Protein AF-0000000067841665 (afdb_homodimer)

Structure (mmCIF, N/CA/C/O backbone):
data_AF-0000000067841665-model_v1
#
loop_
_entity.id
_entity.type
_entity.pdbx_description
1 polymer 'Tetratricopeptide repeat protein'
#
loop_
_atom_site.group_PDB
_atom_site.id
_atom_site.type_symbol
_atom_site.label_atom_id
_atom_site.label_alt_id
_atom_site.label_comp_id
_atom_site.label_asym_id
_atom_site.label_entity_id
_atom_site.label_seq_id
_atom_site.pdbx_PDB_ins_code
_atom_site.Cartn_x
_atom_site.Cartn_y
_atom_site.Cartn_z
_atom_site.occupancy
_atom_site.B_iso_or_equiv
_atom_site.auth_seq_id
_atom_site.auth_comp_id
_atom_site.auth_asym_id
_atom_site.auth_atom_id
_atom_site.pdbx_PDB_model_num
ATOM 1 N N . MET A 1 1 ? 4.297 17.703 47.281 1 21.98 1 MET A N 1
ATOM 2 C CA . MET A 1 1 ? 3.646 18.703 46.438 1 21.98 1 MET A CA 1
ATOM 3 C C . MET A 1 1 ? 3.193 18.109 45.094 1 21.98 1 MET A C 1
ATOM 5 O O . MET A 1 1 ? 3.941 17.359 44.469 1 21.98 1 MET A O 1
ATOM 9 N N . LYS A 1 2 ? 1.962 17.953 44.781 1 26.38 2 LYS A N 1
ATOM 10 C CA . LYS A 1 2 ? 1.346 17.219 43.688 1 26.38 2 LYS A CA 1
ATOM 11 C C . LYS A 1 2 ? 1.888 17.688 42.344 1 26.38 2 LYS A C 1
ATOM 13 O O . LYS A 1 2 ? 1.738 18.859 41.969 1 26.38 2 LYS A O 1
ATOM 18 N N . VAL A 1 3 ? 2.99 17.234 42.031 1 26.64 3 VAL A N 1
ATOM 19 C CA . VAL A 1 3 ? 3.521 17.516 40.719 1 26.64 3 VAL A CA 1
ATOM 20 C C . VAL A 1 3 ? 2.383 17.547 39.688 1 26.64 3 VAL A C 1
ATOM 22 O O . VAL A 1 3 ? 1.693 16.547 39.5 1 26.64 3 VAL A O 1
ATOM 25 N N . THR A 1 4 ? 1.688 18.5 39.625 1 33.41 4 THR A N 1
ATOM 26 C CA . THR A 1 4 ? 0.672 18.719 38.625 1 33.41 4 THR A CA 1
ATOM 27 C C . THR A 1 4 ? 1.174 18.266 37.25 1 33.41 4 THR A C 1
ATOM 29 O O . THR A 1 4 ? 2.297 18.594 36.844 1 33.41 4 THR A O 1
ATOM 32 N N . ASN A 1 5 ? 0.86 17.094 36.719 1 39 5 ASN A N 1
ATOM 33 C CA . ASN A 1 5 ? 1.159 16.375 35.469 1 39 5 ASN A CA 1
ATOM 34 C C . ASN A 1 5 ? 1.341 17.328 34.312 1 39 5 ASN A C 1
ATOM 36 O O . ASN A 1 5 ? 0.364 17.75 33.688 1 39 5 ASN A O 1
ATOM 40 N N . ILE A 1 6 ? 2.115 18.391 34.531 1 45.97 6 ILE A N 1
ATOM 41 C CA . ILE A 1 6 ? 2.461 19.297 33.438 1 45.97 6 ILE A CA 1
ATOM 42 C C . ILE A 1 6 ? 2.604 18.5 32.125 1 45.97 6 ILE A C 1
ATOM 44 O O . ILE A 1 6 ? 3.373 17.531 32.062 1 45.97 6 ILE A O 1
ATOM 48 N N . GLY A 1 7 ? 1.938 17.406 31.703 1 51.28 7 GLY A N 1
ATOM 49 C CA . GLY A 1 7 ? 1.355 16.531 30.688 1 51.28 7 GLY A CA 1
ATOM 50 C C . GLY A 1 7 ? 1.976 16.719 29.312 1 51.28 7 GLY A C 1
ATOM 51 O O . GLY A 1 7 ? 2.818 17.609 29.125 1 51.28 7 GLY A O 1
ATOM 52 N N . LEU A 1 8 ? 1.77 16.047 28.25 1 64.38 8 LEU A N 1
ATOM 53 C CA . LEU A 1 8 ? 2.162 15.875 26.859 1 64.38 8 LEU A CA 1
ATOM 54 C C . LEU A 1 8 ? 1.947 17.156 26.062 1 64.38 8 LEU A C 1
ATOM 56 O O . LEU A 1 8 ? 1.944 17.141 24.828 1 64.38 8 LEU A O 1
ATOM 60 N N . SER A 1 9 ? 1.875 18.469 26.734 1 78.44 9 SER A N 1
ATOM 61 C CA . SER A 1 9 ? 1.829 19.766 26.062 1 78.44 9 SER A CA 1
ATOM 62 C C . SER A 1 9 ? 2.689 20.797 26.781 1 78.44 9 SER A C 1
ATOM 64 O O . SER A 1 9 ? 2.234 21.906 27.062 1 78.44 9 SER A O 1
ATOM 66 N N . SER A 1 10 ? 3.889 20.375 27.188 1 81.88 10 SER A N 1
ATOM 67 C CA . SER A 1 10 ? 4.797 21.234 27.938 1 81.88 10 SER A CA 1
ATOM 68 C C . SER A 1 10 ? 6.16 21.312 27.266 1 81.88 10 SER A C 1
ATOM 70 O O . SER A 1 10 ? 6.461 20.547 26.344 1 81.88 10 SER A O 1
ATOM 72 N N . VAL A 1 11 ? 6.852 22.391 27.594 1 82.69 11 VAL A N 1
ATOM 73 C CA . VAL A 1 11 ? 8.242 22.531 27.172 1 82.69 11 VAL A CA 1
ATOM 74 C C . VAL A 1 11 ? 9.141 22.672 28.406 1 82.69 11 VAL A C 1
ATOM 76 O O . VAL A 1 11 ? 8.711 23.172 29.438 1 82.69 11 VAL A O 1
ATOM 79 N N . VAL A 1 12 ? 10.273 22.141 28.219 1 82.62 12 VAL A N 1
ATOM 80 C CA . VAL A 1 12 ? 11.273 22.219 29.281 1 82.62 12 VAL A CA 1
ATOM 81 C C . VAL A 1 12 ? 12.258 23.344 28.984 1 82.62 12 VAL A C 1
ATOM 83 O O . VAL A 1 12 ? 12.781 23.438 27.875 1 82.62 12 VAL A O 1
ATOM 86 N N . ILE A 1 13 ? 12.43 24.172 29.953 1 82.56 13 ILE A N 1
ATOM 87 C CA . ILE A 1 13 ? 13.383 25.281 29.859 1 82.56 13 ILE A CA 1
ATOM 88 C C . ILE A 1 13 ? 14.539 25.047 30.828 1 82.56 13 ILE A C 1
ATOM 90 O O . ILE A 1 13 ? 14.336 24.891 32.031 1 82.56 13 ILE A O 1
ATOM 94 N N . GLU A 1 14 ? 15.688 24.969 30.266 1 83.12 14 GLU A N 1
ATOM 95 C CA . GLU A 1 14 ? 16.875 24.75 31.078 1 83.12 14 GLU A CA 1
ATOM 96 C C . GLU A 1 14 ? 17.656 26.062 31.266 1 83.12 14 GLU A C 1
ATOM 98 O O . GLU A 1 14 ? 17.703 26.891 30.359 1 83.12 14 GLU A O 1
ATOM 103 N N . PHE A 1 15 ? 18.172 26.266 32.438 1 82.62 15 PHE A N 1
ATOM 104 C CA . PHE A 1 15 ? 18.984 27.438 32.719 1 82.62 15 PHE A CA 1
ATOM 105 C C . PHE A 1 15 ? 20 27.141 33.812 1 82.62 15 PHE A C 1
ATOM 107 O O . PHE A 1 15 ? 20.016 26.047 34.375 1 82.62 15 PHE A O 1
ATOM 114 N N . ALA A 1 16 ? 20.922 28.141 34 1 80 16 ALA A N 1
ATOM 115 C CA . ALA A 1 16 ? 22 27.953 34.969 1 80 16 ALA A CA 1
ATOM 116 C C . ALA A 1 16 ? 21.453 27.656 36.344 1 80 16 ALA A C 1
ATOM 118 O O . ALA A 1 16 ? 20.422 28.188 36.75 1 80 16 ALA A O 1
ATOM 119 N N . SER A 1 17 ? 22.219 26.828 37.031 1 79.56 17 SER A N 1
ATOM 120 C CA . SER A 1 17 ? 21.781 26.297 38.344 1 79.56 17 SER A CA 1
ATOM 121 C C . SER A 1 17 ? 21.578 27.422 39.344 1 79.56 17 SER A C 1
ATOM 123 O O . SER A 1 17 ? 22.406 28.328 39.469 1 79.56 17 SER A O 1
ATOM 125 N N . VAL A 1 18 ? 20.375 27.406 39.875 1 77.31 18 VAL A N 1
ATOM 126 C CA . VAL A 1 18 ? 20.016 28.25 41 1 77.31 18 VAL A CA 1
ATOM 127 C C . VAL A 1 18 ? 19.422 27.406 42.094 1 77.31 18 VAL A C 1
ATOM 129 O O . VAL A 1 18 ? 19.094 26.234 41.906 1 77.31 18 VAL A O 1
ATOM 132 N N . ASN A 1 19 ? 19.453 28 43.344 1 77.69 19 ASN A N 1
ATOM 133 C CA . ASN A 1 19 ? 18.766 27.297 44.406 1 77.69 19 ASN A CA 1
ATOM 134 C C . ASN A 1 19 ? 17.266 27.266 44.188 1 77.69 19 ASN A C 1
ATOM 136 O O . ASN A 1 19 ? 16.547 28.203 44.531 1 77.69 19 ASN A O 1
ATOM 140 N N . ALA A 1 20 ? 16.766 26.141 43.625 1 75.94 20 ALA A N 1
ATOM 141 C CA . ALA A 1 20 ? 15.391 25.953 43.188 1 75.94 20 ALA A CA 1
ATOM 142 C C . ALA A 1 20 ? 14.406 26.156 44.344 1 75.94 20 ALA A C 1
ATOM 144 O O . ALA A 1 20 ? 13.289 26.625 44.125 1 75.94 20 ALA A O 1
ATOM 145 N N . SER A 1 21 ? 14.852 25.75 45.438 1 77.06 21 SER A N 1
ATOM 146 C CA . SER A 1 21 ? 13.969 25.781 46.594 1 77.06 21 SER A CA 1
ATOM 147 C C . SER A 1 21 ? 13.594 27.203 46.969 1 77.06 21 SER A C 1
ATOM 149 O O . SER A 1 21 ? 12.609 27.438 47.688 1 77.06 21 SER A O 1
ATOM 151 N N . LYS A 1 22 ? 14.242 28.125 46.469 1 77.31 22 LYS A N 1
ATOM 152 C CA . LYS A 1 22 ? 14.016 29.516 46.812 1 77.31 22 LYS A CA 1
ATOM 153 C C . LYS A 1 22 ? 12.914 30.141 45.969 1 77.31 22 LYS A C 1
ATOM 155 O O . LYS A 1 22 ? 12.367 31.188 46.312 1 77.31 22 LYS A O 1
ATOM 160 N N . PHE A 1 23 ? 12.719 29.531 44.875 1 80.81 23 PHE A N 1
ATOM 161 C CA . PHE A 1 23 ? 11.789 30.125 43.938 1 80.81 23 PHE A CA 1
ATOM 162 C C . PHE A 1 23 ? 10.469 29.359 43.906 1 80.81 23 PHE A C 1
ATOM 164 O O . PHE A 1 23 ? 10.453 28.141 43.75 1 80.81 23 PHE A O 1
ATOM 171 N N . ILE A 1 24 ? 9.422 30.203 44.094 1 78.06 24 ILE A N 1
ATOM 172 C CA . ILE A 1 24 ? 8.141 29.516 44.219 1 78.06 24 ILE A CA 1
ATOM 173 C C . ILE A 1 24 ? 7.184 29.984 43.125 1 78.06 24 ILE A C 1
ATOM 175 O O . ILE A 1 24 ? 6.191 29.312 42.844 1 78.06 24 ILE A O 1
ATOM 179 N N . ASN A 1 25 ? 7.59 31.109 42.594 1 87.12 25 ASN A N 1
ATOM 180 C CA . ASN A 1 25 ? 6.648 31.656 41.594 1 87.12 25 ASN A CA 1
ATOM 181 C C . ASN A 1 25 ? 7.328 31.922 40.25 1 87.12 25 ASN A C 1
ATOM 183 O O . ASN A 1 25 ? 8.5 32.312 40.219 1 87.12 25 ASN A O 1
ATOM 187 N N . LEU A 1 26 ? 6.637 31.609 39.219 1 89.06 26 LEU A N 1
ATOM 188 C CA . LEU A 1 26 ? 7.027 31.969 37.875 1 89.06 26 LEU A CA 1
ATOM 189 C C . LEU A 1 26 ? 6 32.906 37.25 1 89.06 26 LEU A C 1
ATOM 191 O O . LEU A 1 26 ? 4.793 32.688 37.375 1 89.06 26 LEU A O 1
ATOM 195 N N . SER A 1 27 ? 6.496 33.969 36.656 1 88.25 27 SER A N 1
ATOM 196 C CA . SER A 1 27 ? 5.555 34.906 36.062 1 88.25 27 SER A CA 1
ATOM 197 C C . SER A 1 27 ? 6.051 35.375 34.688 1 88.25 27 SER A C 1
ATOM 199 O O . SER A 1 27 ? 7.246 35.312 34.406 1 88.25 27 SER A O 1
ATOM 201 N N . GLN A 1 28 ? 5.098 35.625 33.781 1 86.19 28 GLN A N 1
ATOM 202 C CA . GLN A 1 28 ? 5.32 36.312 32.531 1 86.19 28 GLN A CA 1
ATOM 203 C C . GLN A 1 28 ? 4.422 37.531 32.375 1 86.19 28 GLN A C 1
ATOM 205 O O . GLN A 1 28 ? 3.195 37.438 32.469 1 86.19 28 GLN A O 1
ATOM 210 N N . ALA A 1 29 ? 5.027 38.688 32.062 1 80.94 29 ALA A N 1
ATOM 211 C CA . ALA A 1 29 ? 4.277 39.938 31.969 1 80.94 29 ALA A CA 1
ATOM 212 C C . ALA A 1 29 ? 3.303 40.094 33.125 1 80.94 29 ALA A C 1
ATOM 214 O O . ALA A 1 29 ? 2.115 40.344 32.938 1 80.94 29 ALA A O 1
ATOM 215 N N . GLN A 1 30 ? 3.691 39.781 34.344 1 78.88 30 GLN A N 1
ATOM 216 C CA . GLN A 1 30 ? 2.992 39.969 35.594 1 78.88 30 GLN A CA 1
ATOM 217 C C . GLN A 1 30 ? 1.889 38.938 35.781 1 78.88 30 GLN A C 1
ATOM 219 O O . GLN A 1 30 ? 1.071 39.062 36.719 1 78.88 30 GLN A O 1
ATOM 224 N N . ARG A 1 31 ? 1.811 38 34.906 1 87.31 31 ARG A N 1
ATOM 225 C CA . ARG A 1 31 ? 0.875 36.875 35.094 1 87.31 31 ARG A CA 1
ATOM 226 C C . ARG A 1 31 ? 1.594 35.625 35.594 1 87.31 31 ARG A C 1
ATOM 228 O O . ARG A 1 31 ? 2.664 35.281 35.062 1 87.31 31 ARG A O 1
ATOM 235 N N . GLU A 1 32 ? 0.989 35.125 36.5 1 87.25 32 GLU A N 1
ATOM 236 C CA . GLU A 1 32 ? 1.569 33.875 37.062 1 87.25 32 GLU A CA 1
ATOM 237 C C . GLU A 1 32 ? 1.483 32.75 36.062 1 87.25 32 GLU A C 1
ATOM 239 O O . GLU A 1 32 ? 0.465 32.562 35.375 1 87.25 32 GLU A O 1
ATOM 244 N N . VAL A 1 33 ? 2.504 32.031 35.906 1 87 33 VAL A N 1
ATOM 245 C CA . VAL A 1 33 ? 2.607 30.859 35.031 1 87 33 VAL A CA 1
ATOM 246 C C . VAL A 1 33 ? 2.918 29.609 35.844 1 87 33 VAL A C 1
ATOM 248 O O . VAL A 1 33 ? 3.98 29.516 36.469 1 87 33 VAL A O 1
ATOM 251 N N . PRO A 1 34 ? 1.987 28.656 35.844 1 86 34 PRO A N 1
ATOM 252 C CA . PRO A 1 34 ? 2.295 27.406 36.562 1 86 34 PRO A CA 1
ATOM 253 C C . PRO A 1 34 ? 3.516 26.688 35.969 1 86 34 PRO A C 1
ATOM 255 O O . PRO A 1 34 ? 3.717 26.688 34.75 1 86 34 PRO A O 1
ATOM 258 N N . PHE A 1 35 ? 4.363 26.203 36.875 1 86.88 35 PHE A N 1
ATOM 259 C CA . PHE A 1 35 ? 5.539 25.469 36.406 1 86.88 35 PHE A CA 1
ATOM 260 C C . PHE A 1 35 ? 5.906 24.375 37.375 1 86.88 35 PHE A C 1
ATOM 262 O O . PHE A 1 35 ? 5.367 24.312 38.5 1 86.88 35 PHE A O 1
ATOM 269 N N . LYS A 1 36 ? 6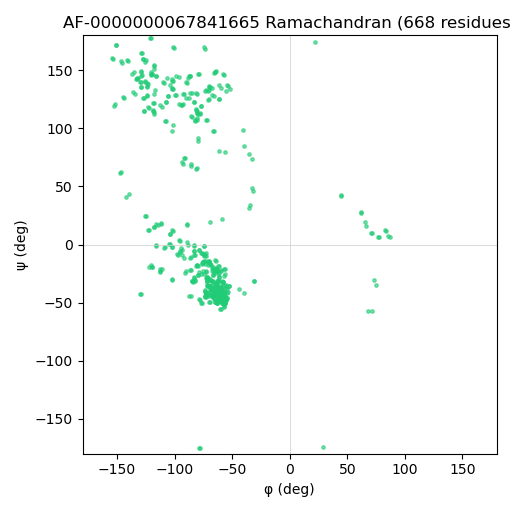.617 23.375 36.906 1 87.69 36 LYS A N 1
ATOM 270 C CA . LYS A 1 36 ? 7.184 22.328 37.75 1 87.69 36 LYS A CA 1
ATOM 271 C C . LYS A 1 36 ? 8.688 22.203 37.562 1 87.69 36 LYS A C 1
ATOM 273 O O . LYS A 1 36 ? 9.172 22.312 36.406 1 87.69 36 LYS A O 1
ATOM 278 N N . TRP A 1 37 ? 9.336 22.078 38.688 1 87.56 37 TRP A N 1
ATOM 279 C CA . TRP A 1 37 ? 10.766 21.797 38.594 1 87.56 37 TRP A CA 1
ATOM 280 C C . TRP A 1 37 ? 11.016 20.391 38.094 1 87.56 37 TRP A C 1
ATOM 282 O O . TRP A 1 37 ? 10.336 19.438 38.5 1 87.56 37 TRP A O 1
ATOM 292 N N . VAL A 1 38 ? 11.906 20.328 37.125 1 85.88 38 VAL A N 1
ATOM 293 C CA . VAL A 1 38 ? 12.266 19 36.625 1 85.88 38 VAL A CA 1
ATOM 294 C C . VAL A 1 38 ? 13.781 18.844 36.625 1 85.88 38 VAL A C 1
ATOM 296 O O . VAL A 1 38 ? 14.516 19.828 36.75 1 85.88 38 VAL A O 1
ATOM 299 N N . ASN A 1 39 ? 14.242 17.547 36.5 1 84.81 39 ASN A N 1
ATOM 300 C CA . ASN A 1 39 ? 15.672 17.25 36.469 1 84.81 39 ASN A CA 1
ATOM 301 C C . ASN A 1 39 ? 16.281 17.594 35.094 1 84.81 39 ASN A C 1
ATOM 303 O O . ASN A 1 39 ? 15.859 17.078 34.062 1 84.81 39 ASN A O 1
ATOM 307 N N . ALA A 1 40 ? 17.234 18.5 35.125 1 81.81 40 ALA A N 1
ATOM 308 C CA . ALA A 1 40 ? 17.891 18.891 33.875 1 81.81 40 ALA A CA 1
ATOM 309 C C . ALA A 1 40 ? 18.922 17.859 33.438 1 81.81 40 ALA A C 1
ATOM 311 O O . ALA A 1 40 ? 19.359 17.859 32.281 1 81.81 40 ALA A O 1
ATOM 312 N N . GLY A 1 41 ? 19.141 16.875 34.219 1 76.88 41 GLY A N 1
ATOM 313 C CA . GLY A 1 41 ? 20.172 15.883 33.938 1 76.88 41 GLY A CA 1
ATOM 314 C C . GLY A 1 41 ? 21.578 16.406 34.156 1 76.88 41 GLY A C 1
ATOM 315 O O . GLY A 1 41 ? 22.516 15.625 34.375 1 76.88 41 GLY A O 1
ATOM 316 N N . ASP A 1 42 ? 21.875 17.672 33.969 1 79.62 42 ASP A N 1
ATOM 317 C CA . ASP A 1 42 ? 23.141 18.359 34.219 1 79.62 42 ASP A CA 1
ATOM 318 C C . ASP A 1 42 ? 23.125 19.031 35.594 1 79.62 42 ASP A C 1
ATOM 320 O O . ASP A 1 42 ? 22.266 19.875 35.844 1 79.62 42 ASP A O 1
ATOM 324 N N . PRO A 1 43 ? 24.062 18.641 36.438 1 80.88 43 PRO A N 1
ATOM 325 C CA . PRO A 1 43 ? 24.109 19.203 37.781 1 80.88 43 PRO A CA 1
ATOM 326 C C . PRO A 1 43 ? 24.281 20.719 37.812 1 80.88 43 PRO A C 1
ATOM 328 O O . PRO A 1 43 ? 23.969 21.375 38.781 1 80.88 43 PRO A O 1
ATOM 331 N N . GLN A 1 44 ? 24.781 21.281 36.812 1 85.25 44 GLN A N 1
ATOM 332 C CA . GLN A 1 44 ? 25.016 22.719 36.719 1 85.25 44 GLN A CA 1
ATOM 333 C C . GLN A 1 44 ? 23.812 23.453 36.188 1 85.25 44 GLN A C 1
ATOM 335 O O . GLN A 1 44 ? 23.828 24.672 36.031 1 85.25 44 GLN A O 1
ATOM 340 N N . GLN A 1 45 ? 22.797 22.688 35.906 1 84.25 45 GLN A N 1
ATOM 341 C CA . GLN A 1 45 ? 21.594 23.312 35.344 1 84.25 45 GLN A CA 1
ATOM 342 C C . GLN A 1 45 ? 20.344 22.891 36.125 1 84.25 45 GLN A C 1
ATOM 344 O O . GLN A 1 45 ? 20.344 21.875 36.812 1 84.25 45 GLN A O 1
ATOM 349 N N . VAL A 1 46 ? 19.438 23.797 36.125 1 82.81 46 VAL A N 1
ATOM 350 C CA . VAL A 1 46 ? 18.094 23.469 36.594 1 82.81 46 VAL A CA 1
ATOM 351 C C . VAL A 1 46 ? 17.094 23.641 35.469 1 82.81 46 VAL A C 1
ATOM 353 O O . VAL A 1 46 ? 17.375 24.312 34.469 1 82.81 46 VAL A O 1
ATOM 356 N N . ALA A 1 47 ? 16.016 22.906 35.562 1 86.81 47 ALA A N 1
ATOM 357 C CA . ALA A 1 47 ? 15.023 22.953 34.5 1 86.81 47 ALA A CA 1
ATOM 358 C C . ALA A 1 47 ? 13.609 23.094 35.062 1 86.81 47 ALA A C 1
ATOM 360 O O . ALA A 1 47 ? 13.32 22.625 36.156 1 86.81 47 ALA A O 1
ATOM 361 N N . ILE A 1 48 ? 12.836 23.891 34.312 1 86.69 48 ILE A N 1
ATOM 362 C CA . ILE A 1 48 ? 11.422 24 34.656 1 86.69 48 ILE A CA 1
ATOM 363 C C . ILE A 1 48 ? 10.578 23.531 33.469 1 86.69 48 ILE A C 1
ATOM 365 O O . ILE A 1 48 ? 10.992 23.688 32.312 1 86.69 48 ILE A O 1
ATOM 369 N N . GLU A 1 49 ? 9.508 22.969 33.75 1 86.25 49 GLU A N 1
ATOM 370 C CA . GLU A 1 49 ? 8.508 22.578 32.781 1 86.25 49 GLU A CA 1
ATOM 371 C C . GLU A 1 49 ? 7.277 23.484 32.844 1 86.25 49 GLU A C 1
ATOM 373 O O . GLU A 1 49 ? 6.742 23.719 33.938 1 86.25 49 GLU A O 1
ATOM 378 N N . VAL A 1 50 ? 6.984 24.078 31.734 1 83.44 50 VAL A N 1
ATOM 379 C CA . VAL A 1 50 ? 5.879 25.031 31.656 1 83.44 50 VAL A CA 1
ATOM 380 C C . VAL A 1 50 ? 4.891 24.594 30.578 1 83.44 50 VAL A C 1
ATOM 382 O O . VAL A 1 50 ? 5.297 24.125 29.516 1 83.44 50 VAL A O 1
ATOM 385 N N . ASN A 1 51 ? 3.596 24.719 30.875 1 83.06 51 ASN A N 1
ATOM 386 C CA . ASN A 1 51 ? 2.584 24.406 29.875 1 83.06 51 ASN A CA 1
ATOM 387 C C . ASN A 1 51 ? 2.574 25.453 28.766 1 83.06 51 ASN A C 1
ATOM 389 O O . ASN A 1 51 ? 2.584 26.656 29.031 1 83.06 51 ASN A O 1
ATOM 393 N N . ILE A 1 52 ? 2.492 24.969 27.594 1 79.06 52 ILE A N 1
ATOM 394 C CA . ILE A 1 52 ? 2.617 25.797 26.391 1 79.06 52 ILE A CA 1
ATOM 395 C C . ILE A 1 52 ? 1.497 26.828 26.359 1 79.06 52 ILE A C 1
ATOM 397 O O . ILE A 1 52 ? 1.685 27.938 25.859 1 79.06 52 ILE A O 1
ATOM 401 N N . ARG A 1 53 ? 0.429 26.562 26.984 1 80.69 53 ARG A N 1
ATOM 402 C CA . ARG A 1 53 ? -0.737 27.438 26.953 1 80.69 53 ARG A CA 1
ATOM 403 C C . ARG A 1 53 ? -0.519 28.672 27.828 1 80.69 53 ARG A C 1
ATOM 405 O O . ARG A 1 53 ? -1.2 29.688 27.656 1 80.69 53 ARG A O 1
ATOM 412 N N . ASP A 1 54 ? 0.43 28.594 28.625 1 75.56 54 ASP A N 1
ATOM 413 C CA . ASP A 1 54 ? 0.445 29.547 29.734 1 75.56 54 ASP A CA 1
ATOM 414 C C . ASP A 1 54 ? 1.484 30.641 29.5 1 75.56 54 ASP A C 1
ATOM 416 O O . ASP A 1 54 ? 1.749 31.453 30.391 1 75.56 54 ASP A O 1
ATOM 420 N N . PHE A 1 55 ? 2.145 30.531 28.375 1 71.69 55 PHE A N 1
ATOM 421 C CA . PHE A 1 55 ? 3.139 31.578 28.188 1 71.69 55 PHE A CA 1
ATOM 422 C C . PHE A 1 55 ? 3.395 31.812 26.703 1 71.69 55 PHE A C 1
ATOM 424 O O . PHE A 1 55 ? 2.979 31.016 25.859 1 71.69 55 PHE A O 1
ATOM 431 N N . SER A 1 56 ? 3.926 33 26.469 1 75.12 56 SER A N 1
ATOM 432 C CA . SER A 1 56 ? 4.316 33.406 25.125 1 75.12 56 SER A CA 1
ATOM 433 C C . SER A 1 56 ? 5.832 33.344 24.953 1 75.12 56 SER A C 1
ATOM 435 O O . SER A 1 56 ? 6.582 33.781 25.828 1 75.12 56 SER A O 1
ATOM 437 N N . VAL A 1 57 ? 6.277 32.844 23.828 1 74.06 57 VAL A N 1
ATOM 438 C CA . VAL A 1 57 ? 7.695 32.656 23.531 1 74.06 57 VAL A CA 1
ATOM 439 C C . VAL A 1 57 ? 8.375 34.031 23.422 1 74.06 57 VAL A C 1
ATOM 441 O O . VAL A 1 57 ? 9.586 34.125 23.609 1 74.06 57 VAL A O 1
ATOM 444 N N . TYR A 1 58 ? 7.727 34.969 23.234 1 74.75 58 TYR A N 1
ATOM 445 C CA . TYR A 1 58 ? 8.344 36.25 22.953 1 74.75 58 TYR A CA 1
ATOM 446 C C . TYR A 1 58 ? 8.461 37.094 24.219 1 74.75 58 TYR A C 1
ATOM 448 O O . TYR A 1 58 ? 8.992 38.219 24.188 1 74.75 58 TYR A O 1
ATOM 456 N N . GLU A 1 59 ? 8.07 36.469 25.25 1 77.44 59 GLU A N 1
ATOM 457 C CA . GLU A 1 59 ? 8.164 37.219 26.5 1 77.44 59 GLU A CA 1
ATOM 458 C C . GLU A 1 59 ? 9.07 36.531 27.516 1 77.44 59 GLU A C 1
ATOM 460 O O . GLU A 1 59 ? 9.211 35.312 27.469 1 77.44 59 GLU A O 1
ATOM 465 N N . SER A 1 60 ? 9.688 37.375 28.297 1 81.88 60 SER A N 1
ATOM 466 C CA . SER A 1 60 ? 10.602 36.812 29.297 1 81.88 60 SER A CA 1
ATOM 467 C C . SER A 1 60 ? 9.836 36.281 30.5 1 81.88 60 SER A C 1
ATOM 469 O O . SER A 1 60 ? 8.773 36.781 30.844 1 81.88 60 SER A O 1
ATOM 471 N N . LEU A 1 61 ? 10.422 35.219 31.031 1 86.25 61 LEU A N 1
ATOM 472 C CA . LEU A 1 61 ? 9.898 34.656 32.281 1 86.25 61 LEU A CA 1
ATOM 473 C C . LEU A 1 61 ? 10.672 35.188 33.469 1 86.25 61 LEU A C 1
ATOM 475 O O . LEU A 1 61 ? 11.859 35.469 33.375 1 86.25 61 LEU A O 1
ATOM 479 N N . LEU A 1 62 ? 9.93 35.375 34.531 1 88.69 62 LEU A N 1
ATOM 480 C CA . LEU A 1 62 ? 10.531 35.844 35.781 1 88.69 62 LEU A CA 1
ATOM 481 C C . LEU A 1 62 ? 10.258 34.875 36.906 1 88.69 62 LEU A C 1
ATOM 483 O O . LEU A 1 62 ? 9.102 34.562 37.219 1 88.69 62 LEU A O 1
ATOM 487 N N . LEU A 1 63 ? 11.359 34.312 37.438 1 88.5 63 LEU A N 1
ATOM 488 C CA . LEU A 1 63 ? 11.266 33.531 38.656 1 88.5 63 LEU A CA 1
ATOM 489 C C . LEU A 1 63 ? 11.406 34.406 39.906 1 88.5 63 LEU A C 1
ATOM 491 O O . LEU A 1 63 ? 12.359 35.188 40 1 88.5 63 LEU A O 1
ATOM 495 N N . THR A 1 64 ? 10.414 34.25 40.719 1 87.19 64 THR A N 1
ATOM 496 C CA . THR A 1 64 ? 10.461 35.125 41.906 1 87.19 64 THR A CA 1
ATOM 497 C C . THR A 1 64 ? 10.281 34.344 43.188 1 87.19 64 THR A C 1
ATOM 499 O O . THR A 1 64 ? 9.656 33.281 43.188 1 87.19 64 THR A O 1
ATOM 502 N N . SER A 1 65 ? 11.039 34.75 44.125 1 81.12 65 SER A N 1
ATOM 503 C CA . SER A 1 65 ? 10.797 34.406 45.531 1 81.12 65 SER A CA 1
ATOM 504 C C . SER A 1 65 ? 10.617 35.688 46.375 1 81.12 65 SER A C 1
ATOM 506 O O . SER A 1 65 ? 10.594 36.781 45.844 1 81.12 65 SER A O 1
ATOM 508 N N . ASP A 1 66 ? 10.336 35.531 47.688 1 78.81 66 ASP A N 1
ATOM 509 C CA . ASP A 1 66 ? 10.188 36.688 48.562 1 78.81 66 ASP A CA 1
ATOM 510 C C . ASP A 1 66 ? 11.438 37.562 48.531 1 78.81 66 ASP A C 1
ATOM 512 O O . ASP A 1 66 ? 11.352 38.781 48.656 1 78.81 66 ASP A O 1
ATOM 516 N N . GLU A 1 67 ? 12.57 37.031 48.25 1 82.44 67 GLU A N 1
ATOM 517 C CA . GLU A 1 67 ? 13.828 37.781 48.406 1 82.44 67 GLU A CA 1
ATOM 518 C C . GLU A 1 67 ? 14.57 37.906 47.094 1 82.44 67 GLU A C 1
ATOM 520 O O . GLU A 1 67 ? 15.477 38.719 46.938 1 82.44 67 GLU A O 1
ATOM 525 N N . HIS A 1 68 ? 14.195 37.031 46.219 1 82.12 68 HIS A N 1
ATOM 526 C CA . HIS A 1 68 ? 15.023 36.969 45 1 82.12 68 HIS A CA 1
ATOM 527 C C . HIS A 1 68 ? 14.172 37.062 43.75 1 82.12 68 HIS A C 1
ATOM 529 O O . HIS A 1 68 ? 13.008 36.656 43.75 1 82.12 68 HIS A O 1
ATOM 535 N N . GLU A 1 69 ? 14.805 37.719 42.75 1 85.31 69 GLU A N 1
ATOM 536 C CA . GLU A 1 69 ? 14.242 37.781 41.406 1 85.31 69 GLU A CA 1
ATOM 537 C C . GLU A 1 69 ? 15.266 37.312 40.375 1 85.31 69 GLU A C 1
ATOM 539 O O . GLU A 1 69 ? 16.422 37.719 40.438 1 85.31 69 GLU A O 1
ATOM 544 N N . LEU A 1 70 ? 14.836 36.344 39.594 1 84.88 70 LEU A N 1
ATOM 545 C CA . LEU A 1 70 ? 15.703 35.844 38.531 1 84.88 70 LEU A CA 1
ATOM 546 C C . LEU A 1 70 ? 14.969 35.875 37.188 1 84.88 70 LEU A C 1
ATOM 548 O O . LEU A 1 70 ? 13.977 35.188 37 1 84.88 70 LEU A O 1
ATOM 552 N N . GLU A 1 71 ? 15.5 36.719 36.312 1 85.94 71 GLU A N 1
ATOM 553 C CA . GLU A 1 71 ? 14.953 36.75 34.969 1 85.94 71 GLU A CA 1
ATOM 554 C C . GLU A 1 71 ? 15.555 35.656 34.094 1 85.94 71 GLU A C 1
ATOM 556 O O . GLU A 1 71 ? 16.781 35.5 34.031 1 85.94 71 GLU A O 1
ATOM 561 N N . LEU A 1 72 ? 14.648 34.812 33.562 1 83.5 72 LEU A N 1
ATOM 562 C CA . LEU A 1 72 ? 15.094 33.781 32.625 1 83.5 72 LEU A CA 1
ATOM 563 C C . LEU A 1 72 ? 15.148 34.344 31.219 1 83.5 72 LEU A C 1
ATOM 565 O O . LEU A 1 72 ? 14.406 33.875 30.344 1 83.5 72 LEU A O 1
ATOM 569 N N . ALA A 1 73 ? 16.094 35.25 31.078 1 73.5 73 ALA A N 1
ATOM 570 C CA . ALA A 1 73 ? 16.266 35.875 29.781 1 73.5 73 ALA A CA 1
ATOM 571 C C . ALA A 1 73 ? 16.734 34.875 28.734 1 73.5 73 ALA A C 1
ATOM 573 O O . ALA A 1 73 ? 17.641 34.062 29 1 73.5 73 ALA A O 1
ATOM 574 N N . GLY A 1 74 ? 16.078 34.812 27.672 1 74.06 74 GLY A N 1
ATOM 575 C CA . GLY A 1 74 ? 16.547 34 26.547 1 74.06 74 GLY A CA 1
ATOM 576 C C . GLY A 1 74 ? 16.094 32.562 26.641 1 74.06 74 GLY A C 1
ATOM 577 O O . GLY A 1 74 ? 16.562 31.703 25.875 1 74.06 74 GLY A O 1
ATOM 578 N N . ALA A 1 75 ? 15.258 32.25 27.594 1 75 75 ALA A N 1
ATOM 579 C CA . ALA A 1 75 ? 14.828 30.859 27.844 1 75 75 ALA A CA 1
ATOM 580 C C . ALA A 1 75 ? 14.211 30.25 26.594 1 75 75 ALA A C 1
ATOM 582 O O . ALA A 1 75 ? 14.281 29.031 26.391 1 75 75 ALA A O 1
ATOM 583 N N . PHE A 1 76 ? 13.781 31.109 25.719 1 78.19 76 PHE A N 1
ATOM 584 C CA . PHE A 1 76 ? 13.062 30.594 24.562 1 78.19 76 PHE A CA 1
ATOM 585 C C . PHE A 1 76 ? 13.797 30.922 23.266 1 78.19 76 PHE A C 1
ATOM 587 O O . PHE A 1 76 ? 13.242 30.766 22.172 1 78.19 76 PHE A O 1
ATOM 594 N N . GLU A 1 77 ? 15.047 31.312 23.422 1 78.56 77 GLU A N 1
ATOM 595 C CA . GLU A 1 77 ? 15.797 31.766 22.266 1 78.56 77 GLU A CA 1
ATOM 596 C C . GLU A 1 77 ? 15.961 30.641 21.234 1 78.56 77 GLU A C 1
ATOM 598 O O . GLU A 1 77 ? 15.922 30.891 20.031 1 78.56 77 GLU A O 1
ATOM 603 N N . LYS A 1 78 ? 16.078 29.484 21.75 1 78.94 78 LYS A N 1
ATOM 604 C CA . LYS A 1 78 ? 16.297 28.359 20.828 1 78.94 78 LYS A CA 1
ATOM 605 C C . LYS A 1 78 ? 15.047 28.078 20 1 78.94 78 LYS A C 1
ATOM 607 O O . LYS A 1 78 ? 15.125 27.422 18.953 1 78.94 78 LYS A O 1
ATOM 612 N N . PHE A 1 79 ? 13.914 28.609 20.469 1 83 79 PHE A N 1
ATOM 613 C CA . PHE A 1 79 ? 12.648 28.344 19.797 1 83 79 PHE A CA 1
ATOM 614 C C . PHE A 1 79 ? 12.227 29.531 18.953 1 83 79 PHE A C 1
ATOM 616 O O . PHE A 1 79 ? 11.227 29.469 18.234 1 83 79 PHE A O 1
ATOM 623 N N . ARG A 1 80 ? 13.039 30.516 19.047 1 85.25 80 ARG A N 1
ATOM 624 C CA . ARG A 1 80 ? 12.648 31.734 18.344 1 85.25 80 ARG A CA 1
ATOM 625 C C . ARG A 1 80 ? 12.984 31.625 16.859 1 85.25 80 ARG A C 1
ATOM 627 O O . ARG A 1 80 ? 14.125 31.328 16.484 1 85.25 80 ARG A O 1
ATOM 634 N N . LEU A 1 81 ? 11.969 31.938 16.047 1 88.94 81 LEU A N 1
ATOM 635 C CA . LEU A 1 81 ? 12.18 32.031 14.602 1 88.94 81 LEU A CA 1
ATOM 636 C C . LEU A 1 81 ? 12.648 33.406 14.195 1 88.94 81 LEU A C 1
ATOM 638 O O . LEU A 1 81 ? 12.328 34.406 14.852 1 88.94 81 LEU A O 1
ATOM 642 N N . ASP A 1 82 ? 13.477 33.438 13.211 1 90.25 82 ASP A N 1
ATOM 643 C CA . ASP A 1 82 ? 13.875 34.719 12.641 1 90.25 82 ASP A CA 1
ATOM 644 C C . ASP A 1 82 ? 12.734 35.344 11.828 1 90.25 82 ASP A C 1
ATOM 646 O O . ASP A 1 82 ? 12.477 34.938 10.695 1 90.25 82 ASP A O 1
ATOM 650 N N . GLU A 1 83 ? 12.156 36.375 12.383 1 90.06 83 GLU A N 1
ATOM 651 C CA . GLU A 1 83 ? 10.969 37 11.789 1 90.06 83 GLU A CA 1
ATOM 652 C C . GLU A 1 83 ? 11.258 37.562 10.406 1 90.06 83 GLU A C 1
ATOM 654 O O . GLU A 1 83 ? 10.375 37.594 9.547 1 90.06 83 GLU A O 1
ATOM 659 N N . LYS A 1 84 ? 12.422 38 10.133 1 92.12 84 LYS A N 1
ATOM 660 C CA . LYS A 1 84 ? 12.812 38.594 8.859 1 92.12 84 LYS A CA 1
ATOM 661 C C . LYS A 1 84 ? 12.945 37.531 7.766 1 92.12 84 LYS A C 1
ATOM 663 O O . LYS A 1 84 ? 12.977 37.875 6.578 1 92.12 84 LYS A O 1
ATOM 668 N N . LYS A 1 85 ? 12.977 36.312 8.203 1 93.75 85 LYS A N 1
ATOM 669 C CA . LYS A 1 85 ? 13.219 35.25 7.242 1 93.75 85 LYS A CA 1
ATOM 670 C C . LYS A 1 85 ? 11.969 34.375 7.059 1 93.75 85 LYS A C 1
ATOM 672 O O . LYS A 1 85 ? 12.055 33.281 6.527 1 93.75 85 LYS A O 1
ATOM 677 N N . LEU A 1 86 ? 10.82 34.844 7.453 1 92.75 86 LEU A N 1
ATOM 678 C CA . LEU A 1 86 ? 9.609 34.031 7.414 1 92.75 86 LEU A CA 1
ATOM 679 C C . LEU A 1 86 ? 9.094 33.906 5.988 1 92.75 86 LEU A C 1
ATOM 681 O O . LEU A 1 86 ? 8.25 33.031 5.703 1 92.75 86 LEU A O 1
ATOM 685 N N . ALA A 1 87 ? 9.578 34.75 5.105 1 90.12 87 ALA A N 1
ATOM 686 C CA . ALA A 1 87 ? 9.219 34.656 3.693 1 90.12 87 ALA A CA 1
ATOM 687 C C . ALA A 1 87 ? 10.219 33.781 2.934 1 90.12 87 ALA A C 1
ATOM 689 O O . ALA A 1 87 ? 9.992 33.438 1.775 1 90.12 87 ALA A O 1
ATOM 690 N N . ASP A 1 88 ? 11.281 33.5 3.592 1 92.94 88 ASP A N 1
ATOM 691 C CA . ASP A 1 88 ? 12.312 32.656 2.984 1 92.94 88 ASP A CA 1
ATOM 692 C C . ASP A 1 88 ? 11.945 31.172 3.057 1 92.94 88 ASP A C 1
ATOM 694 O O . ASP A 1 88 ? 11.992 30.562 4.129 1 92.94 88 ASP A O 1
ATOM 698 N N . GLU A 1 89 ? 11.695 30.625 1.919 1 91.75 89 GLU A N 1
ATOM 699 C CA . GLU A 1 89 ? 11.234 29.25 1.821 1 91.75 89 GLU A CA 1
ATOM 700 C C . GLU A 1 89 ? 12.258 28.281 2.406 1 91.75 89 GLU A C 1
ATOM 702 O O . GLU A 1 89 ? 11.891 27.297 3.064 1 91.75 89 GLU A O 1
ATOM 707 N N . PHE A 1 90 ? 13.461 28.531 2.129 1 92.31 90 PHE A N 1
ATOM 708 C CA . PHE A 1 90 ? 14.516 27.641 2.613 1 92.31 90 PHE A CA 1
ATOM 709 C C . PHE A 1 90 ? 14.609 27.703 4.133 1 92.31 90 PHE A C 1
ATOM 711 O O . PHE A 1 90 ? 14.734 26.656 4.789 1 92.31 90 PHE A O 1
ATOM 718 N N . TYR A 1 91 ? 14.539 28.875 4.605 1 93.31 91 TYR A N 1
ATOM 719 C CA . TYR A 1 91 ? 14.609 29.047 6.051 1 93.31 91 TYR A CA 1
ATOM 720 C C . TYR A 1 91 ? 13.438 28.375 6.746 1 93.31 91 TYR A C 1
ATOM 722 O O . TYR A 1 91 ? 13.625 27.562 7.656 1 93.31 91 TYR A O 1
ATOM 730 N N . VAL A 1 92 ? 12.25 28.625 6.328 1 93.44 92 VAL A N 1
ATOM 731 C CA . VAL A 1 92 ? 11.047 28.141 7 1 93.44 92 VAL A CA 1
ATOM 732 C C . VAL A 1 92 ? 10.977 26.625 6.879 1 93.44 92 VAL A C 1
ATOM 734 O O . VAL A 1 92 ? 10.664 25.922 7.848 1 93.44 92 VAL A O 1
ATOM 737 N N . THR A 1 93 ? 11.25 26.094 5.703 1 92.25 93 THR A N 1
ATOM 738 C CA . THR A 1 93 ? 11.227 24.656 5.504 1 92.25 93 THR A CA 1
ATOM 739 C C . THR A 1 93 ? 12.234 23.969 6.422 1 92.25 93 THR A C 1
ATOM 741 O O . THR A 1 93 ? 11.914 22.953 7.051 1 92.25 93 THR A O 1
ATOM 744 N N . GLY A 1 94 ? 13.352 24.484 6.527 1 90.81 94 GLY A N 1
ATOM 745 C CA . GLY A 1 94 ? 14.391 23.922 7.371 1 90.81 94 GLY A CA 1
ATOM 746 C C . GLY A 1 94 ? 14.094 24.047 8.852 1 90.81 94 GLY A C 1
ATOM 747 O O . GLY A 1 94 ? 14.359 23.125 9.625 1 90.81 94 GLY A O 1
ATOM 748 N N . ALA A 1 95 ? 13.5 25.094 9.211 1 90.31 95 ALA A N 1
ATOM 749 C CA . ALA A 1 95 ? 13.312 25.406 10.617 1 90.31 95 ALA A CA 1
ATOM 750 C C . ALA A 1 95 ? 12.07 24.719 11.172 1 90.31 95 ALA A C 1
ATOM 752 O O . ALA A 1 95 ? 12.031 24.344 12.352 1 90.31 95 ALA A O 1
ATOM 753 N N . ILE A 1 96 ? 11.047 24.531 10.32 1 90.88 96 ILE A N 1
ATOM 754 C CA . ILE A 1 96 ? 9.773 24.109 10.891 1 90.88 96 ILE A CA 1
ATOM 755 C C . ILE A 1 96 ? 9.234 22.906 10.125 1 90.88 96 ILE A C 1
ATOM 757 O O . ILE A 1 96 ? 8.742 21.953 10.734 1 90.88 96 ILE A O 1
ATOM 761 N N . ILE A 1 97 ? 9.305 22.891 8.797 1 88.81 97 ILE A N 1
ATOM 762 C CA . ILE A 1 97 ? 8.516 21.984 7.965 1 88.81 97 ILE A CA 1
ATOM 763 C C . ILE A 1 97 ? 9.242 20.641 7.82 1 88.81 97 ILE A C 1
ATOM 765 O O . ILE A 1 97 ? 8.641 19.578 8.008 1 88.81 97 ILE A O 1
ATOM 769 N N . ASN A 1 98 ? 10.508 20.688 7.578 1 86 98 ASN A N 1
ATOM 770 C CA . ASN A 1 98 ? 11.289 19.484 7.301 1 86 98 ASN A CA 1
ATOM 771 C C . ASN A 1 98 ? 11.672 18.766 8.586 1 86 98 ASN A C 1
ATOM 773 O O . ASN A 1 98 ? 12.5 19.25 9.359 1 86 98 ASN A O 1
ATOM 777 N N . ALA A 1 99 ? 11.219 17.609 8.766 1 77.56 99 ALA A N 1
ATOM 778 C CA . ALA A 1 99 ? 11.422 16.828 9.992 1 77.56 99 ALA A CA 1
ATOM 779 C C . ALA A 1 99 ? 12.898 16.484 10.18 1 77.56 99 ALA A C 1
ATOM 781 O O . ALA A 1 99 ? 13.383 16.422 11.305 1 77.56 99 ALA A O 1
ATOM 782 N N . ALA A 1 100 ? 13.547 16.297 9.109 1 72.25 100 ALA A N 1
ATOM 783 C CA . ALA A 1 100 ? 14.945 15.859 9.164 1 72.25 100 ALA A CA 1
ATOM 784 C C . ALA A 1 100 ? 15.852 16.984 9.633 1 72.25 100 ALA A C 1
ATOM 786 O O . ALA A 1 100 ? 16.906 16.734 10.219 1 72.25 100 ALA A O 1
ATOM 787 N N . THR A 1 101 ? 15.484 18.109 9.484 1 79.31 101 THR A N 1
ATOM 788 C CA . THR A 1 101 ? 16.406 19.219 9.742 1 79.31 101 THR A CA 1
ATOM 789 C C . THR A 1 101 ? 15.961 20.016 10.953 1 79.31 101 THR A C 1
ATOM 791 O O . THR A 1 101 ? 16.781 20.688 11.594 1 79.31 101 THR A O 1
ATOM 794 N N . ARG A 1 102 ? 14.789 20.047 11.367 1 78.5 102 ARG A N 1
ATOM 795 C CA . ARG A 1 102 ? 14.273 20.969 12.375 1 78.5 102 ARG A CA 1
ATOM 796 C C . ARG A 1 102 ? 14.812 20.625 13.758 1 78.5 102 ARG A C 1
ATOM 798 O O . ARG A 1 102 ? 14.992 21.516 14.602 1 78.5 102 ARG A O 1
ATOM 805 N N . GLY A 1 103 ? 15.141 19.375 14.117 1 77.25 103 GLY A N 1
ATOM 806 C CA . GLY A 1 103 ? 15.781 19 15.359 1 77.25 103 GLY A CA 1
ATOM 807 C C . GLY A 1 103 ? 14.906 19.234 16.578 1 77.25 103 GLY A C 1
ATOM 808 O O . GLY A 1 103 ? 15.414 19.484 17.672 1 77.25 103 GLY A O 1
ATOM 809 N N . MET A 1 104 ? 13.656 19.422 16.5 1 82.5 104 MET A N 1
ATOM 810 C CA . MET A 1 104 ? 12.734 19.656 17.609 1 82.5 104 MET A CA 1
ATOM 811 C C . MET A 1 104 ? 11.938 18.406 17.938 1 82.5 104 MET A C 1
ATOM 813 O O . MET A 1 104 ? 11.531 17.672 17.031 1 82.5 104 MET A O 1
ATOM 817 N N . GLU A 1 105 ? 11.773 18.312 19.234 1 82.88 105 GLU A N 1
ATOM 818 C CA . GLU A 1 105 ? 10.844 17.266 19.672 1 82.88 105 GLU A CA 1
ATOM 819 C C . GLU A 1 105 ? 9.398 17.688 19.391 1 82.88 105 GLU A C 1
ATOM 821 O O . GLU A 1 105 ? 9.125 18.844 19.109 1 82.88 105 GLU A O 1
ATOM 826 N N . ASN A 1 106 ? 8.484 16.797 19.531 1 84.44 106 ASN A N 1
ATOM 827 C CA . ASN A 1 106 ? 7.098 17 19.125 1 84.44 106 ASN A CA 1
ATOM 828 C C . ASN A 1 106 ? 6.457 18.156 19.906 1 84.44 106 ASN A C 1
ATOM 830 O O . ASN A 1 106 ? 5.797 19.016 19.312 1 84.44 106 ASN A O 1
ATOM 834 N N . ASN A 1 107 ? 6.719 18.156 21.125 1 85.06 107 ASN A N 1
ATOM 835 C CA . ASN A 1 107 ? 6.129 19.219 21.922 1 85.06 107 ASN A CA 1
ATOM 836 C C . ASN A 1 107 ? 6.773 20.578 21.625 1 85.06 107 ASN A C 1
ATOM 838 O O . ASN A 1 107 ? 6.102 21.609 21.656 1 85.06 107 ASN A O 1
ATOM 842 N N . GLU A 1 108 ? 8.008 20.516 21.391 1 85.38 108 GLU A N 1
ATOM 843 C CA . GLU A 1 108 ? 8.703 21.75 21.016 1 85.38 108 GLU A CA 1
ATOM 844 C C . GLU A 1 108 ? 8.195 22.297 19.688 1 85.38 108 GLU A C 1
ATOM 846 O O . GLU A 1 108 ? 7.977 23.5 19.547 1 85.38 108 GLU A O 1
ATOM 851 N N . LEU A 1 109 ? 8.047 21.391 18.797 1 90.31 109 LEU A N 1
ATOM 852 C CA . LEU A 1 109 ? 7.52 21.781 17.5 1 90.31 109 LEU A CA 1
ATOM 853 C C . LEU A 1 109 ? 6.125 22.391 17.641 1 90.31 109 LEU A C 1
ATOM 855 O O . LEU A 1 109 ? 5.805 23.375 16.984 1 90.31 109 LEU A O 1
ATOM 859 N N . PHE A 1 110 ? 5.363 21.719 18.438 1 90.88 110 PHE A N 1
ATOM 860 C CA . PHE A 1 110 ? 4.035 22.266 18.703 1 90.88 110 PHE A CA 1
ATOM 861 C C . PHE A 1 110 ? 4.125 23.688 19.25 1 90.88 110 PHE A C 1
ATOM 863 O O . PHE A 1 110 ? 3.426 24.578 18.766 1 90.88 110 PHE A O 1
ATOM 870 N N . PHE A 1 111 ? 4.98 23.859 20.141 1 88.94 111 PHE A N 1
ATOM 871 C CA . PHE A 1 111 ? 5.18 25.156 20.781 1 88.94 111 PHE A CA 1
ATOM 872 C C . PHE A 1 111 ? 5.633 26.203 19.766 1 88.94 111 PHE A C 1
ATOM 874 O O . PHE A 1 111 ? 5.066 27.297 19.688 1 88.94 111 PHE A O 1
ATOM 881 N N . VAL A 1 112 ? 6.574 25.859 19.016 1 89.56 112 VAL A N 1
ATOM 882 C CA . VAL A 1 112 ? 7.145 26.781 18.031 1 89.56 112 VAL A CA 1
ATOM 883 C C . VAL A 1 112 ? 6.109 27.109 16.969 1 89.56 112 VAL A C 1
ATOM 885 O O . VAL A 1 112 ? 5.922 28.281 16.609 1 89.56 112 VAL A O 1
ATOM 888 N N . ALA A 1 113 ? 5.449 26.109 16.453 1 93.06 113 ALA A N 1
ATOM 889 C CA . ALA A 1 113 ? 4.438 26.312 15.422 1 93.06 113 ALA A CA 1
ATOM 890 C C . ALA A 1 113 ? 3.295 27.188 15.938 1 93.06 113 ALA A C 1
ATOM 892 O O . ALA A 1 113 ? 2.83 28.094 15.242 1 93.06 113 ALA A O 1
ATOM 893 N N . PHE A 1 114 ? 2.891 26.922 17.125 1 92.12 114 PHE A N 1
ATOM 894 C CA . PHE A 1 114 ? 1.788 27.672 17.719 1 92.12 114 PHE A CA 1
ATOM 895 C C . PHE A 1 114 ? 2.154 29.141 17.859 1 92.12 114 PHE A C 1
ATOM 897 O O . PHE A 1 114 ? 1.366 30.031 17.516 1 92.12 114 PHE A O 1
ATOM 904 N N . ASN A 1 115 ? 3.295 29.406 18.375 1 88.38 115 ASN A N 1
ATOM 905 C CA . ASN A 1 115 ? 3.738 30.781 18.531 1 88.38 115 ASN A CA 1
ATOM 906 C C . ASN A 1 115 ? 3.982 31.469 17.188 1 88.38 115 ASN A C 1
ATOM 908 O O . ASN A 1 115 ? 3.777 32.688 17.047 1 88.38 115 ASN A O 1
ATOM 912 N N . ALA A 1 116 ? 4.387 30.672 16.266 1 91.81 116 ALA A N 1
ATOM 913 C CA . ALA A 1 116 ? 4.652 31.203 14.938 1 91.81 116 ALA A CA 1
ATOM 914 C C . ALA A 1 116 ? 3.377 31.734 14.297 1 91.81 116 ALA A C 1
ATOM 916 O O . ALA A 1 116 ? 3.432 32.594 13.414 1 91.81 116 ALA A O 1
ATOM 917 N N . LEU A 1 117 ? 2.238 31.312 14.703 1 92.94 117 LEU A N 1
ATOM 918 C CA . LEU A 1 117 ? 0.969 31.797 14.172 1 92.94 117 LEU A CA 1
ATOM 919 C C . LEU A 1 117 ? 0.8 33.281 14.422 1 92.94 117 LEU A C 1
ATOM 921 O O . LEU A 1 117 ? 0.16 34 13.633 1 92.94 117 LEU A O 1
ATOM 925 N N . GLU A 1 118 ? 1.403 33.719 15.43 1 88.44 118 GLU A N 1
ATOM 926 C CA . GLU A 1 118 ? 1.235 35.125 15.828 1 88.44 118 GLU A CA 1
ATOM 927 C C . GLU A 1 118 ? 2.096 36.031 14.969 1 88.44 118 GLU A C 1
ATOM 929 O O . GLU A 1 118 ? 1.776 37.219 14.805 1 88.44 118 GLU A O 1
ATOM 934 N N . ILE A 1 119 ? 3.092 35.5 14.492 1 90.19 119 ILE A N 1
ATOM 935 C CA . ILE A 1 119 ? 4.039 36.406 13.844 1 90.19 119 ILE A CA 1
ATOM 936 C C . ILE A 1 119 ? 4.051 36.125 12.336 1 90.19 119 ILE A C 1
ATOM 938 O O . ILE A 1 119 ? 4.5 36.969 11.555 1 90.19 119 ILE A O 1
ATOM 942 N N . MET A 1 120 ? 3.625 34.969 11.859 1 93.81 120 MET A N 1
ATOM 943 C CA . MET A 1 120 ? 3.578 34.656 10.438 1 93.81 120 MET A CA 1
ATOM 944 C C . MET A 1 120 ? 2.496 35.469 9.727 1 93.81 120 MET A C 1
ATOM 946 O O . MET A 1 120 ? 1.344 35.469 10.164 1 93.81 120 MET A O 1
ATOM 950 N N . PRO A 1 121 ? 2.885 36.188 8.68 1 94.19 121 PRO A N 1
ATOM 951 C CA . PRO A 1 121 ? 1.824 36.844 7.918 1 94.19 121 PRO A CA 1
ATOM 952 C C . PRO A 1 121 ? 0.747 35.875 7.441 1 94.19 121 PRO A C 1
ATOM 954 O O . PRO A 1 121 ? 1.063 34.812 6.906 1 94.19 121 PRO A O 1
ATOM 957 N N . VAL A 1 122 ? -0.521 36.25 7.547 1 95.5 122 VAL A N 1
ATOM 958 C CA . VAL A 1 122 ? -1.654 35.375 7.332 1 95.5 122 VAL A CA 1
ATOM 959 C C . VAL A 1 122 ? -1.743 34.969 5.855 1 95.5 122 VAL A C 1
ATOM 961 O O . VAL A 1 122 ? -2.232 33.906 5.512 1 95.5 122 VAL A O 1
ATOM 964 N N . ASN A 1 123 ? -1.326 35.812 4.938 1 93.19 123 ASN A N 1
ATOM 965 C CA . ASN A 1 123 ? -1.411 35.531 3.506 1 93.19 123 ASN A CA 1
ATOM 966 C C . ASN A 1 123 ? -0.236 34.688 3.025 1 93.19 123 ASN A C 1
ATOM 968 O O . ASN A 1 123 ? -0.171 34.312 1.851 1 93.19 123 ASN A O 1
ATOM 972 N N . ASN A 1 124 ? 0.723 34.438 3.92 1 94.69 124 ASN A N 1
ATOM 973 C CA . ASN A 1 124 ? 1.821 33.531 3.611 1 94.69 124 ASN A CA 1
ATOM 974 C C . ASN A 1 124 ? 1.359 32.094 3.605 1 94.69 124 ASN A C 1
ATOM 976 O O . ASN A 1 124 ? 0.684 31.641 4.535 1 94.69 124 ASN A O 1
ATOM 980 N N . HIS A 1 125 ? 1.744 31.375 2.57 1 95.12 125 HIS A N 1
ATOM 981 C CA . HIS A 1 125 ? 1.254 30 2.441 1 95.12 125 HIS A CA 1
ATOM 982 C C . HIS A 1 125 ? 1.733 29.141 3.6 1 95.12 125 HIS A C 1
ATOM 984 O O . HIS A 1 125 ? 1.096 28.141 3.936 1 95.12 125 HIS A O 1
ATOM 990 N N . PHE A 1 126 ? 2.785 29.484 4.277 1 96 126 PHE A N 1
ATOM 991 C CA . PHE A 1 126 ? 3.297 28.734 5.41 1 96 126 PHE A CA 1
ATOM 992 C C . PHE A 1 126 ? 2.379 28.875 6.617 1 96 126 PHE A C 1
ATOM 994 O O . PHE A 1 126 ? 2.479 28.094 7.574 1 96 126 PHE A O 1
ATOM 1001 N N . TYR A 1 127 ? 1.566 29.875 6.551 1 97.06 127 TYR A N 1
ATOM 1002 C CA . TYR A 1 127 ? 0.546 29.969 7.59 1 97.06 127 TYR A CA 1
ATOM 1003 C C . TYR A 1 127 ? -0.323 28.719 7.605 1 97.06 127 TYR A C 1
ATOM 1005 O O . TYR A 1 127 ? -0.626 28.172 8.672 1 97.06 127 TYR A O 1
ATOM 1013 N N . GLY A 1 128 ? -0.675 28.219 6.418 1 97.5 128 GLY A N 1
ATOM 1014 C CA . GLY A 1 128 ? -1.385 26.953 6.305 1 97.5 128 GLY A CA 1
ATOM 1015 C C . GLY A 1 128 ? -0.577 25.781 6.801 1 97.5 128 GLY A C 1
ATOM 1016 O O . GLY A 1 128 ? -1.128 24.844 7.391 1 97.5 128 GLY A O 1
ATOM 1017 N N . ALA A 1 129 ? 0.698 25.844 6.578 1 97.12 129 ALA A N 1
ATOM 1018 C CA . ALA A 1 129 ? 1.584 24.781 7.059 1 97.12 129 ALA A CA 1
ATOM 1019 C C . ALA A 1 129 ? 1.567 24.703 8.586 1 97.12 129 ALA A C 1
ATOM 1021 O O . ALA A 1 129 ? 1.576 23.625 9.156 1 97.12 129 ALA A O 1
ATOM 1022 N N . LEU A 1 130 ? 1.564 25.844 9.195 1 96.44 130 LEU A N 1
ATOM 1023 C CA . LEU A 1 130 ? 1.53 25.891 10.648 1 96.44 130 LEU A CA 1
ATOM 1024 C C . LEU A 1 130 ? 0.245 25.266 11.18 1 96.44 130 LEU A C 1
ATOM 1026 O O . LEU A 1 130 ? 0.282 24.453 12.109 1 96.44 130 LEU A O 1
ATOM 1030 N N . ILE A 1 131 ? -0.842 25.609 10.586 1 97.75 131 ILE A N 1
ATOM 1031 C CA . ILE A 1 131 ? -2.125 25.047 10.992 1 97.75 131 ILE A CA 1
ATOM 1032 C C . ILE A 1 131 ? -2.088 23.531 10.852 1 97.75 131 ILE A C 1
ATOM 1034 O O . ILE A 1 131 ? -2.564 22.812 11.727 1 97.75 131 ILE A O 1
ATOM 1038 N N . THR A 1 132 ? -1.521 23.047 9.75 1 96.5 132 THR A N 1
ATOM 1039 C CA . THR A 1 132 ? -1.391 21.625 9.5 1 96.5 132 THR A CA 1
ATOM 1040 C C . THR A 1 132 ? -0.587 20.953 10.609 1 96.5 132 THR A C 1
ATOM 1042 O O . THR A 1 132 ? -1.027 19.953 11.188 1 96.5 132 THR A O 1
ATOM 1045 N N . LEU A 1 133 ? 0.533 21.516 10.906 1 94.19 133 LEU A N 1
ATOM 1046 C CA . LEU A 1 133 ? 1.441 20.953 11.898 1 94.19 133 LEU A CA 1
ATOM 1047 C C . LEU A 1 133 ? 0.789 20.922 13.281 1 94.19 133 LEU A C 1
ATOM 1049 O O . LEU A 1 133 ? 0.865 19.922 13.984 1 94.19 133 LEU A O 1
ATOM 1053 N N . ILE A 1 134 ? 0.178 21.953 13.664 1 94.25 134 ILE A N 1
ATOM 1054 C CA . ILE A 1 134 ? -0.472 22.047 14.961 1 94.25 134 ILE A CA 1
ATOM 1055 C C . ILE A 1 134 ? -1.603 21.031 15.055 1 94.25 134 ILE A C 1
ATOM 1057 O O . ILE A 1 134 ? -1.797 20.391 16.094 1 94.25 134 ILE A O 1
ATOM 1061 N N . SER A 1 135 ? -2.309 20.859 13.984 1 93.88 135 SER A N 1
ATOM 1062 C CA . SER A 1 135 ? -3.373 19.859 13.945 1 93.88 135 SER A CA 1
ATOM 1063 C C . SER A 1 135 ? -2.824 18.453 14.18 1 93.88 135 SER A C 1
ATOM 1065 O O . SER A 1 135 ? -3.391 17.688 14.953 1 93.88 135 SER A O 1
ATOM 1067 N N . TYR A 1 136 ? -1.747 18.172 13.539 1 90.69 136 TYR A N 1
ATOM 1068 C CA . TYR A 1 136 ? -1.13 16.859 13.734 1 90.69 136 TYR A CA 1
ATOM 1069 C C . TYR A 1 136 ? -0.673 16.688 15.18 1 90.69 136 TYR A C 1
ATOM 1071 O O . TYR A 1 136 ? -0.844 15.617 15.766 1 90.69 136 TYR A O 1
ATOM 1079 N N . LYS A 1 137 ? -0.108 17.703 15.672 1 87.94 137 LYS A N 1
ATOM 1080 C CA . LYS A 1 137 ? 0.436 17.641 17.031 1 87.94 137 LYS A CA 1
ATOM 1081 C C . LYS A 1 137 ? -0.68 17.625 18.062 1 87.94 137 LYS A C 1
ATOM 1083 O O . LYS A 1 137 ? -0.497 17.109 19.172 1 87.94 137 LYS A O 1
ATOM 1088 N N . TYR A 1 138 ? -1.777 18.219 17.766 1 88.12 138 TYR A N 1
ATOM 1089 C CA . TYR A 1 138 ? -2.941 18.172 18.641 1 88.12 138 TYR A CA 1
ATOM 1090 C C . TYR A 1 138 ? -3.303 16.734 18.969 1 88.12 138 TYR A C 1
ATOM 1092 O O . TYR A 1 138 ? -3.59 16.406 20.125 1 88.12 138 TYR A O 1
ATOM 1100 N N . LEU A 1 139 ? -3.234 15.867 18.047 1 81.5 139 LEU A N 1
ATOM 1101 C CA . LEU A 1 139 ? -3.721 14.5 18.188 1 81.5 139 LEU A CA 1
ATOM 1102 C C . LEU A 1 139 ? -2.783 13.68 19.062 1 81.5 139 LEU A C 1
ATOM 1104 O O . LEU A 1 139 ? -3.146 12.586 19.516 1 81.5 139 LEU A O 1
ATOM 1108 N N . GLU A 1 140 ? -1.671 14.195 19.375 1 80.31 140 GLU A N 1
ATOM 1109 C CA . GLU A 1 140 ? -0.72 13.508 20.234 1 80.31 140 GLU A CA 1
ATOM 1110 C C . GLU A 1 140 ? -1.067 13.711 21.703 1 80.31 140 GLU A C 1
ATOM 1112 O O . GLU A 1 140 ? -0.719 12.883 22.547 1 80.31 140 GLU A O 1
ATOM 1117 N N . ALA A 1 141 ? -1.687 14.789 22.016 1 80.56 141 ALA A N 1
ATOM 1118 C CA . ALA A 1 141 ? -2.055 15.086 23.391 1 80.56 141 ALA A CA 1
ATOM 1119 C C . ALA A 1 141 ? -3.354 15.883 23.453 1 80.56 141 ALA A C 1
ATOM 1121 O O . ALA A 1 141 ? -3.387 16.984 24.016 1 80.56 141 ALA A O 1
ATOM 1122 N N . PRO A 1 142 ? -4.328 15.266 22.969 1 81.69 142 PRO A N 1
ATOM 1123 C CA . PRO A 1 142 ? -5.582 16.016 22.875 1 81.69 142 PRO A CA 1
ATOM 1124 C C . PRO A 1 142 ? -6.125 16.453 24.219 1 81.69 142 PRO A C 1
ATOM 1126 O O . PRO A 1 142 ? -6.746 17.516 24.328 1 81.69 142 PRO A O 1
ATOM 1129 N N . GLU A 1 143 ? -5.902 15.703 25.297 1 79.62 143 GLU A N 1
ATOM 1130 C CA . GLU A 1 143 ? -6.41 16 26.625 1 79.62 143 GLU A CA 1
ATOM 1131 C C . GLU A 1 143 ? -5.836 17.328 27.156 1 79.62 143 GLU A C 1
ATOM 1133 O O . GLU A 1 143 ? -6.457 17.984 27.984 1 79.62 143 GLU A O 1
ATOM 1138 N N . TYR A 1 144 ? -4.711 17.703 26.594 1 81.25 144 TYR A N 1
ATOM 1139 C CA . TYR A 1 144 ? -4.047 18.906 27.109 1 81.25 144 TYR A CA 1
ATOM 1140 C C . TYR A 1 144 ? -4.152 20.062 26.125 1 81.25 144 TYR A C 1
ATOM 1142 O O . TYR A 1 144 ? -3.744 21.172 26.422 1 81.25 144 TYR A O 1
ATOM 1150 N N . ARG A 1 145 ? -4.77 19.797 24.953 1 85.75 145 ARG A N 1
ATOM 1151 C CA . ARG A 1 145 ? -4.684 20.797 23.891 1 85.75 145 ARG A CA 1
ATOM 1152 C C . ARG A 1 145 ? -6.07 21.188 23.406 1 85.75 145 ARG A C 1
ATOM 1154 O O . ARG A 1 145 ? -6.219 21.672 22.281 1 85.75 145 ARG A O 1
ATOM 1161 N N . GLY A 1 146 ? -7.055 21.047 24.188 1 86.25 146 GLY A N 1
ATOM 1162 C CA . GLY A 1 146 ? -8.414 21.422 23.828 1 86.25 146 GLY A CA 1
ATOM 1163 C C . GLY A 1 146 ? -8.555 22.875 23.453 1 86.25 146 GLY A C 1
ATOM 1164 O O . GLY A 1 146 ? -9.312 23.219 22.531 1 86.25 146 GLY A O 1
ATOM 1165 N N . TRP A 1 147 ? -7.746 23.75 24.078 1 88.38 147 TRP A N 1
ATOM 1166 C CA . TRP A 1 147 ? -7.82 25.188 23.906 1 88.38 147 TRP A CA 1
ATOM 1167 C C . TRP A 1 147 ? -7.348 25.594 22.516 1 88.38 147 TRP A C 1
ATOM 1169 O O . TRP A 1 147 ? -7.656 26.703 22.047 1 88.38 147 TRP A O 1
ATOM 1179 N N . VAL A 1 148 ? -6.695 24.703 21.828 1 93.12 148 VAL A N 1
ATOM 1180 C CA . VAL A 1 148 ? -6.074 25 20.547 1 93.12 148 VAL A CA 1
ATOM 1181 C C . VAL A 1 148 ? -7.141 25.047 19.453 1 93.12 148 VAL A C 1
ATOM 1183 O O . VAL A 1 148 ? -6.969 25.734 18.438 1 93.12 148 VAL A O 1
ATOM 1186 N N . ILE A 1 149 ? -8.211 24.406 19.594 1 95.56 149 ILE A N 1
ATOM 1187 C CA . ILE A 1 149 ? -9.227 24.25 18.562 1 95.56 149 ILE A CA 1
ATOM 1188 C C . ILE A 1 149 ? -9.781 25.609 18.172 1 95.56 149 ILE A C 1
ATOM 1190 O O . ILE A 1 149 ? -9.898 25.922 16.984 1 95.56 149 ILE A O 1
ATOM 1194 N N . GLY A 1 150 ? -10.094 26.438 19.219 1 95.31 150 GLY A N 1
ATOM 1195 C CA . GLY A 1 150 ? -10.602 27.781 18.922 1 95.31 150 GLY A CA 1
ATOM 1196 C C . GLY A 1 150 ? -9.617 28.641 18.156 1 95.31 150 GLY A C 1
ATOM 1197 O O . GLY A 1 150 ? -10 29.312 17.203 1 95.31 150 GLY A O 1
ATOM 1198 N N . VAL A 1 151 ? -8.414 28.562 18.516 1 94.44 151 VAL A N 1
ATOM 1199 C CA . VAL A 1 151 ? -7.359 29.328 17.875 1 94.44 151 VAL A CA 1
ATOM 1200 C C . VAL A 1 151 ? -7.211 28.875 16.422 1 94.44 151 VAL A C 1
ATOM 1202 O O . VAL A 1 151 ? -7.109 29.719 15.516 1 94.44 151 VAL A O 1
ATOM 1205 N N . LEU A 1 152 ? -7.25 27.594 16.203 1 97.44 152 LEU A N 1
ATOM 1206 C CA . LEU A 1 152 ? -7.082 27.047 14.859 1 97.44 152 LEU A CA 1
ATOM 1207 C C . LEU A 1 152 ? -8.266 27.406 13.977 1 97.44 152 LEU A C 1
ATOM 1209 O O . LEU A 1 152 ? -8.102 27.656 12.781 1 97.44 152 LEU A O 1
ATOM 1213 N N . LEU A 1 153 ? -9.43 27.391 14.531 1 98.06 153 LEU A N 1
ATOM 1214 C CA . LEU A 1 153 ? -10.609 27.766 13.766 1 98.06 153 LEU A CA 1
ATOM 1215 C C . LEU A 1 153 ? -10.5 29.203 13.25 1 98.06 153 LEU A C 1
ATOM 1217 O O . LEU A 1 153 ? -10.719 29.453 12.062 1 98.06 153 LEU A O 1
ATOM 1221 N N . GLU A 1 154 ? -10.141 30.047 14.133 1 97.62 154 GLU A N 1
ATOM 1222 C CA . GLU A 1 154 ? -9.961 31.453 13.742 1 97.62 154 GLU A CA 1
ATOM 1223 C C . GLU A 1 154 ? -8.836 31.594 12.727 1 97.62 154 GLU A C 1
ATOM 1225 O O . GLU A 1 154 ? -8.984 32.281 11.727 1 97.62 154 GLU A O 1
ATOM 1230 N N . SER A 1 155 ? -7.758 30.953 12.984 1 97.75 155 SER A N 1
ATOM 1231 C CA . SER A 1 155 ? -6.586 31.031 12.117 1 97.75 155 SER A CA 1
ATOM 1232 C C . SER A 1 155 ? -6.895 30.5 10.727 1 97.75 155 SER A C 1
ATOM 1234 O O . SER A 1 155 ? -6.492 31.094 9.727 1 97.75 155 SER A O 1
ATOM 1236 N N . LYS A 1 156 ? -7.566 29.391 10.641 1 98.5 156 LYS A N 1
ATOM 1237 C CA . LYS A 1 156 ? -7.898 28.797 9.352 1 98.5 156 LYS A CA 1
ATOM 1238 C C . LYS A 1 156 ? -8.82 29.719 8.547 1 98.5 156 LYS A C 1
ATOM 1240 O O . LYS A 1 156 ? -8.641 29.875 7.34 1 98.5 156 LYS A O 1
ATOM 1245 N N . THR A 1 157 ? -9.781 30.297 9.227 1 97.81 157 THR A N 1
ATOM 1246 C CA . THR A 1 157 ? -10.688 31.234 8.562 1 97.81 157 THR A CA 1
ATOM 1247 C C . THR A 1 157 ? -9.914 32.438 8.008 1 97.81 157 THR A C 1
ATOM 1249 O O . THR A 1 157 ? -10.078 32.781 6.844 1 97.81 157 THR A O 1
ATOM 1252 N N . LYS A 1 158 ? -9.07 33 8.852 1 97.75 158 LYS A N 1
ATOM 1253 C CA . LYS A 1 158 ? -8.266 34.125 8.438 1 97.75 158 LYS A CA 1
ATOM 1254 C C . LYS A 1 158 ? -7.375 33.781 7.246 1 97.75 158 LYS A C 1
ATOM 1256 O O . LYS A 1 158 ? -7.242 34.562 6.309 1 97.75 158 LYS A O 1
ATOM 1261 N N . PHE A 1 159 ? -6.793 32.625 7.285 1 98.12 159 PHE A N 1
ATOM 1262 C CA . PHE A 1 159 ? -5.902 32.188 6.223 1 98.12 159 PHE A CA 1
ATOM 1263 C C . PHE A 1 159 ? -6.66 32.062 4.906 1 98.12 159 PHE A C 1
ATOM 1265 O O . PHE A 1 159 ? -6.227 32.562 3.875 1 98.12 159 PHE A O 1
ATOM 1272 N N . ASP A 1 160 ? -7.793 31.359 4.945 1 97.5 160 ASP A N 1
ATOM 1273 C CA . ASP A 1 160 ? -8.578 31.141 3.736 1 97.5 160 ASP A CA 1
ATOM 1274 C C . ASP A 1 160 ? -9.039 32.469 3.137 1 97.5 160 ASP A C 1
ATOM 1276 O O . ASP A 1 160 ? -9.047 32.625 1.914 1 97.5 160 ASP A O 1
ATOM 1280 N N . GLU A 1 161 ? -9.383 33.375 3.938 1 96.56 161 GLU A N 1
ATOM 1281 C CA . GLU A 1 161 ? -9.859 34.688 3.473 1 96.56 161 GLU A CA 1
ATOM 1282 C C . GLU A 1 161 ? -8.727 35.531 2.898 1 96.56 161 GLU A C 1
ATOM 1284 O O . GLU A 1 161 ? -8.938 36.344 2.008 1 96.56 161 GLU A O 1
ATOM 1289 N N . ALA A 1 162 ? -7.559 35.281 3.379 1 96.44 162 ALA A N 1
ATOM 1290 C CA . ALA A 1 162 ? -6.406 36.094 2.98 1 96.44 162 ALA A CA 1
ATOM 1291 C C . ALA A 1 162 ? -5.848 35.625 1.642 1 96.44 162 ALA A C 1
ATOM 1293 O O . ALA A 1 162 ? -5.07 36.312 0.999 1 96.44 162 ALA A O 1
ATOM 1294 N N . VAL A 1 163 ? -6.188 34.406 1.235 1 92.31 163 VAL A N 1
ATOM 1295 C CA . VAL A 1 163 ? -5.707 33.875 -0.033 1 92.31 163 VAL A CA 1
ATOM 1296 C C . VAL A 1 163 ? -6.523 34.469 -1.184 1 92.31 163 VAL A C 1
ATOM 1298 O O . VAL A 1 163 ? -7.707 34.125 -1.339 1 92.31 163 VAL A O 1
ATOM 1301 N N . GLU A 1 164 ? -5.898 35.25 -1.973 1 90.19 164 GLU A N 1
ATOM 1302 C CA . GLU A 1 164 ? -6.582 35.938 -3.068 1 90.19 164 GLU A CA 1
ATOM 1303 C C . GLU A 1 164 ? -6.809 35 -4.246 1 90.19 164 GLU A C 1
ATOM 1305 O O . GLU A 1 164 ? -7.875 35 -4.863 1 90.19 164 GLU A O 1
ATOM 1310 N N . TYR A 1 165 ? -5.773 34.281 -4.602 1 91.88 165 TYR A N 1
ATOM 1311 C CA . TYR A 1 165 ? -5.898 33.281 -5.656 1 91.88 165 TYR A CA 1
ATOM 1312 C C . TYR A 1 165 ? -5.09 32.031 -5.324 1 91.88 165 TYR A C 1
ATOM 1314 O O . TYR A 1 165 ? -4.125 32.094 -4.559 1 91.88 165 TYR A O 1
ATOM 1322 N N . CYS A 1 166 ? -5.434 30.953 -5.93 1 94.31 166 CYS A N 1
ATOM 1323 C CA . CYS A 1 166 ? -4.848 29.656 -5.629 1 94.31 166 CYS A CA 1
ATOM 1324 C C . CYS A 1 166 ? -3.561 29.438 -6.414 1 94.31 166 CYS A C 1
ATOM 1326 O O . CYS A 1 166 ? -3.582 29.391 -7.645 1 94.31 166 CYS A O 1
ATOM 1328 N N . THR A 1 167 ? -2.494 29.422 -5.777 1 95.38 167 THR A N 1
ATOM 1329 C CA . THR A 1 167 ? -1.197 29.047 -6.34 1 95.38 167 THR A CA 1
ATOM 1330 C C . THR A 1 167 ? -0.821 27.625 -5.938 1 95.38 167 THR A C 1
ATOM 1332 O O . THR A 1 167 ? -1.487 27.016 -5.102 1 95.38 167 THR A O 1
ATOM 1335 N N . PRO A 1 168 ? 0.242 27.016 -6.52 1 95.56 168 PRO A N 1
ATOM 1336 C CA . PRO A 1 168 ? 0.649 25.656 -6.117 1 95.56 168 PRO A CA 1
ATOM 1337 C C . PRO A 1 168 ? 0.917 25.547 -4.617 1 95.56 168 PRO A C 1
ATOM 1339 O O . PRO A 1 168 ? 0.509 24.578 -3.984 1 95.56 168 PRO A O 1
ATOM 1342 N N . ASN A 1 169 ? 1.503 26.609 -4.07 1 94.81 169 ASN A N 1
ATOM 1343 C CA . ASN A 1 169 ? 1.826 26.578 -2.646 1 94.81 169 ASN A CA 1
ATOM 1344 C C . ASN A 1 169 ? 0.573 26.703 -1.785 1 94.81 169 ASN A C 1
ATOM 1346 O O . ASN A 1 169 ? 0.412 25.984 -0.805 1 94.81 169 ASN A O 1
ATOM 1350 N N . THR A 1 170 ? -0.279 27.594 -2.195 1 95.81 170 THR A N 1
ATOM 1351 C CA . THR A 1 170 ? -1.488 27.781 -1.399 1 95.81 170 THR A CA 1
ATOM 1352 C C . THR A 1 170 ? -2.428 26.578 -1.57 1 95.81 170 THR A C 1
ATOM 1354 O O . THR A 1 170 ? -3.158 26.219 -0.645 1 95.81 170 THR A O 1
ATOM 1357 N N . ALA A 1 171 ? -2.441 25.953 -2.711 1 97.12 171 ALA A N 1
ATOM 1358 C CA . ALA A 1 171 ? -3.207 24.719 -2.891 1 97.12 171 ALA A CA 1
ATOM 1359 C C . ALA A 1 171 ? -2.74 23.641 -1.925 1 97.12 171 ALA A C 1
ATOM 1361 O O . ALA A 1 171 ? -3.553 23.016 -1.232 1 97.12 171 ALA A O 1
ATOM 1362 N N . ARG A 1 172 ? -1.479 23.484 -1.854 1 97 172 ARG A N 1
ATOM 1363 C CA . ARG A 1 172 ? -0.897 22.453 -0.998 1 97 172 ARG A CA 1
ATOM 1364 C C . ARG A 1 172 ? -1.28 22.672 0.462 1 97 172 ARG A C 1
ATOM 1366 O O . ARG A 1 172 ? -1.906 21.812 1.082 1 97 172 ARG A O 1
ATOM 1373 N N . TRP A 1 173 ? -0.973 23.844 0.905 1 97.5 173 TRP A N 1
ATOM 1374 C CA . TRP A 1 173 ? -1.093 24.078 2.34 1 97.5 173 TRP A CA 1
ATOM 1375 C C . TRP A 1 173 ? -2.533 24.406 2.719 1 97.5 173 TRP A C 1
ATOM 1377 O O . TRP A 1 173 ? -2.971 24.109 3.834 1 97.5 173 TRP A O 1
ATOM 1387 N N . GLY A 1 174 ? -3.281 25.062 1.786 1 98.06 174 GLY A N 1
ATOM 1388 C CA . GLY A 1 174 ? -4.699 25.281 2.029 1 98.06 174 GLY A CA 1
ATOM 1389 C C . GLY A 1 174 ? -5.473 23.984 2.215 1 98.06 174 GLY A C 1
ATOM 1390 O O . GLY A 1 174 ? -6.246 23.859 3.166 1 98.06 174 GLY A O 1
ATOM 1391 N N . ILE A 1 175 ? -5.223 23.016 1.422 1 98.38 175 ILE A N 1
ATOM 1392 C CA . ILE A 1 175 ? -5.891 21.719 1.483 1 98.38 175 ILE A CA 1
ATOM 1393 C C . ILE A 1 175 ? -5.395 20.938 2.697 1 98.38 175 ILE A C 1
ATOM 1395 O O . ILE A 1 175 ? -6.191 20.375 3.447 1 98.38 175 ILE A O 1
ATOM 1399 N N . SER A 1 176 ? -4.094 20.938 2.91 1 97.62 176 SER A N 1
ATOM 1400 C CA . SER A 1 176 ? -3.514 20.188 4.023 1 97.62 176 SER A CA 1
ATOM 1401 C C . SER A 1 176 ? -4.051 20.688 5.363 1 97.62 176 SER A C 1
ATOM 1403 O O . SER A 1 176 ? -4.418 19.891 6.227 1 97.62 176 SER A O 1
ATOM 1405 N N . SER A 1 177 ? -4.062 21.984 5.488 1 98.19 177 SER A N 1
ATOM 1406 C CA . SER A 1 177 ? -4.531 22.547 6.75 1 98.19 177 SER A CA 1
ATOM 1407 C C . SER A 1 177 ? -6.016 22.266 6.965 1 98.19 177 SER A C 1
ATOM 1409 O O . SER A 1 177 ? -6.438 21.953 8.078 1 98.19 177 SER A O 1
ATOM 1411 N N . ALA A 1 178 ? -6.777 22.344 5.914 1 98.56 178 ALA A N 1
ATOM 1412 C CA . ALA A 1 178 ? -8.211 22.062 6.02 1 98.56 178 ALA A CA 1
ATOM 1413 C C . ALA A 1 178 ? -8.461 20.609 6.426 1 98.56 178 ALA A C 1
ATOM 1415 O O . ALA A 1 178 ? -9.25 20.344 7.336 1 98.56 178 ALA A O 1
ATOM 1416 N N . THR A 1 179 ? -7.781 19.734 5.812 1 97.88 179 THR A N 1
ATOM 1417 C CA . THR A 1 179 ? -8.008 18.297 6.035 1 97.88 179 THR A CA 1
ATOM 1418 C C . THR A 1 179 ? -7.551 17.891 7.43 1 97.88 179 THR A C 1
ATOM 1420 O O . THR A 1 179 ? -8.281 17.219 8.156 1 97.88 179 THR A O 1
ATOM 1423 N N . ALA A 1 180 ? -6.332 18.297 7.777 1 96.25 180 ALA A N 1
ATOM 1424 C CA . ALA A 1 180 ? -5.793 17.953 9.094 1 96.25 180 ALA A CA 1
ATOM 1425 C C . ALA A 1 180 ? -6.664 18.531 10.203 1 96.25 180 ALA A C 1
ATOM 1427 O O . ALA A 1 180 ? -6.984 17.844 11.172 1 96.25 180 ALA A O 1
ATOM 1428 N N . PHE A 1 181 ? -7.074 19.734 10.055 1 97.19 181 PHE A N 1
ATOM 1429 C CA . PHE A 1 181 ? -7.855 20.391 11.094 1 97.19 181 PHE A CA 1
ATOM 1430 C C . PHE A 1 181 ? -9.273 19.844 11.141 1 97.19 181 PHE A C 1
ATOM 1432 O O . PHE A 1 181 ? -9.844 19.672 12.219 1 97.19 181 PHE A O 1
ATOM 1439 N N . ALA A 1 182 ? -9.852 19.578 10.016 1 97.56 182 ALA A N 1
ATOM 1440 C CA . ALA A 1 182 ? -11.18 18.969 9.992 1 97.56 182 ALA A CA 1
ATOM 1441 C C . ALA A 1 182 ? -11.195 17.641 10.75 1 97.56 182 ALA A C 1
ATOM 1443 O O . ALA A 1 182 ? -12.164 17.328 11.445 1 97.56 182 ALA A O 1
ATOM 1444 N N . LEU A 1 183 ? -10.156 16.906 10.57 1 94.81 183 LEU A N 1
ATOM 1445 C CA . LEU A 1 183 ? -10.078 15.641 11.297 1 94.81 183 LEU A CA 1
ATOM 1446 C C . LEU A 1 183 ? -10.07 15.883 12.805 1 94.81 183 LEU A C 1
ATOM 1448 O O . LEU A 1 183 ? -10.75 15.164 13.547 1 94.81 183 LEU A O 1
ATOM 1452 N N . VAL A 1 184 ? -9.297 16.859 13.227 1 93.25 184 VAL A N 1
ATOM 1453 C CA . VAL A 1 184 ? -9.281 17.234 14.633 1 93.25 184 VAL A CA 1
ATOM 1454 C C . VAL A 1 184 ? -10.695 17.609 15.086 1 93.25 184 VAL A C 1
ATOM 1456 O O . VAL A 1 184 ? -11.156 17.172 16.141 1 93.25 184 VAL A O 1
ATOM 1459 N N . LEU A 1 185 ? -11.375 18.375 14.32 1 96.12 185 LEU A N 1
ATOM 1460 C CA . LEU A 1 185 ? -12.719 18.828 14.648 1 96.12 185 LEU A CA 1
ATOM 1461 C C . LEU A 1 185 ? -13.68 17.656 14.75 1 96.12 185 LEU A C 1
ATOM 1463 O O . LEU A 1 185 ? -14.461 17.562 15.695 1 96.12 185 LEU A O 1
ATOM 1467 N N . LEU A 1 186 ? -13.586 16.766 13.836 1 95.31 186 LEU A N 1
ATOM 1468 C CA . LEU A 1 186 ? -14.484 15.609 13.812 1 95.31 186 LEU A CA 1
ATOM 1469 C C . LEU A 1 186 ? -14.203 14.68 14.992 1 95.31 186 LEU A C 1
ATOM 1471 O O . LEU A 1 186 ? -15.125 14.078 15.539 1 95.31 186 LEU A O 1
ATOM 1475 N N . LEU A 1 187 ? -12.992 14.578 15.328 1 91.62 187 LEU A N 1
ATOM 1476 C CA . LEU A 1 187 ? -12.633 13.773 16.484 1 91.62 187 LEU A CA 1
ATOM 1477 C C . LEU A 1 187 ? -13.18 14.383 17.781 1 91.62 187 LEU A C 1
ATOM 1479 O O . LEU A 1 187 ? -13.305 13.703 18.797 1 91.62 187 LEU A O 1
ATOM 1483 N N . ASN A 1 188 ? -13.445 15.656 17.734 1 91.75 188 ASN A N 1
ATOM 1484 C CA . ASN A 1 188 ? -14.031 16.359 18.859 1 91.75 188 ASN A CA 1
ATOM 1485 C C . ASN A 1 188 ? -15.523 16.594 18.672 1 91.75 188 ASN A C 1
ATOM 1487 O O . ASN A 1 188 ? -16.109 17.438 19.344 1 91.75 188 ASN A O 1
ATOM 1491 N N . ASP A 1 189 ? -16.109 15.984 17.719 1 94.06 189 ASP A N 1
ATOM 1492 C CA . ASP A 1 189 ? -17.531 15.961 17.406 1 94.06 189 ASP A CA 1
ATOM 1493 C C . ASP A 1 189 ? -18.047 17.359 17.078 1 94.06 189 ASP A C 1
ATOM 1495 O O . ASP A 1 189 ? -19.172 17.719 17.438 1 94.06 189 ASP A O 1
ATOM 1499 N N . ARG A 1 190 ? -17.141 18.203 16.578 1 96.12 190 ARG A N 1
ATOM 1500 C CA . ARG A 1 190 ? -17.5 19.516 16.062 1 96.12 190 ARG A CA 1
ATOM 1501 C C . ARG A 1 190 ? -17.797 19.438 14.562 1 96.12 190 ARG A C 1
ATOM 1503 O O . ARG A 1 190 ? -17.062 20.016 13.758 1 96.12 190 ARG A O 1
ATOM 1510 N N . ILE A 1 191 ? -18.891 18.922 14.211 1 98.06 191 ILE A N 1
ATOM 1511 C CA . ILE A 1 191 ? -19.219 18.5 12.859 1 98.06 191 ILE A CA 1
ATOM 1512 C C . ILE A 1 191 ? -19.469 19.719 11.984 1 98.06 191 ILE A C 1
ATOM 1514 O O . ILE A 1 191 ? -18.953 19.812 10.867 1 98.06 191 ILE A O 1
ATOM 1518 N N . GLU A 1 192 ? -20.234 20.688 12.484 1 98.06 192 GLU A N 1
ATOM 1519 C CA . GLU A 1 192 ? -20.562 21.875 11.703 1 98.06 192 GLU A CA 1
ATOM 1520 C C . GLU A 1 192 ? -19.312 22.672 11.359 1 98.06 192 GLU A C 1
ATOM 1522 O O . GLU A 1 192 ? -19.156 23.125 10.227 1 98.06 192 GLU A O 1
ATOM 1527 N N . ASP A 1 193 ? -18.453 22.781 12.328 1 98.38 193 ASP A N 1
ATOM 1528 C CA . ASP A 1 193 ? -17.188 23.484 12.094 1 98.38 193 ASP A CA 1
ATOM 1529 C C . ASP A 1 193 ? -16.359 22.75 11.047 1 98.38 193 ASP A C 1
ATOM 1531 O O . ASP A 1 193 ? -15.781 23.375 10.148 1 98.38 193 ASP A O 1
ATOM 1535 N N . ALA A 1 194 ? -16.281 21.469 11.164 1 98.62 194 ALA A N 1
ATOM 1536 C CA . ALA A 1 194 ? -15.508 20.656 10.219 1 98.62 194 ALA A CA 1
ATOM 1537 C C . ALA A 1 194 ? -16.062 20.812 8.805 1 98.62 194 ALA A C 1
ATOM 1539 O O . ALA A 1 194 ? -15.297 20.953 7.848 1 98.62 194 ALA A O 1
ATOM 1540 N N . GLU A 1 195 ? -17.344 20.766 8.734 1 98.44 195 GLU A N 1
ATOM 1541 C CA . GLU A 1 195 ? -17.969 20.938 7.43 1 98.44 195 GLU A CA 1
ATOM 1542 C C . GLU A 1 195 ? -17.625 22.281 6.809 1 98.44 195 GLU A C 1
ATOM 1544 O O . GLU A 1 195 ? -17.312 22.359 5.621 1 98.44 195 GLU A O 1
ATOM 1549 N N . GLY A 1 196 ? -17.719 23.297 7.621 1 98.25 196 GLY A N 1
ATOM 1550 C CA . GLY A 1 196 ? -17.359 24.625 7.129 1 98.25 196 GLY A CA 1
ATOM 1551 C C . GLY A 1 196 ? -15.938 24.703 6.613 1 98.25 196 GLY A C 1
ATOM 1552 O O . GLY A 1 196 ? -15.688 25.266 5.551 1 98.25 196 GLY A O 1
ATOM 1553 N N . VAL A 1 197 ? -15.016 24.109 7.301 1 98.69 197 VAL A N 1
ATOM 1554 C CA . VAL A 1 197 ? -13.602 24.109 6.941 1 98.69 197 VAL A CA 1
ATOM 1555 C C . VAL A 1 197 ? -13.398 23.344 5.633 1 98.69 197 VAL A C 1
ATOM 1557 O O . VAL A 1 197 ? -12.711 23.828 4.73 1 98.69 197 VAL A O 1
ATOM 1560 N N . ILE A 1 198 ? -14.016 22.219 5.508 1 98.5 198 ILE A N 1
ATOM 1561 C CA . ILE A 1 198 ? -13.891 21.359 4.328 1 98.5 198 ILE A CA 1
ATOM 1562 C C . ILE A 1 198 ? -14.508 22.062 3.119 1 98.5 198 ILE A C 1
ATOM 1564 O O . ILE A 1 198 ? -13.906 22.109 2.047 1 98.5 198 ILE A O 1
ATOM 1568 N N . ASP A 1 199 ? -15.656 22.656 3.264 1 97.62 199 ASP A N 1
ATOM 1569 C CA . ASP A 1 199 ? -16.328 23.344 2.164 1 97.62 199 ASP A CA 1
ATOM 1570 C C . ASP A 1 199 ? -15.5 24.516 1.659 1 97.62 199 ASP A C 1
ATOM 1572 O O . ASP A 1 199 ? -15.422 24.75 0.451 1 97.62 199 ASP A O 1
ATOM 1576 N N . SER A 1 200 ? -14.984 25.219 2.594 1 97.56 200 SER A N 1
ATOM 1577 C CA . SER A 1 200 ? -14.125 26.328 2.201 1 97.56 200 SER A CA 1
ATOM 1578 C C . SER A 1 200 ? -12.953 25.844 1.354 1 97.56 200 SER A C 1
ATOM 1580 O O . SER A 1 200 ? -12.641 26.453 0.319 1 97.56 200 SER A O 1
ATOM 1582 N N . ALA A 1 201 ? -12.336 24.781 1.766 1 97.81 201 ALA A N 1
ATOM 1583 C CA . ALA A 1 201 ? -11.18 24.25 1.044 1 97.81 201 ALA A CA 1
ATOM 1584 C C . ALA A 1 201 ? -11.578 23.781 -0.353 1 97.81 201 ALA A C 1
ATOM 1586 O O . ALA A 1 201 ? -10.891 24.078 -1.332 1 97.81 201 ALA A O 1
ATOM 1587 N N . LEU A 1 202 ? -12.688 23.078 -0.463 1 96.75 202 LEU A N 1
ATOM 1588 C CA . LEU A 1 202 ? -13.133 22.516 -1.732 1 96.75 202 LEU A CA 1
ATOM 1589 C C . LEU A 1 202 ? -13.523 23.625 -2.707 1 96.75 202 LEU A C 1
ATOM 1591 O O . LEU A 1 202 ? -13.43 23.438 -3.924 1 96.75 202 LEU A O 1
ATOM 1595 N N . ARG A 1 203 ? -13.906 24.719 -2.211 1 94.5 203 ARG A N 1
ATOM 1596 C CA . ARG A 1 203 ? -14.297 25.859 -3.041 1 94.5 203 ARG A CA 1
ATOM 1597 C C . ARG A 1 203 ? -13.078 26.672 -3.473 1 94.5 203 ARG A C 1
ATOM 1599 O O . ARG A 1 203 ? -13.031 27.172 -4.598 1 94.5 203 ARG A O 1
ATOM 1606 N N . ARG A 1 204 ? -12.07 26.734 -2.699 1 95.88 204 ARG A N 1
ATOM 1607 C CA . ARG A 1 204 ? -11.031 27.75 -2.852 1 95.88 204 ARG A CA 1
ATOM 1608 C C . ARG A 1 204 ? -9.789 27.172 -3.51 1 95.88 204 ARG A C 1
ATOM 1610 O O . ARG A 1 204 ? -9.031 27.891 -4.168 1 95.88 204 ARG A O 1
ATOM 1617 N N . TYR A 1 205 ? -9.531 25.938 -3.303 1 97 205 TYR A N 1
ATOM 1618 C CA . TYR A 1 205 ? -8.219 25.422 -3.686 1 97 205 TYR A CA 1
ATOM 1619 C C . TYR A 1 205 ? -8.352 24.375 -4.789 1 97 205 TYR A C 1
ATOM 1621 O O . TYR A 1 205 ? -9.312 23.594 -4.812 1 97 205 TYR A O 1
ATOM 1629 N N . GLU A 1 206 ? -7.332 24.375 -5.688 1 95.69 206 GLU A N 1
ATOM 1630 C CA . GLU A 1 206 ? -7.246 23.469 -6.82 1 95.69 206 GLU A CA 1
ATOM 1631 C C . GLU A 1 206 ? -6.156 22.422 -6.605 1 95.69 206 GLU A C 1
ATOM 1633 O O . GLU A 1 206 ? -4.969 22.703 -6.77 1 95.69 206 GLU A O 1
ATOM 1638 N N . PRO A 1 207 ? -6.574 21.125 -6.309 1 96.19 207 PRO A N 1
ATOM 1639 C CA . PRO A 1 207 ? -5.578 20.109 -5.945 1 96.19 207 PRO A CA 1
ATOM 1640 C C . PRO A 1 207 ? -4.625 19.781 -7.09 1 96.19 207 PRO A C 1
ATOM 1642 O O . PRO A 1 207 ? -3.477 19.406 -6.852 1 96.19 207 PRO A O 1
ATOM 1645 N N . ASN A 1 208 ? -4.969 20.016 -8.359 1 93.56 208 ASN A N 1
ATOM 1646 C CA . ASN A 1 208 ? -4.168 19.625 -9.516 1 93.56 208 ASN A CA 1
ATOM 1647 C C . ASN A 1 208 ? -2.953 20.531 -9.695 1 93.56 208 ASN A C 1
ATOM 1649 O O . ASN A 1 208 ? -2.051 20.203 -10.477 1 93.56 208 ASN A O 1
ATOM 1653 N N . LEU A 1 209 ? -2.889 21.562 -8.953 1 94.38 209 LEU A N 1
ATOM 1654 C CA . LEU A 1 209 ? -1.78 22.5 -9.078 1 94.38 209 LEU A CA 1
ATOM 1655 C C . LEU A 1 209 ? -0.545 22 -8.344 1 94.38 209 LEU A C 1
ATOM 1657 O O . LEU A 1 209 ? 0.563 22.484 -8.57 1 94.38 209 LEU A O 1
ATOM 1661 N N . ASN A 1 210 ? -0.75 21.031 -7.438 1 95.44 210 ASN A N 1
ATOM 1662 C CA . ASN A 1 210 ? 0.375 20.547 -6.652 1 95.44 210 ASN A CA 1
ATOM 1663 C C . ASN A 1 210 ? 0.159 19.094 -6.215 1 95.44 210 ASN A C 1
ATOM 1665 O O . ASN A 1 210 ? -0.681 18.812 -5.355 1 95.44 210 ASN A O 1
ATOM 1669 N N . GLN A 1 211 ? 1.019 18.188 -6.609 1 94.88 211 GLN A N 1
ATOM 1670 C CA . GLN A 1 211 ? 0.871 16.766 -6.352 1 94.88 211 GLN A CA 1
ATOM 1671 C C . GLN A 1 211 ? 0.986 16.469 -4.859 1 94.88 211 GLN A C 1
ATOM 1673 O O . GLN A 1 211 ? 0.493 15.43 -4.391 1 94.88 211 GLN A O 1
ATOM 1678 N N . LEU A 1 212 ? 1.596 17.359 -4.129 1 94.81 212 LEU A N 1
ATOM 1679 C CA . LEU A 1 212 ? 1.796 17.156 -2.699 1 94.81 212 LEU A CA 1
ATOM 1680 C C . LEU A 1 212 ? 0.486 17.312 -1.936 1 94.81 212 LEU A C 1
ATOM 1682 O O . LEU A 1 212 ? 0.399 16.953 -0.759 1 94.81 212 LEU A O 1
ATOM 1686 N N . SER A 1 213 ? -0.535 17.734 -2.627 1 96.44 213 SER A N 1
ATOM 1687 C CA . SER A 1 213 ? -1.823 17.922 -1.971 1 96.44 213 SER A CA 1
ATOM 1688 C C . SER A 1 213 ? -2.738 16.734 -2.191 1 96.44 213 SER A C 1
ATOM 1690 O O . SER A 1 213 ? -3.793 16.625 -1.56 1 96.44 213 SER A O 1
ATOM 1692 N N . TYR A 1 214 ? -2.404 15.789 -3.018 1 98 214 TYR A N 1
ATOM 1693 C CA . TYR A 1 214 ? -3.307 14.75 -3.504 1 98 214 TYR A CA 1
ATOM 1694 C C . TYR A 1 214 ? -3.828 13.898 -2.352 1 98 214 TYR A C 1
ATOM 1696 O O . TYR A 1 214 ? -5.035 13.664 -2.242 1 98 214 TYR A O 1
ATOM 1704 N N . TRP A 1 215 ? -2.922 13.453 -1.489 1 97.81 215 TRP A N 1
ATOM 1705 C CA . TRP A 1 215 ? -3.326 12.656 -0.338 1 97.81 215 TRP A CA 1
ATOM 1706 C C . TRP A 1 215 ? -4.352 13.398 0.509 1 97.81 215 TRP A C 1
ATOM 1708 O O . TRP A 1 215 ? -5.418 12.859 0.823 1 97.81 215 TRP A O 1
ATOM 1718 N N . ASN A 1 216 ? -4.023 14.602 0.827 1 97.44 216 ASN A N 1
ATOM 1719 C CA . ASN A 1 216 ? -4.891 15.406 1.685 1 97.44 216 ASN A CA 1
ATOM 1720 C C . ASN A 1 216 ? -6.215 15.734 0.995 1 97.44 216 ASN A C 1
ATOM 1722 O O . ASN A 1 216 ? -7.262 15.773 1.642 1 97.44 216 ASN A O 1
ATOM 1726 N N . TYR A 1 217 ? -6.16 16 -0.24 1 98.38 217 TYR A N 1
ATOM 1727 C CA . TYR A 1 217 ? -7.398 16.312 -0.94 1 98.38 217 TYR A CA 1
ATOM 1728 C C . TYR A 1 217 ? -8.32 15.102 -0.983 1 98.38 217 TYR A C 1
ATOM 1730 O O . TYR A 1 217 ? -9.531 15.227 -0.778 1 98.38 217 TYR A O 1
ATOM 1738 N N . CYS A 1 218 ? -7.734 13.969 -1.3 1 98.62 218 CYS A N 1
ATOM 1739 C CA . CYS A 1 218 ? -8.531 12.75 -1.27 1 98.62 218 CYS A CA 1
ATOM 1740 C C . CYS A 1 218 ? -9.195 12.562 0.088 1 98.62 218 CYS A C 1
ATOM 1742 O O . CYS A 1 218 ? -10.391 12.273 0.162 1 98.62 218 CYS A O 1
ATOM 1744 N N . GLN A 1 219 ? -8.43 12.742 1.122 1 97.81 219 GLN A N 1
ATOM 1745 C CA . GLN A 1 219 ? -8.953 12.641 2.48 1 97.81 219 GLN A CA 1
ATOM 1746 C C . GLN A 1 219 ? -10.023 13.703 2.738 1 97.81 219 GLN A C 1
ATOM 1748 O O . GLN A 1 219 ? -11.016 13.438 3.418 1 97.81 219 GLN A O 1
ATOM 1753 N N . CYS A 1 220 ? -9.789 14.797 2.238 1 98.25 220 CYS A N 1
ATOM 1754 C CA . CYS A 1 220 ? -10.766 15.875 2.35 1 98.25 220 CYS A CA 1
ATOM 1755 C C . CYS A 1 220 ? -12.109 15.453 1.761 1 98.25 220 CYS A C 1
ATOM 1757 O O . CYS A 1 220 ? -13.156 15.648 2.387 1 98.25 220 CYS A O 1
ATOM 1759 N N . LEU A 1 221 ? -12.109 14.891 0.608 1 98.62 221 LEU A N 1
ATOM 1760 C CA . LEU A 1 221 ? -13.32 14.406 -0.046 1 98.62 221 LEU A CA 1
ATOM 1761 C C . LEU A 1 221 ? -13.992 13.32 0.792 1 98.62 221 LEU A C 1
ATOM 1763 O O . LEU A 1 221 ? -15.219 13.32 0.935 1 98.62 221 LEU A O 1
ATOM 1767 N N . ILE A 1 222 ? -13.219 12.453 1.355 1 98.69 222 ILE A N 1
ATOM 1768 C CA . ILE A 1 222 ? -13.742 11.352 2.156 1 98.69 222 ILE A CA 1
ATOM 1769 C C . ILE A 1 222 ? -14.398 11.898 3.422 1 98.69 222 ILE A C 1
ATOM 1771 O O . ILE A 1 222 ? -15.484 11.453 3.812 1 98.69 222 ILE A O 1
ATOM 1775 N N . LEU A 1 223 ? -13.766 12.836 4.008 1 98.31 223 LEU A N 1
ATOM 1776 C CA . LEU A 1 223 ? -14.336 13.43 5.211 1 98.31 223 LEU A CA 1
ATOM 1777 C C . LEU A 1 223 ? -15.648 14.148 4.891 1 98.31 223 LEU A C 1
ATOM 1779 O O . LEU A 1 223 ? -16.609 14.047 5.648 1 98.31 223 LEU A O 1
ATOM 1783 N N . LYS A 1 224 ? -15.68 14.852 3.797 1 98.69 224 LYS A N 1
ATOM 1784 C CA . LYS A 1 224 ? -16.922 15.469 3.367 1 98.69 224 LYS A CA 1
ATOM 1785 C C . LYS A 1 224 ? -18.016 14.422 3.178 1 98.69 224 LYS A C 1
ATOM 1787 O O . LYS A 1 224 ? -19.156 14.609 3.633 1 98.69 224 LYS A O 1
ATOM 1792 N N . ALA A 1 225 ? -17.688 13.352 2.52 1 98.75 225 ALA A N 1
ATOM 1793 C CA . ALA A 1 225 ? -18.641 12.266 2.283 1 98.75 225 ALA A CA 1
ATOM 1794 C C . ALA A 1 225 ? -19.125 11.664 3.6 1 98.75 225 ALA A C 1
ATOM 1796 O O . ALA A 1 225 ? -20.297 11.352 3.754 1 98.75 225 ALA A O 1
ATOM 1797 N N . ALA A 1 226 ? -18.203 11.5 4.543 1 98.56 226 ALA A N 1
ATOM 1798 C CA . ALA A 1 226 ? -18.547 10.953 5.852 1 98.56 226 ALA A CA 1
ATOM 1799 C C . ALA A 1 226 ? -19.516 11.859 6.598 1 98.56 226 ALA A C 1
ATOM 1801 O O . ALA A 1 226 ? -20.438 11.383 7.254 1 98.56 226 ALA A O 1
ATOM 1802 N N . ILE A 1 227 ? -19.234 13.125 6.508 1 98.62 227 ILE A N 1
ATOM 1803 C CA . ILE A 1 227 ? -20.125 14.086 7.145 1 98.62 227 ILE A CA 1
ATOM 1804 C C . ILE A 1 227 ? -21.531 13.961 6.551 1 98.62 227 ILE A C 1
ATOM 1806 O O . ILE A 1 227 ? -22.516 13.969 7.281 1 98.62 227 ILE A O 1
ATOM 1810 N N . LEU A 1 228 ? -21.609 13.859 5.27 1 98.25 228 LEU A N 1
ATOM 1811 C CA . LEU A 1 228 ? -22.891 13.672 4.594 1 98.25 228 LEU A CA 1
ATOM 1812 C C . LEU A 1 228 ? -23.562 12.383 5.047 1 98.25 228 LEU A C 1
ATOM 1814 O O . LEU A 1 228 ? -24.781 12.352 5.273 1 98.25 228 LEU A O 1
ATOM 1818 N N . ALA A 1 229 ? -22.812 11.312 5.152 1 97.94 229 ALA A N 1
ATOM 1819 C CA . ALA A 1 229 ? -23.359 10.039 5.625 1 97.94 229 ALA A CA 1
ATOM 1820 C C . ALA A 1 229 ? -23.891 10.172 7.051 1 97.94 229 ALA A C 1
ATOM 1822 O O . ALA A 1 229 ? -24.984 9.672 7.359 1 97.94 229 ALA A O 1
ATOM 1823 N N . PHE A 1 230 ? -23.078 10.82 7.852 1 97.75 230 PHE A N 1
ATOM 1824 C CA . PHE A 1 230 ? -23.484 11.07 9.234 1 97.75 230 PHE A CA 1
ATOM 1825 C C . PHE A 1 230 ? -24.812 11.797 9.289 1 97.75 230 PHE A C 1
ATOM 1827 O O . PHE A 1 230 ? -25.641 11.523 10.156 1 97.75 230 PHE A O 1
ATOM 1834 N N . ALA A 1 231 ? -25.078 12.648 8.391 1 97.06 231 ALA A N 1
ATOM 1835 C CA . ALA A 1 231 ? -26.281 13.453 8.32 1 97.06 231 ALA A CA 1
ATOM 1836 C C . ALA A 1 231 ? -27.422 12.68 7.656 1 97.06 231 ALA A C 1
ATOM 1838 O O . ALA A 1 231 ? -28.5 13.219 7.438 1 97.06 231 ALA A O 1
ATOM 1839 N N . GLY A 1 232 ? -27.219 11.477 7.23 1 95.62 232 GLY A N 1
ATOM 1840 C CA . GLY A 1 232 ? -28.25 10.648 6.625 1 95.62 232 GLY A CA 1
ATOM 1841 C C . GLY A 1 232 ? -28.438 10.93 5.148 1 95.62 232 GLY A C 1
ATOM 1842 O O . GLY A 1 232 ? -29.422 10.484 4.551 1 95.62 232 GLY A O 1
ATOM 1843 N N . ARG A 1 233 ? -27.578 11.648 4.527 1 97.06 233 ARG A N 1
ATOM 1844 C CA . ARG A 1 233 ? -27.641 11.953 3.1 1 97.06 233 ARG A CA 1
ATOM 1845 C C . ARG A 1 233 ? -26.844 10.938 2.289 1 97.06 233 ARG A C 1
ATOM 1847 O O . ARG A 1 233 ? -25.875 11.297 1.603 1 97.06 233 ARG A O 1
ATOM 1854 N N . ASN A 1 234 ? -27.281 9.781 2.209 1 94.94 234 ASN A N 1
ATOM 1855 C CA . ASN A 1 234 ? -26.531 8.609 1.744 1 94.94 234 ASN A CA 1
ATOM 1856 C C . ASN A 1 234 ? -26.234 8.695 0.251 1 94.94 234 ASN A C 1
ATOM 1858 O O . ASN A 1 234 ? -25.109 8.414 -0.177 1 94.94 234 ASN A O 1
ATOM 1862 N N . LYS A 1 235 ? -27.156 9.133 -0.52 1 94.88 235 LYS A N 1
ATOM 1863 C CA . LYS A 1 235 ? -26.938 9.195 -1.963 1 94.88 235 LYS A CA 1
ATOM 1864 C C . LYS A 1 235 ? -25.844 10.195 -2.311 1 94.88 235 LYS A C 1
ATOM 1866 O O . LYS A 1 235 ? -24.922 9.875 -3.072 1 94.88 235 LYS A O 1
ATOM 1871 N N . GLU A 1 236 ? -25.969 11.383 -1.753 1 96.88 236 GLU A N 1
ATOM 1872 C CA . GLU A 1 236 ? -24.938 12.398 -1.968 1 96.88 236 GLU A CA 1
ATOM 1873 C C . GLU A 1 236 ? -23.578 11.922 -1.45 1 96.88 236 GLU A C 1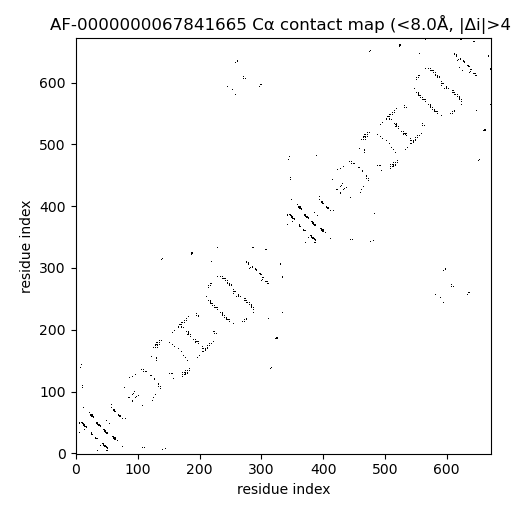
ATOM 1875 O O . GLU A 1 236 ? -22.562 12.141 -2.1 1 96.88 236 GLU A O 1
ATOM 1880 N N . SER A 1 237 ? -23.609 11.305 -0.296 1 98.12 237 SER A N 1
ATOM 1881 C CA . SER A 1 237 ? -22.406 10.75 0.298 1 98.12 237 SER A CA 1
ATOM 1882 C C . SER A 1 237 ? -21.75 9.727 -0.629 1 98.12 237 SER A C 1
ATOM 1884 O O . SER A 1 237 ? -20.547 9.797 -0.895 1 98.12 237 SER A O 1
ATOM 1886 N N . GLY A 1 238 ? -22.562 8.828 -1.146 1 97.31 238 GLY A N 1
ATOM 1887 C CA . GLY A 1 238 ? -22.047 7.797 -2.033 1 97.31 238 GLY A CA 1
ATOM 1888 C C . GLY A 1 238 ? -21.344 8.352 -3.254 1 97.31 238 GLY A C 1
ATOM 1889 O O . GLY A 1 238 ? -20.25 7.902 -3.605 1 97.31 238 GLY A O 1
ATOM 1890 N N . TRP A 1 239 ? -21.906 9.352 -3.828 1 96.62 239 TRP A N 1
ATOM 1891 C CA . TRP A 1 239 ? -21.312 9.953 -5.012 1 96.62 239 TRP A CA 1
ATOM 1892 C C . TRP A 1 239 ? -20.016 10.672 -4.656 1 96.62 239 TRP A C 1
ATOM 1894 O O . TRP A 1 239 ? -19.062 10.672 -5.441 1 96.62 239 TRP A O 1
ATOM 1904 N N . LYS A 1 240 ? -20 11.281 -3.492 1 97.94 240 LYS A N 1
ATOM 1905 C CA . LYS A 1 240 ? -18.781 11.953 -3.055 1 97.94 240 LYS A CA 1
ATOM 1906 C C . LYS A 1 240 ? -17.672 10.953 -2.779 1 97.94 240 LYS A C 1
ATOM 1908 O O . LYS A 1 240 ? -16.5 11.219 -3.064 1 97.94 240 LYS A O 1
ATOM 1913 N N . PHE A 1 241 ? -18.031 9.773 -2.186 1 98.19 241 PHE A N 1
ATOM 1914 C CA . PHE A 1 241 ? -17.062 8.711 -2.004 1 98.19 241 PHE A CA 1
ATOM 1915 C C . PHE A 1 241 ? -16.516 8.234 -3.348 1 98.19 241 PHE A C 1
ATOM 1917 O O . PHE A 1 241 ? -15.305 8.023 -3.496 1 98.19 241 PHE A O 1
ATOM 1924 N N . LEU A 1 242 ? -17.375 8.148 -4.344 1 97.25 242 LEU A N 1
ATOM 1925 C CA . LEU A 1 242 ? -16.922 7.723 -5.664 1 97.25 242 LEU A CA 1
ATOM 1926 C C . LEU A 1 242 ? -15.977 8.75 -6.277 1 97.25 242 LEU A C 1
ATOM 1928 O O . LEU A 1 242 ? -15 8.391 -6.93 1 97.25 242 LEU A O 1
ATOM 1932 N N . ALA A 1 243 ? -16.312 10.008 -6.078 1 97.19 243 ALA A N 1
ATOM 1933 C CA . ALA A 1 243 ? -15.422 11.07 -6.543 1 97.19 243 ALA A CA 1
ATOM 1934 C C . ALA A 1 243 ? -14.039 10.953 -5.898 1 97.19 243 ALA A C 1
ATOM 1936 O O . ALA A 1 243 ? -13.023 11.164 -6.559 1 97.19 243 ALA A O 1
ATOM 1937 N N . ALA A 1 244 ? -14.031 10.641 -4.617 1 98.5 244 ALA A N 1
ATOM 1938 C CA . ALA A 1 244 ? -12.766 10.461 -3.904 1 98.5 244 ALA A CA 1
ATOM 1939 C C . ALA A 1 244 ? -11.977 9.281 -4.473 1 98.5 244 ALA A C 1
ATOM 1941 O O . ALA A 1 244 ? -10.758 9.367 -4.633 1 98.5 244 ALA A O 1
ATOM 1942 N N . PHE A 1 245 ? -12.648 8.172 -4.762 1 98.19 245 PHE A N 1
ATOM 1943 C CA . PHE A 1 245 ? -12 7.02 -5.375 1 98.19 245 PHE A CA 1
ATOM 1944 C C . PHE A 1 245 ? -11.352 7.41 -6.699 1 98.19 245 PHE A C 1
ATOM 1946 O O . PHE A 1 245 ? -10.172 7.121 -6.93 1 98.19 245 PHE A O 1
ATOM 1953 N N . ASP A 1 246 ? -12.086 8.062 -7.543 1 97.5 246 ASP A N 1
ATOM 1954 C CA . ASP A 1 246 ? -11.594 8.453 -8.859 1 97.5 246 ASP A CA 1
ATOM 1955 C C . ASP A 1 246 ? -10.391 9.391 -8.727 1 97.5 246 ASP A C 1
ATOM 1957 O O . ASP A 1 246 ? -9.422 9.273 -9.484 1 97.5 246 ASP A O 1
ATOM 1961 N N . PHE A 1 247 ? -10.547 10.289 -7.805 1 98 247 PHE A N 1
ATOM 1962 C CA . PHE A 1 247 ? -9.438 11.203 -7.598 1 98 247 PHE A CA 1
ATOM 1963 C C . PHE A 1 247 ? -8.188 10.445 -7.16 1 98 247 PHE A C 1
ATOM 1965 O O . PHE A 1 247 ? -7.082 10.742 -7.621 1 98 247 PHE A O 1
ATOM 1972 N N . SER A 1 248 ? -8.344 9.516 -6.199 1 98.38 248 SER A N 1
ATOM 1973 C CA . SER A 1 248 ? -7.199 8.75 -5.73 1 98.38 248 SER A CA 1
ATOM 1974 C C . SER A 1 248 ? -6.512 8.023 -6.879 1 98.38 248 SER A C 1
ATOM 1976 O O . SER A 1 248 ? -5.281 8.008 -6.965 1 98.38 248 SER A O 1
ATOM 1978 N N . ARG A 1 249 ? -7.25 7.395 -7.758 1 97.19 249 ARG A N 1
ATOM 1979 C CA . ARG A 1 249 ? -6.703 6.723 -8.93 1 97.19 249 ARG A CA 1
ATOM 1980 C C . ARG A 1 249 ? -5.883 7.688 -9.781 1 97.19 249 ARG A C 1
ATOM 1982 O O . ARG A 1 249 ? -4.746 7.387 -10.156 1 97.19 249 ARG A O 1
ATOM 1989 N N . LYS A 1 250 ? -6.469 8.836 -10.086 1 96.44 250 LYS A N 1
ATOM 1990 C CA . LYS A 1 250 ? -5.801 9.836 -10.906 1 96.44 250 LYS A CA 1
ATOM 1991 C C . LYS A 1 250 ? -4.516 10.328 -10.242 1 96.44 250 LYS A C 1
ATOM 1993 O O . LYS A 1 250 ? -3.5 10.523 -10.906 1 96.44 250 LYS A O 1
ATOM 1998 N N . ALA A 1 251 ? -4.672 10.555 -8.961 1 97.81 251 ALA A N 1
ATOM 1999 C CA . ALA A 1 251 ? -3.529 11.031 -8.188 1 97.81 251 ALA A CA 1
ATOM 2000 C C . ALA A 1 251 ? -2.375 10.031 -8.234 1 97.81 251 ALA A C 1
ATOM 2002 O O . ALA A 1 251 ? -1.229 10.414 -8.484 1 97.81 251 ALA A O 1
ATOM 2003 N N . ILE A 1 252 ? -2.654 8.734 -8.031 1 98.12 252 ILE A N 1
ATOM 2004 C CA . ILE A 1 252 ? -1.625 7.699 -8.086 1 98.12 252 ILE A CA 1
ATOM 2005 C C . ILE A 1 252 ? -0.977 7.68 -9.461 1 98.12 252 ILE A C 1
ATOM 2007 O O . ILE A 1 252 ? 0.251 7.645 -9.578 1 98.12 252 ILE A O 1
ATOM 2011 N N . ASN A 1 253 ? -1.761 7.734 -10.469 1 96.5 253 ASN A N 1
ATOM 2012 C CA . ASN A 1 253 ? -1.247 7.715 -11.836 1 96.5 253 ASN A CA 1
ATOM 2013 C C . ASN A 1 253 ? -0.319 8.898 -12.102 1 96.5 253 ASN A C 1
ATOM 2015 O O . ASN A 1 253 ? 0.634 8.781 -12.875 1 96.5 253 ASN A O 1
ATOM 2019 N N . ASP A 1 254 ? -0.666 9.984 -11.523 1 96.38 254 ASP A N 1
ATOM 2020 C CA . ASP A 1 254 ? 0.134 11.188 -11.719 1 96.38 254 ASP A CA 1
ATOM 2021 C C . ASP A 1 254 ? 1.453 11.102 -10.953 1 96.38 254 ASP A C 1
ATOM 2023 O O . ASP A 1 254 ? 2.5 11.508 -11.461 1 96.38 254 ASP A O 1
ATOM 2027 N N . ILE A 1 255 ? 1.359 10.586 -9.742 1 97.19 255 ILE A N 1
ATOM 2028 C CA . ILE A 1 255 ? 2.543 10.516 -8.891 1 97.19 255 ILE A CA 1
ATOM 2029 C C . ILE A 1 255 ? 3.441 9.375 -9.344 1 97.19 255 ILE A C 1
ATOM 2031 O O . ILE A 1 255 ? 4.645 9.562 -9.539 1 97.19 255 ILE A O 1
ATOM 2035 N N . PHE A 1 256 ? 2.842 8.188 -9.508 1 97.06 256 PHE A N 1
ATOM 2036 C CA . PHE A 1 256 ? 3.564 6.969 -9.867 1 97.06 256 PHE A CA 1
ATOM 2037 C C . PHE A 1 256 ? 3.824 6.918 -11.367 1 97.06 256 PHE A C 1
ATOM 2039 O O . PHE A 1 256 ? 3.285 6.059 -12.062 1 97.06 256 PHE A O 1
ATOM 2046 N N . HIS A 1 257 ? 4.613 7.844 -11.781 1 95 257 HIS A N 1
ATOM 2047 C CA . HIS A 1 257 ? 4.879 8.086 -13.195 1 95 257 HIS A CA 1
ATOM 2048 C C . HIS A 1 257 ? 6.375 8.219 -13.461 1 95 257 HIS A C 1
ATOM 2050 O O . HIS A 1 257 ? 7.098 8.812 -12.656 1 95 257 HIS A O 1
ATOM 2056 N N . SER A 1 258 ? 6.836 7.719 -14.594 1 92.12 258 SER A N 1
ATOM 2057 C CA . SER A 1 258 ? 8.258 7.652 -14.914 1 92.12 258 SER A CA 1
ATOM 2058 C C . SER A 1 258 ? 8.836 9.039 -15.164 1 92.12 258 SER A C 1
ATOM 2060 O O . SER A 1 258 ? 10.055 9.227 -15.18 1 92.12 258 SER A O 1
ATOM 2062 N N . ARG A 1 259 ? 7.961 10.07 -15.383 1 92.88 259 ARG A N 1
ATOM 2063 C CA . ARG A 1 259 ? 8.43 11.438 -15.617 1 92.88 259 ARG A CA 1
ATOM 2064 C C . ARG A 1 259 ? 8.43 12.242 -14.328 1 92.88 259 ARG A C 1
ATOM 2066 O O . ARG A 1 259 ? 8.836 13.406 -14.32 1 92.88 259 ARG A O 1
ATOM 2073 N N . ASN A 1 260 ? 7.941 11.695 -13.289 1 94 260 ASN A N 1
ATOM 2074 C CA . ASN A 1 260 ? 8.031 12.305 -11.969 1 94 260 ASN A CA 1
ATOM 2075 C C . ASN A 1 260 ? 9.375 12.023 -11.305 1 94 260 ASN A C 1
ATOM 2077 O O . ASN A 1 260 ? 9.594 10.922 -10.789 1 94 260 ASN A O 1
ATOM 2081 N N . ASP A 1 261 ? 10.219 13.039 -11.242 1 92.69 261 ASP A N 1
ATOM 2082 C CA . ASP A 1 261 ? 11.57 12.844 -10.742 1 92.69 261 ASP A CA 1
ATOM 2083 C C . ASP A 1 261 ? 11.578 12.68 -9.227 1 92.69 261 ASP A C 1
ATOM 2085 O O . ASP A 1 261 ? 12.625 12.391 -8.633 1 92.69 261 ASP A O 1
ATOM 2089 N N . TRP A 1 262 ? 10.352 12.773 -8.625 1 92.88 262 TRP A N 1
ATOM 2090 C CA . TRP A 1 262 ? 10.25 12.594 -7.184 1 92.88 262 TRP A CA 1
ATOM 2091 C C . TRP A 1 262 ? 9.422 11.359 -6.848 1 92.88 262 TRP A C 1
ATOM 2093 O O . TRP A 1 262 ? 8.922 11.219 -5.727 1 92.88 262 TRP A O 1
ATOM 2103 N N . VAL A 1 263 ? 9.258 10.508 -7.785 1 95.56 263 VAL A N 1
ATOM 2104 C CA . VAL A 1 263 ? 8.352 9.375 -7.652 1 95.56 263 VAL A CA 1
ATOM 2105 C C . VAL A 1 263 ? 8.742 8.539 -6.438 1 95.56 263 VAL A C 1
ATOM 2107 O O . VAL A 1 263 ? 7.879 8.125 -5.66 1 95.56 263 VAL A O 1
ATOM 2110 N N . LEU A 1 264 ? 9.992 8.281 -6.156 1 95 264 LEU A N 1
ATOM 2111 C CA . LEU A 1 264 ? 10.43 7.422 -5.062 1 95 264 LEU A CA 1
ATOM 2112 C C . LEU A 1 264 ? 10.156 8.078 -3.715 1 95 264 LEU A C 1
ATOM 2114 O O . LEU A 1 264 ? 9.914 7.391 -2.721 1 95 264 LEU A O 1
ATOM 2118 N N . GLY A 1 265 ? 10.188 9.43 -3.676 1 93.38 265 GLY A N 1
ATOM 2119 C CA . GLY A 1 265 ? 9.891 10.172 -2.457 1 93.38 265 GLY A CA 1
ATOM 2120 C C . GLY A 1 265 ? 8.406 10.242 -2.146 1 93.38 265 GLY A C 1
ATOM 2121 O O . GLY A 1 265 ? 8.016 10.656 -1.053 1 93.38 265 GLY A O 1
ATOM 2122 N N . GLN A 1 266 ? 7.594 9.758 -3.107 1 95.06 266 GLN A N 1
ATOM 2123 C CA . GLN A 1 266 ? 6.152 9.914 -2.939 1 95.06 266 GLN A CA 1
ATOM 2124 C C . GLN A 1 266 ? 5.445 8.562 -2.967 1 95.06 266 GLN A C 1
ATOM 2126 O O . GLN A 1 266 ? 4.219 8.5 -3.07 1 95.06 266 GLN A O 1
ATOM 2131 N N . ILE A 1 267 ? 6.164 7.461 -2.871 1 95.88 267 ILE A N 1
ATOM 2132 C CA . ILE A 1 267 ? 5.574 6.129 -2.918 1 95.88 267 ILE A CA 1
ATOM 2133 C C . ILE A 1 267 ? 4.629 5.941 -1.734 1 95.88 267 ILE A C 1
ATOM 2135 O O . ILE A 1 267 ? 3.568 5.324 -1.869 1 95.88 267 ILE A O 1
ATOM 2139 N N . SER A 1 268 ? 5.043 6.457 -0.598 1 94.69 268 SER A N 1
ATOM 2140 C CA . SER A 1 268 ? 4.184 6.371 0.579 1 94.69 268 SER A CA 1
ATOM 2141 C C . SER A 1 268 ? 2.836 7.039 0.33 1 94.69 268 SER A C 1
ATOM 2143 O O . SER A 1 268 ? 1.805 6.574 0.821 1 94.69 268 SER A O 1
ATOM 2145 N N . ASP A 1 269 ? 2.836 8.148 -0.392 1 96.19 269 ASP A N 1
ATOM 2146 C CA . ASP A 1 269 ? 1.583 8.797 -0.764 1 96.19 269 ASP A CA 1
ATOM 2147 C C . ASP A 1 269 ? 0.718 7.875 -1.619 1 96.19 269 ASP A C 1
ATOM 2149 O O . ASP A 1 269 ? -0.502 7.824 -1.45 1 96.19 269 ASP A O 1
ATOM 2153 N N . CYS A 1 270 ? 1.36 7.164 -2.545 1 98.06 270 CYS A N 1
ATOM 2154 C CA . CYS A 1 270 ? 0.625 6.25 -3.41 1 98.06 270 CYS A CA 1
ATOM 2155 C C . CYS A 1 270 ? -0.039 5.145 -2.598 1 98.06 270 CYS A C 1
ATOM 2157 O O . CYS A 1 270 ? -1.192 4.793 -2.846 1 98.06 270 CYS A O 1
ATOM 2159 N N . HIS A 1 271 ? 0.672 4.629 -1.596 1 97.44 271 HIS A N 1
ATOM 2160 C CA . HIS A 1 271 ? 0.084 3.617 -0.725 1 97.44 271 HIS A CA 1
ATOM 2161 C C . HIS A 1 271 ? -1.103 4.18 0.05 1 97.44 271 HIS A C 1
ATOM 2163 O O . HIS A 1 271 ? -2.141 3.523 0.168 1 97.44 271 HIS A O 1
ATOM 2169 N N . ALA A 1 272 ? -0.922 5.336 0.587 1 97 272 ALA A N 1
ATOM 2170 C CA . ALA A 1 272 ? -2.006 5.973 1.328 1 97 272 ALA A CA 1
ATOM 2171 C C . ALA A 1 272 ? -3.225 6.195 0.436 1 97 272 ALA A C 1
ATOM 2173 O O . ALA A 1 272 ? -4.359 5.953 0.854 1 97 272 ALA A O 1
ATOM 2174 N N . LEU A 1 273 ? -2.934 6.672 -0.77 1 98.25 273 LEU A N 1
ATOM 2175 C CA . LEU A 1 273 ? -4.008 6.941 -1.722 1 98.25 273 LEU A CA 1
ATOM 2176 C C . LEU A 1 273 ? -4.73 5.656 -2.104 1 98.25 273 LEU A C 1
ATOM 2178 O O . LEU A 1 273 ? -5.949 5.66 -2.305 1 98.25 273 LEU A O 1
ATOM 2182 N N . LEU A 1 274 ? -4.039 4.543 -2.209 1 98.25 274 LEU A N 1
ATOM 2183 C CA . LEU A 1 274 ? -4.672 3.252 -2.457 1 98.25 274 LEU A CA 1
ATOM 2184 C C . LEU A 1 274 ? -5.605 2.873 -1.309 1 98.25 274 LEU A C 1
ATOM 2186 O O . LEU A 1 274 ? -6.738 2.451 -1.538 1 98.25 274 LEU A O 1
ATOM 2190 N N . ASN A 1 275 ? -5.152 3.037 -0.128 1 97.88 275 ASN A N 1
ATOM 2191 C CA . ASN A 1 275 ? -5.953 2.721 1.052 1 97.88 275 ASN A CA 1
ATOM 2192 C C . ASN A 1 275 ? -7.191 3.605 1.141 1 97.88 275 ASN A C 1
ATOM 2194 O O . ASN A 1 275 ? -8.281 3.121 1.445 1 97.88 275 ASN A O 1
ATOM 2198 N N . LEU A 1 276 ? -6.938 4.828 0.929 1 98.19 276 LEU A N 1
ATOM 2199 C CA . LEU A 1 276 ? -8.047 5.773 0.974 1 98.19 276 LEU A CA 1
ATOM 2200 C C . LEU A 1 276 ? -9.047 5.492 -0.142 1 98.19 276 LEU A C 1
ATOM 2202 O O . LEU A 1 276 ? -10.258 5.555 0.075 1 98.19 276 LEU A O 1
ATOM 2206 N N . GLY A 1 277 ? -8.547 5.211 -1.351 1 98.38 277 GLY A N 1
ATOM 2207 C CA . GLY A 1 277 ? -9.422 4.84 -2.447 1 98.38 277 GLY A CA 1
ATOM 2208 C C . GLY A 1 277 ? -10.25 3.604 -2.16 1 98.38 277 GLY A C 1
ATOM 2209 O O . GLY A 1 277 ? -11.438 3.555 -2.484 1 98.38 277 GLY A O 1
ATOM 2210 N N . GLU A 1 278 ? -9.625 2.641 -1.573 1 98.12 278 GLU A N 1
ATOM 2211 C CA . GLU A 1 278 ? -10.352 1.438 -1.175 1 98.12 278 GLU A CA 1
ATOM 2212 C C . GLU A 1 278 ? -11.484 1.773 -0.212 1 98.12 278 GLU A C 1
ATOM 2214 O O . GLU A 1 278 ? -12.617 1.315 -0.393 1 98.12 278 GLU A O 1
ATOM 2219 N N . LEU A 1 279 ? -11.133 2.518 0.796 1 97.88 279 LEU A N 1
ATOM 2220 C CA . LEU A 1 279 ? -12.148 2.943 1.755 1 97.88 279 LEU A CA 1
ATOM 2221 C C . LEU A 1 279 ? -13.297 3.658 1.052 1 97.88 279 LEU A C 1
ATOM 2223 O O . LEU A 1 279 ? -14.469 3.363 1.306 1 97.88 279 LEU A O 1
ATOM 2227 N N . ALA A 1 280 ? -12.93 4.59 0.188 1 98.38 280 ALA A N 1
ATOM 2228 C CA . ALA A 1 280 ? -13.93 5.375 -0.531 1 98.38 280 ALA A CA 1
ATOM 2229 C C . ALA A 1 280 ? -14.859 4.469 -1.334 1 98.38 280 ALA A C 1
ATOM 2231 O O . ALA A 1 280 ? -16.078 4.645 -1.304 1 98.38 280 ALA A O 1
ATOM 2232 N N . MET A 1 281 ? -14.336 3.531 -2.016 1 97.62 281 MET A N 1
ATOM 2233 C CA . MET A 1 281 ? -15.133 2.637 -2.854 1 97.62 281 MET A CA 1
ATOM 2234 C C . MET A 1 281 ? -16.047 1.771 -2.002 1 97.62 281 MET A C 1
ATOM 2236 O O . MET A 1 281 ? -17.219 1.583 -2.342 1 97.62 281 MET A O 1
ATOM 2240 N N . LYS A 1 282 ? -15.555 1.203 -0.937 1 97.75 282 LYS A N 1
ATOM 2241 C CA . LYS A 1 282 ? -16.375 0.421 -0.015 1 97.75 282 LYS A CA 1
ATOM 2242 C C . LYS A 1 282 ? -17.547 1.248 0.52 1 97.75 282 LYS A C 1
ATOM 2244 O O . LYS A 1 282 ? -18.672 0.773 0.561 1 97.75 282 LYS A O 1
ATOM 2249 N N . CYS A 1 283 ? -17.188 2.453 0.939 1 98.19 283 CYS A N 1
ATOM 2250 C CA . CYS A 1 283 ? -18.219 3.342 1.468 1 98.19 283 CYS A CA 1
ATOM 2251 C C . CYS A 1 283 ? -19.234 3.693 0.393 1 98.19 283 CYS A C 1
ATOM 2253 O O . CYS A 1 283 ? -20.438 3.762 0.668 1 98.19 283 CYS A O 1
ATOM 2255 N N . ALA A 1 284 ? -18.766 3.943 -0.833 1 97.12 284 ALA A N 1
ATOM 2256 C CA . ALA A 1 284 ? -19.656 4.25 -1.938 1 97.12 284 ALA A CA 1
ATOM 2257 C C . ALA A 1 284 ? -20.641 3.102 -2.18 1 97.12 284 ALA A C 1
ATOM 2259 O O . ALA A 1 284 ? -21.844 3.322 -2.338 1 97.12 284 ALA A O 1
ATOM 2260 N N . ALA A 1 285 ? -20.141 1.931 -2.203 1 96 285 ALA A N 1
ATOM 2261 C CA . ALA A 1 285 ? -20.969 0.746 -2.422 1 96 285 ALA A CA 1
ATOM 2262 C C . ALA A 1 285 ? -22.062 0.639 -1.362 1 96 285 ALA A C 1
ATOM 2264 O O . ALA A 1 285 ? -23.219 0.372 -1.685 1 96 285 ALA A O 1
ATOM 2265 N N . LYS A 1 286 ? -21.688 0.88 -0.119 1 96.44 286 LYS A N 1
ATOM 2266 C CA . LYS A 1 286 ? -22.625 0.785 0.989 1 96.44 286 LYS A CA 1
ATOM 2267 C C . LYS A 1 286 ? -23.656 1.916 0.938 1 96.44 286 LYS A C 1
ATOM 2269 O O . LYS A 1 286 ? -24.844 1.695 1.169 1 96.44 286 LYS A O 1
ATOM 2274 N N . SER A 1 287 ? -23.203 3.082 0.691 1 96.06 287 SER A N 1
ATOM 2275 C CA . SER A 1 287 ? -24.047 4.27 0.72 1 96.06 287 SER A CA 1
ATOM 2276 C C . SER A 1 287 ? -25.062 4.25 -0.422 1 96.06 287 SER A C 1
ATOM 2278 O O . SER A 1 287 ? -26.219 4.652 -0.246 1 96.06 287 SER A O 1
ATOM 2280 N N . LEU A 1 288 ? -24.625 3.779 -1.543 1 94.56 288 LEU A N 1
ATOM 2281 C CA . LEU A 1 288 ? -25.469 3.822 -2.73 1 94.56 288 LEU A CA 1
ATOM 2282 C C . LEU A 1 288 ? -26.297 2.547 -2.857 1 94.56 288 LEU A C 1
ATOM 2284 O O . LEU A 1 288 ? -27.359 2.545 -3.496 1 94.56 288 LEU A O 1
ATOM 2288 N N . GLY A 1 289 ? -25.859 1.456 -2.283 1 92.06 289 GLY A N 1
ATOM 2289 C CA . GLY A 1 289 ? -26.516 0.165 -2.455 1 92.06 289 GLY A CA 1
ATOM 2290 C C . GLY A 1 289 ? -26.328 -0.41 -3.848 1 92.06 289 GLY A C 1
ATOM 2291 O O . GLY A 1 289 ? -25.859 -1.539 -4.004 1 92.06 289 GLY A O 1
ATOM 2292 N N . ARG A 1 290 ? -26.75 0.36 -4.809 1 91.81 290 ARG A N 1
ATOM 2293 C CA . ARG A 1 290 ? -26.578 0.024 -6.219 1 91.81 290 ARG A CA 1
ATOM 2294 C C . ARG A 1 290 ? -26.109 1.231 -7.02 1 91.81 290 ARG A C 1
ATOM 2296 O O . ARG A 1 290 ? -26.672 2.32 -6.906 1 91.81 290 ARG A O 1
ATOM 2303 N N . ILE A 1 291 ? -25.094 1.018 -7.797 1 91.12 291 ILE A N 1
ATOM 2304 C CA . ILE A 1 291 ? -24.594 2.082 -8.656 1 91.12 291 ILE A CA 1
ATOM 2305 C C . ILE A 1 291 ? -25.219 1.963 -10.047 1 91.12 291 ILE A C 1
ATOM 2307 O O . ILE A 1 291 ? -25.047 0.953 -10.734 1 91.12 291 ILE A O 1
ATOM 2311 N N . PRO A 1 292 ? -25.906 2.951 -10.453 1 88.25 292 PRO A N 1
ATOM 2312 C CA . PRO A 1 292 ? -26.594 2.867 -11.742 1 88.25 292 PRO A CA 1
ATOM 2313 C C . PRO A 1 292 ? -25.625 2.762 -12.922 1 88.25 292 PRO A C 1
ATOM 2315 O O . PRO A 1 292 ? -24.578 3.41 -12.93 1 88.25 292 PRO A O 1
ATOM 2318 N N . SER A 1 293 ? -26.016 2.086 -13.977 1 88 293 SER A N 1
ATOM 2319 C CA . SER A 1 293 ? -25.156 1.837 -15.133 1 88 293 SER A CA 1
ATOM 2320 C C . SER A 1 293 ? -24.922 3.113 -15.938 1 88 293 SER A C 1
ATOM 2322 O O . SER A 1 293 ? -23.875 3.275 -16.562 1 88 293 SER A O 1
ATOM 2324 N N . GLU A 1 294 ? -25.891 3.998 -15.883 1 86.5 294 GLU A N 1
ATOM 2325 C CA . GLU A 1 294 ? -25.797 5.238 -16.641 1 86.5 294 GLU A CA 1
ATOM 2326 C C . GLU A 1 294 ? -24.625 6.094 -16.156 1 86.5 294 GLU A C 1
ATOM 2328 O O . GLU A 1 294 ? -24.156 6.973 -16.891 1 86.5 294 GLU A O 1
ATOM 2333 N N . SER A 1 295 ? -24.203 5.793 -14.922 1 86.25 295 SER A N 1
ATOM 2334 C CA . SER A 1 295 ? -23.078 6.539 -14.367 1 86.25 295 SER A CA 1
ATOM 2335 C C . SER A 1 295 ? -21.75 6.078 -14.977 1 86.25 295 SER A C 1
ATOM 2337 O O . SER A 1 295 ? -20.734 6.754 -14.836 1 86.25 295 SER A O 1
ATOM 2339 N N . ARG A 1 296 ? -21.688 4.934 -15.602 1 88.69 296 ARG A N 1
ATOM 2340 C CA . ARG A 1 296 ? -20.516 4.324 -16.234 1 88.69 296 ARG A CA 1
ATOM 2341 C C . ARG A 1 296 ? -19.516 3.826 -15.195 1 88.69 296 ARG A C 1
ATOM 2343 O O . ARG A 1 296 ? -18.359 3.574 -15.516 1 88.69 296 ARG A O 1
ATOM 2350 N N . TYR A 1 297 ? -20 3.848 -13.961 1 89.81 297 TYR A N 1
ATOM 2351 C CA . TYR A 1 297 ? -19.297 3.117 -12.914 1 89.81 297 TYR A CA 1
ATOM 2352 C C . TYR A 1 297 ? -19.781 1.676 -12.828 1 89.81 297 TYR A C 1
ATOM 2354 O O . TYR A 1 297 ? -20.938 1.386 -13.141 1 89.81 297 TYR A O 1
ATOM 2362 N N . ALA A 1 298 ? -18.812 0.781 -12.539 1 93.81 298 ALA A N 1
ATOM 2363 C CA . ALA A 1 298 ? -19.25 -0.588 -12.266 1 93.81 298 ALA A CA 1
ATOM 2364 C C . ALA A 1 298 ? -20.094 -0.658 -11 1 93.81 298 ALA A C 1
ATOM 2366 O O . ALA A 1 298 ? -19.891 0.128 -10.07 1 93.81 298 ALA A O 1
ATOM 2367 N N . ASP A 1 299 ? -21.016 -1.583 -11 1 93.94 299 ASP A N 1
ATOM 2368 C CA . ASP A 1 299 ? -21.828 -1.812 -9.805 1 93.94 299 ASP A CA 1
ATOM 2369 C C . ASP A 1 299 ? -21.062 -2.65 -8.781 1 93.94 299 ASP A C 1
ATOM 2371 O O . ASP A 1 299 ? -21.172 -3.877 -8.766 1 93.94 299 ASP A O 1
ATOM 2375 N N . ILE A 1 300 ? -20.391 -1.977 -7.93 1 92.44 300 ILE A N 1
ATOM 2376 C CA . ILE A 1 300 ? -19.531 -2.623 -6.941 1 92.44 300 ILE A CA 1
ATOM 2377 C C . ILE A 1 300 ? -20.359 -2.988 -5.707 1 92.44 300 ILE A C 1
ATOM 2379 O O . ILE A 1 300 ? -21.109 -2.162 -5.188 1 92.44 300 ILE A O 1
ATOM 2383 N N . LYS A 1 301 ? -20.172 -4.199 -5.367 1 91.06 301 LYS A N 1
ATOM 2384 C CA . LYS A 1 301 ? -20.844 -4.668 -4.152 1 91.06 301 LYS A CA 1
ATOM 2385 C C . LYS A 1 301 ? -19.828 -4.926 -3.041 1 91.06 301 LYS A C 1
ATOM 2387 O O . LYS A 1 301 ? -18.719 -5.422 -3.299 1 91.06 301 LYS A O 1
ATOM 2392 N N . TYR A 1 302 ? -20.234 -4.527 -1.824 1 94.31 302 TYR A N 1
ATOM 2393 C CA . TYR A 1 302 ? -19.391 -4.754 -0.657 1 94.31 302 TYR A CA 1
ATOM 2394 C C . TYR A 1 302 ? -20.234 -5.07 0.572 1 94.31 302 TYR A C 1
ATOM 2396 O O . TYR A 1 302 ? -21.141 -4.312 0.925 1 94.31 302 TYR A O 1
ATOM 2404 N N . SER A 1 303 ? -19.859 -6.199 1.184 1 92.19 303 SER A N 1
ATOM 2405 C CA . SER A 1 303 ? -20.641 -6.641 2.336 1 92.19 303 SER A CA 1
ATOM 2406 C C . SER A 1 303 ? -19.797 -6.641 3.607 1 92.19 303 SER A C 1
ATOM 2408 O O . SER A 1 303 ? -20.297 -6.984 4.684 1 92.19 303 SER A O 1
ATOM 2410 N N . GLY A 1 304 ? -18.578 -6.305 3.512 1 93.56 304 GLY A N 1
ATOM 2411 C CA . GLY A 1 304 ? -17.719 -6.312 4.68 1 93.56 304 GLY A CA 1
ATOM 2412 C C . GLY A 1 304 ? -17.922 -5.113 5.586 1 93.56 304 GLY A C 1
ATOM 2413 O O . GLY A 1 304 ? -18.812 -4.301 5.355 1 93.56 304 GLY A O 1
ATOM 2414 N N . LYS A 1 305 ? -17.094 -4.996 6.629 1 95.75 305 LYS A N 1
ATOM 2415 C CA . LYS A 1 305 ? -17.203 -3.916 7.605 1 95.75 305 LYS A CA 1
ATOM 2416 C C . LYS A 1 305 ? -16.391 -2.701 7.18 1 95.75 305 LYS A C 1
ATOM 2418 O O . LYS A 1 305 ? -15.273 -2.846 6.684 1 95.75 305 LYS A O 1
ATOM 2423 N N . ILE A 1 306 ? -16.969 -1.55 7.391 1 96 306 ILE A N 1
ATOM 2424 C CA . ILE A 1 306 ? -16.297 -0.287 7.098 1 96 306 ILE A CA 1
ATOM 2425 C C . ILE A 1 306 ? -15.57 0.214 8.344 1 96 306 ILE A C 1
ATOM 2427 O O . ILE A 1 306 ? -16.141 0.212 9.445 1 96 306 ILE A O 1
ATOM 2431 N N . SER A 1 307 ? -14.336 0.525 8.125 1 93.62 307 SER A N 1
ATOM 2432 C CA . SER A 1 307 ? -13.539 1.206 9.141 1 93.62 307 SER A CA 1
ATOM 2433 C C . SER A 1 307 ? -12.852 2.439 8.57 1 93.62 307 SER A C 1
ATOM 2435 O O . SER A 1 307 ? -12.242 2.377 7.496 1 93.62 307 SER A O 1
ATOM 2437 N N . PHE A 1 308 ? -12.898 3.518 9.289 1 93.81 308 PHE A N 1
ATOM 2438 C CA . PHE A 1 308 ? -12.273 4.754 8.828 1 93.81 308 PHE A CA 1
ATOM 2439 C C . PHE A 1 308 ? -10.82 4.828 9.273 1 93.81 308 PHE A C 1
ATOM 2441 O O . PHE A 1 308 ? -10.195 5.891 9.203 1 93.81 308 PHE A O 1
ATOM 2448 N N . ALA A 1 309 ? -10.211 3.736 9.672 1 91.44 309 ALA A N 1
ATOM 2449 C CA . ALA A 1 309 ? -8.828 3.666 10.156 1 91.44 309 ALA A CA 1
ATOM 2450 C C . ALA A 1 309 ? -7.867 4.305 9.164 1 91.44 309 ALA A C 1
ATOM 2452 O O . ALA A 1 309 ? -6.926 5 9.555 1 91.44 309 ALA A O 1
ATOM 2453 N N . PRO A 1 310 ? -8.102 4.18 7.848 1 93.19 310 PRO A N 1
ATOM 2454 C CA . PRO A 1 310 ? -7.137 4.719 6.887 1 93.19 310 PRO A CA 1
ATOM 2455 C C . PRO A 1 310 ? -7.043 6.242 6.934 1 93.19 310 PRO A C 1
ATOM 2457 O O . PRO A 1 310 ? -6.02 6.812 6.551 1 93.19 310 PRO A O 1
ATOM 2460 N N . VAL A 1 311 ? -8.039 6.941 7.383 1 93.38 311 VAL A N 1
ATOM 2461 C CA . VAL A 1 311 ? -8.031 8.398 7.41 1 93.38 311 VAL A CA 1
ATOM 2462 C C . VAL A 1 311 ? -7.051 8.891 8.469 1 93.38 311 VAL A C 1
ATOM 2464 O O . VAL A 1 311 ? -6.625 10.055 8.438 1 93.38 311 VAL A O 1
ATOM 2467 N N . PHE A 1 312 ? -6.613 7.988 9.344 1 89.69 312 PHE A N 1
ATOM 2468 C CA . PHE A 1 312 ? -5.758 8.383 10.453 1 89.69 312 PHE A CA 1
ATOM 2469 C C . PHE A 1 312 ? -4.312 7.977 10.195 1 89.69 312 PHE A C 1
ATOM 2471 O O . PHE A 1 312 ? -3.475 8.023 11.102 1 89.69 312 PHE A O 1
ATOM 2478 N N . SER A 1 313 ? -4.055 7.531 8.992 1 85.38 313 SER A N 1
ATOM 2479 C CA . SER A 1 313 ? -2.754 6.941 8.695 1 85.38 313 SER A CA 1
ATOM 2480 C C . SER A 1 313 ? -1.62 7.918 8.984 1 85.38 313 SER A C 1
ATOM 2482 O O . SER A 1 313 ? -0.512 7.508 9.328 1 85.38 313 SER A O 1
ATOM 2484 N N . ARG A 1 314 ? -1.812 9.18 8.828 1 76.94 314 ARG A N 1
ATOM 2485 C CA . ARG A 1 314 ? -0.761 10.164 9.078 1 76.94 314 ARG A CA 1
ATOM 2486 C C . ARG A 1 314 ? -0.677 10.508 10.562 1 76.94 314 ARG A C 1
ATOM 2488 O O . ARG A 1 314 ? 0.231 11.227 10.984 1 76.94 314 ARG A O 1
ATOM 2495 N N . PHE A 1 315 ? -1.637 10.023 11.242 1 72 315 PHE A N 1
ATOM 2496 C CA . PHE A 1 315 ? -1.678 10.391 12.656 1 72 315 PHE A CA 1
ATOM 2497 C C . PHE A 1 315 ? -1.16 9.258 13.531 1 72 315 PHE A C 1
ATOM 2499 O O . PHE A 1 315 ? -1.633 8.125 13.43 1 72 315 PHE A O 1
ATOM 2506 N N . GLN A 1 316 ? 0.048 9.359 13.898 1 58.28 316 GLN A N 1
ATOM 2507 C CA . GLN A 1 316 ? 0.747 8.344 14.68 1 58.28 316 GLN A CA 1
ATOM 2508 C C . GLN A 1 316 ? -0.161 7.758 15.758 1 58.28 316 GLN A C 1
ATOM 2510 O O . GLN A 1 316 ? -0.049 6.578 16.094 1 58.28 316 GLN A O 1
ATOM 2515 N N . SER A 1 317 ? -0.928 8.633 16.422 1 53.84 317 SER A N 1
ATOM 2516 C CA . SER A 1 317 ? -1.776 8.141 17.5 1 53.84 317 SER A CA 1
ATOM 2517 C C . SER A 1 317 ? -3.062 7.531 16.969 1 53.84 317 SER A C 1
ATOM 2519 O O . SER A 1 317 ? -3.619 8.016 15.977 1 53.84 317 SER A O 1
ATOM 2521 N N . SER A 1 318 ? -3.207 6.246 17.141 1 56.41 318 SER A N 1
ATOM 2522 C CA . SER A 1 318 ? -4.324 5.418 16.688 1 56.41 318 SER A CA 1
ATOM 2523 C C . SER A 1 318 ? -5.656 5.996 17.141 1 56.41 318 SER A C 1
ATOM 2525 O O . SER A 1 318 ? -5.73 6.648 18.188 1 56.41 318 SER A O 1
ATOM 2527 N N . ARG A 1 319 ? -6.617 6.031 16.109 1 59.72 319 ARG A N 1
ATOM 2528 C CA . ARG A 1 319 ? -8.016 6.281 16.438 1 59.72 319 ARG A CA 1
ATOM 2529 C C . ARG A 1 319 ? -8.359 5.738 17.828 1 59.72 319 ARG A C 1
ATOM 2531 O O . ARG A 1 319 ? -9.203 6.297 18.531 1 59.72 319 ARG A O 1
ATOM 2538 N N . SER A 1 320 ? -7.625 4.715 18.047 1 58.47 320 SER A N 1
ATOM 2539 C CA . SER A 1 320 ? -8 3.998 19.266 1 58.47 320 SER A CA 1
ATOM 2540 C C . SER A 1 320 ? -7.848 4.883 20.5 1 58.47 320 SER A C 1
ATOM 2542 O O . SER A 1 320 ? -8.484 4.641 21.516 1 58.47 320 SER A O 1
ATOM 2544 N N . LYS A 1 321 ? -7.098 5.891 20.297 1 61.62 321 LYS A N 1
ATOM 2545 C CA . LYS A 1 321 ? -6.93 6.746 21.469 1 61.62 321 LYS A CA 1
ATOM 2546 C C . LYS A 1 321 ? -8.055 7.773 21.562 1 61.62 321 LYS A C 1
ATOM 2548 O O . LYS A 1 321 ? -8.234 8.406 22.609 1 61.62 321 LYS A O 1
ATOM 2553 N N . PHE A 1 322 ? -8.75 7.793 20.438 1 67.5 322 PHE A N 1
ATOM 2554 C CA . PHE A 1 322 ? -9.766 8.836 20.406 1 67.5 322 PHE A CA 1
ATOM 2555 C C . PHE A 1 322 ? -11.164 8.234 20.281 1 67.5 322 PHE A C 1
ATOM 2557 O O . PHE A 1 322 ? -11.391 7.344 19.469 1 67.5 322 PHE A O 1
ATOM 2564 N N . LYS A 1 323 ? -11.844 8.445 21.312 1 76.25 323 LYS A N 1
ATOM 2565 C CA . LYS A 1 323 ? -13.258 8.125 21.172 1 76.25 323 LYS A CA 1
ATOM 2566 C C . LYS A 1 323 ? -14.016 9.242 20.469 1 76.25 323 LYS A C 1
ATOM 2568 O O . LYS A 1 323 ? -13.93 10.406 20.859 1 76.25 323 LYS A O 1
ATOM 2573 N N . SER A 1 324 ? -14.445 9.094 19.312 1 87.12 324 SER A N 1
ATOM 2574 C CA . SER A 1 324 ? -15.25 10.055 18.562 1 87.12 324 SER A CA 1
ATOM 2575 C C . SER A 1 324 ? -16.609 9.477 18.203 1 87.12 324 SER A C 1
ATOM 2577 O O . SER A 1 324 ? -16.703 8.438 17.547 1 87.12 324 SER A O 1
ATOM 2579 N N . GLU A 1 325 ? -17.641 10.156 18.641 1 92.69 325 GLU A N 1
ATOM 2580 C CA . GLU A 1 325 ? -19 9.742 18.328 1 92.69 325 GLU A CA 1
ATOM 2581 C C . GLU A 1 325 ? -19.266 9.844 16.828 1 92.69 325 GLU A C 1
ATOM 2583 O O . GLU A 1 325 ? -19.984 9.008 16.25 1 92.69 325 GLU A O 1
ATOM 2588 N N . PHE A 1 326 ? -18.688 10.836 16.281 1 95.56 326 PHE A N 1
ATOM 2589 C CA . PHE A 1 326 ? -18.891 11.055 14.859 1 95.56 326 PHE A CA 1
ATOM 2590 C C . PHE A 1 326 ? -18.469 9.82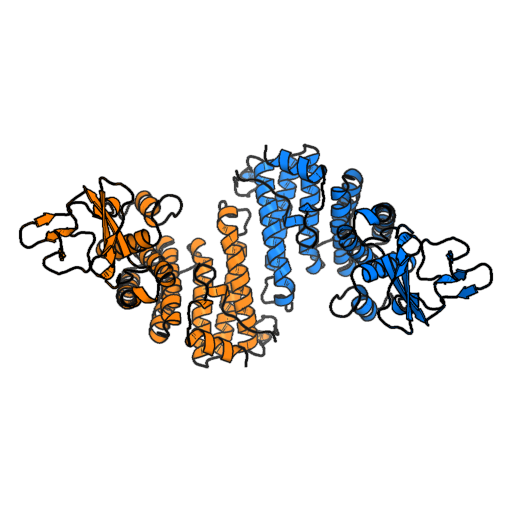 14.062 1 95.56 326 PHE A C 1
ATOM 2592 O O . PHE A 1 326 ? -19.25 9.289 13.273 1 95.56 326 PHE A O 1
ATOM 2599 N N . PHE A 1 327 ? -17.281 9.344 14.242 1 94.31 327 PHE A N 1
ATOM 2600 C CA . PHE A 1 327 ? -16.781 8.227 13.453 1 94.31 327 PHE A CA 1
ATOM 2601 C C . PHE A 1 327 ? -17.484 6.93 13.828 1 94.31 327 PHE A C 1
ATOM 2603 O O . PHE A 1 327 ? -17.781 6.098 12.969 1 94.31 327 PHE A O 1
ATOM 2610 N N . ASP A 1 328 ? -17.797 6.777 15.102 1 94 328 ASP A N 1
ATOM 2611 C CA . ASP A 1 328 ? -18.516 5.586 15.555 1 94 328 ASP A CA 1
ATOM 2612 C C . ASP A 1 328 ? -19.891 5.492 14.914 1 94 328 ASP A C 1
ATOM 2614 O O . ASP A 1 328 ? -20.266 4.449 14.375 1 94 328 ASP A O 1
ATOM 2618 N N . VAL A 1 329 ? -20.562 6.562 14.953 1 95.62 329 VAL A N 1
ATOM 2619 C CA . VAL A 1 329 ? -21.922 6.609 14.406 1 95.62 329 VAL A CA 1
ATOM 2620 C C . VAL A 1 329 ? -21.875 6.445 12.891 1 95.62 329 VAL A C 1
ATOM 2622 O O . VAL A 1 329 ? -22.703 5.746 12.305 1 95.62 329 VAL A O 1
ATOM 2625 N N . THR A 1 330 ? -20.953 7.109 12.266 1 96.81 330 THR A N 1
ATOM 2626 C CA . THR A 1 330 ? -20.828 7.02 10.812 1 96.81 330 THR A CA 1
ATOM 2627 C C . THR A 1 330 ? -20.531 5.59 10.383 1 96.81 330 THR A C 1
ATOM 2629 O O . THR A 1 330 ? -21.141 5.074 9.445 1 96.81 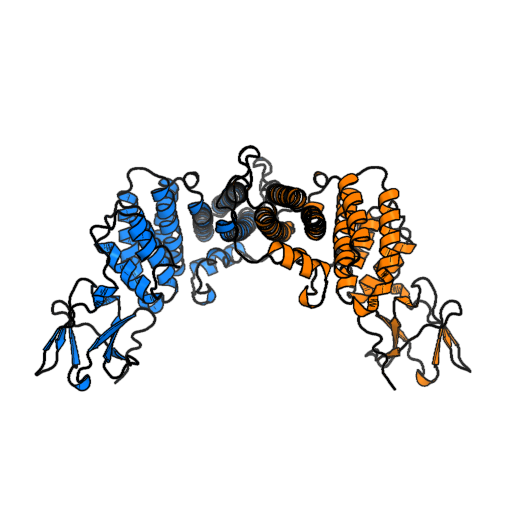330 THR A O 1
ATOM 2632 N N . GLU A 1 331 ? -19.594 4.934 11.109 1 95.12 331 GLU A N 1
ATOM 2633 C CA . GLU A 1 331 ? -19.281 3.541 10.812 1 95.12 331 GLU A CA 1
ATOM 2634 C C . GLU A 1 331 ? -20.5 2.645 11.055 1 95.12 331 GLU A C 1
ATOM 2636 O O . GLU A 1 331 ? -20.797 1.759 10.25 1 95.12 331 GLU A O 1
ATOM 2641 N N . MET A 1 332 ? -21.172 2.904 12.109 1 95 332 MET A N 1
ATOM 2642 C CA . MET A 1 332 ? -22.375 2.133 12.414 1 95 332 MET A CA 1
ATOM 2643 C C . MET A 1 332 ? -23.406 2.281 11.297 1 95 332 MET A C 1
ATOM 2645 O O . MET A 1 332 ? -24.016 1.297 10.875 1 95 332 MET A O 1
ATOM 2649 N N . THR A 1 333 ? -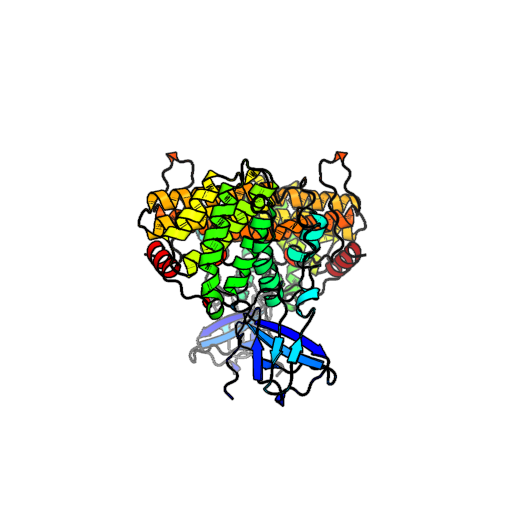23.531 3.496 10.883 1 94.81 333 THR A N 1
ATOM 2650 C CA . THR A 1 333 ? -24.516 3.793 9.844 1 94.81 333 THR A CA 1
ATOM 2651 C C . THR A 1 333 ? -24.141 3.088 8.539 1 94.81 333 THR A C 1
ATOM 2653 O O . THR A 1 333 ? -25 2.508 7.875 1 94.81 333 THR A O 1
ATOM 2656 N N . LEU A 1 334 ? -22.953 3.1 8.172 1 95.56 334 LEU A N 1
ATOM 2657 C CA . LEU A 1 334 ? -22.484 2.516 6.918 1 95.56 334 LEU A CA 1
ATOM 2658 C C . LEU A 1 334 ? -22.469 0.993 7.008 1 95.56 334 LEU A C 1
ATOM 2660 O O . LEU A 1 334 ? -22.5 0.307 5.984 1 95.56 334 LEU A O 1
ATOM 2664 N N . ASN A 1 335 ? -22.359 0.506 8.203 1 94.44 335 ASN A N 1
ATOM 2665 C CA . ASN A 1 335 ? -22.281 -0.939 8.383 1 94.44 335 ASN A CA 1
ATOM 2666 C C . ASN A 1 335 ? -23.656 -1.547 8.641 1 94.44 335 ASN A C 1
ATOM 2668 O O . ASN A 1 335 ? -23.781 -2.76 8.82 1 94.44 335 ASN A O 1
ATOM 2672 N N . ALA A 1 336 ? -24.672 -0.808 8.758 1 88.75 336 ALA A N 1
ATOM 2673 C CA . ALA A 1 336 ? -26.047 -1.29 8.961 1 88.75 336 ALA A CA 1
ATOM 2674 C C . ALA A 1 336 ? -26.594 -1.918 7.684 1 88.75 336 ALA A C 1
ATOM 2676 O O . ALA A 1 336 ? -26.203 -1.539 6.578 1 88.75 336 ALA A O 1
ATOM 2677 N N . MET B 1 1 ? 14.125 -44.906 18.609 1 20.78 1 MET B N 1
ATOM 2678 C CA . MET B 1 1 ? 13.797 -45.156 17.203 1 20.78 1 MET B CA 1
ATOM 2679 C C . MET B 1 1 ? 13.633 -43.812 16.453 1 20.78 1 MET B C 1
ATOM 2681 O O . MET B 1 1 ? 12.906 -42.938 16.906 1 20.78 1 MET B O 1
ATOM 2685 N N . LYS B 1 2 ? 14.523 -43.375 15.648 1 26.8 2 LYS B N 1
ATOM 2686 C CA . LYS B 1 2 ? 14.695 -42.031 15.094 1 26.8 2 LYS B CA 1
ATOM 2687 C C . LYS B 1 2 ? 13.477 -41.625 14.266 1 26.8 2 LYS B C 1
ATOM 2689 O O . LYS B 1 2 ? 13.117 -42.281 13.297 1 26.8 2 LYS B O 1
ATOM 2694 N N . VAL B 1 3 ? 12.508 -41.219 14.938 1 26.38 3 VAL B N 1
ATOM 2695 C CA . VAL B 1 3 ? 11.367 -40.688 14.188 1 26.38 3 VAL B CA 1
ATOM 2696 C C . VAL B 1 3 ? 11.859 -40 12.906 1 26.38 3 VAL B C 1
ATOM 2698 O O . VAL B 1 3 ? 12.609 -39.031 12.969 1 26.38 3 VAL B O 1
ATOM 2701 N N . THR B 1 4 ? 12.242 -40.688 12 1 32.75 4 THR B N 1
ATOM 2702 C CA . THR B 1 4 ? 12.578 -40.125 10.695 1 32.75 4 THR B CA 1
ATOM 2703 C C . THR B 1 4 ? 11.594 -39.031 10.289 1 32.75 4 THR B C 1
ATOM 2705 O O . THR B 1 4 ? 10.383 -39.281 10.281 1 32.75 4 THR B O 1
ATOM 2708 N N . ASN B 1 5 ? 11.766 -37.781 10.703 1 38.5 5 ASN B N 1
ATOM 2709 C CA . ASN B 1 5 ? 11 -36.562 10.523 1 38.5 5 ASN B CA 1
ATOM 2710 C C . ASN B 1 5 ? 10.289 -36.531 9.172 1 38.5 5 ASN B C 1
ATOM 2712 O O . ASN B 1 5 ? 10.898 -36.188 8.156 1 38.5 5 ASN B O 1
ATOM 2716 N N . ILE B 1 6 ? 9.586 -37.625 8.828 1 45.03 6 ILE B N 1
ATOM 2717 C CA . ILE B 1 6 ? 8.695 -37.656 7.676 1 45.03 6 ILE B CA 1
ATOM 2718 C C . ILE B 1 6 ? 8.016 -36.312 7.496 1 45.03 6 ILE B C 1
ATOM 2720 O O . ILE B 1 6 ? 7.273 -35.844 8.375 1 45.03 6 ILE B O 1
ATOM 2724 N N . GLY B 1 7 ? 8.5 -35 7.805 1 50.78 7 GLY B N 1
ATOM 2725 C CA . GLY B 1 7 ? 8.773 -33.594 7.617 1 50.78 7 GLY B CA 1
ATOM 2726 C C . GLY B 1 7 ? 7.762 -32.906 6.727 1 50.78 7 GLY B C 1
ATOM 2727 O O . GLY B 1 7 ? 6.848 -33.562 6.203 1 50.78 7 GLY B O 1
ATOM 2728 N N . LEU B 1 8 ? 7.73 -31.672 6.254 1 63.28 8 LEU B N 1
ATOM 2729 C CA . LEU B 1 8 ? 6.922 -30.641 5.621 1 63.28 8 LEU B CA 1
ATOM 2730 C C . LEU B 1 8 ? 6.582 -31.016 4.184 1 63.28 8 LEU B C 1
ATOM 2732 O O . LEU B 1 8 ? 6.113 -30.172 3.408 1 63.28 8 LEU B O 1
ATOM 2736 N N . SER B 1 9 ? 6.676 -32.406 3.746 1 76.19 9 SER B N 1
ATOM 2737 C CA . SER B 1 9 ? 6.238 -32.875 2.436 1 76.19 9 SER B CA 1
ATOM 2738 C C . SER B 1 9 ? 5.582 -34.25 2.531 1 76.19 9 SER B C 1
ATOM 2740 O O . SER B 1 9 ? 5.879 -35.156 1.737 1 76.19 9 SER B O 1
ATOM 2742 N N . SER B 1 10 ? 4.77 -34.438 3.574 1 80 10 SER B N 1
ATOM 2743 C CA . SER B 1 10 ? 4.113 -35.75 3.801 1 80 10 SER B CA 1
ATOM 2744 C C . SER B 1 10 ? 2.602 -35.562 3.9 1 80 10 SER B C 1
ATOM 2746 O O . SER B 1 10 ? 2.096 -34.469 4.016 1 80 10 SER B O 1
ATOM 2748 N N . VAL B 1 11 ? 1.921 -36.688 3.648 1 81.31 11 VAL B N 1
ATOM 2749 C CA . VAL B 1 11 ? 0.479 -36.75 3.863 1 81.31 11 VAL B CA 1
ATOM 2750 C C . VAL B 1 11 ? 0.15 -37.844 4.871 1 81.31 11 VAL B C 1
ATOM 2752 O O . VAL B 1 11 ? 0.874 -38.844 4.973 1 81.31 11 VAL B O 1
ATOM 2755 N N . VAL B 1 12 ? -0.84 -37.531 5.59 1 81.56 12 VAL B N 1
ATOM 2756 C CA . VAL B 1 12 ? -1.315 -38.5 6.578 1 81.56 12 VAL B CA 1
ATOM 2757 C C . VAL B 1 12 ? -2.518 -39.25 6.023 1 81.56 12 VAL B C 1
ATOM 2759 O O . VAL B 1 12 ? -3.449 -38.656 5.484 1 81.56 12 VAL B O 1
ATOM 2762 N N . ILE B 1 13 ? -2.418 -40.531 6.094 1 81.88 13 ILE B N 1
ATOM 2763 C CA . ILE B 1 13 ? -3.492 -41.438 5.66 1 81.88 13 ILE B CA 1
ATOM 2764 C C . ILE B 1 13 ? -4.105 -42.125 6.871 1 81.88 13 ILE B C 1
ATOM 2766 O O . ILE B 1 13 ? -3.404 -42.812 7.621 1 81.88 13 ILE B O 1
ATOM 2770 N N . GLU B 1 14 ? -5.348 -41.875 7.051 1 82.19 14 GLU B N 1
ATOM 2771 C CA . GLU B 1 14 ? -6.055 -42.5 8.172 1 82.19 14 GLU B CA 1
ATOM 2772 C C . GLU B 1 14 ? -6.895 -43.688 7.703 1 82.19 14 GLU B C 1
ATOM 2774 O O . GLU B 1 14 ? -7.453 -43.656 6.605 1 82.19 14 GLU B O 1
ATOM 2779 N N . PHE B 1 15 ? -6.906 -44.719 8.477 1 82.06 15 PHE B N 1
ATOM 2780 C CA . PHE B 1 15 ? -7.73 -45.906 8.164 1 82.06 15 PHE B CA 1
ATOM 2781 C C . PHE B 1 15 ? -8.141 -46.625 9.438 1 82.06 15 PHE B C 1
ATOM 2783 O O . PHE B 1 15 ? -7.738 -46.25 10.539 1 82.06 15 PHE B O 1
ATOM 2790 N N . ALA B 1 16 ? -9.062 -47.625 9.234 1 79.69 16 ALA B N 1
ATOM 2791 C CA . ALA B 1 16 ? -9.617 -48.344 10.383 1 79.69 16 ALA B CA 1
ATOM 2792 C C . ALA B 1 16 ? -8.516 -49 11.219 1 79.69 16 ALA B C 1
ATOM 2794 O O . ALA B 1 16 ? -7.516 -49.469 10.672 1 79.69 16 ALA B O 1
ATOM 2795 N N . SER B 1 17 ? -8.789 -49.031 12.516 1 79.38 17 SER B N 1
ATOM 2796 C CA . SER B 1 17 ? -7.785 -49.469 13.477 1 79.38 17 SER B CA 1
ATOM 2797 C C . SER B 1 17 ? -7.379 -50.906 13.227 1 79.38 17 SER B C 1
ATOM 2799 O O . SER B 1 17 ? -8.234 -51.781 13.023 1 79.38 17 SER B O 1
ATOM 2801 N N . VAL B 1 18 ? -6.102 -51.031 13.07 1 76.88 18 VAL B N 1
ATOM 2802 C CA . VAL B 1 18 ? -5.473 -52.344 13.016 1 76.88 18 VAL B CA 1
ATOM 2803 C C . VAL B 1 18 ? -4.324 -52.406 14.023 1 76.88 18 VAL B C 1
ATOM 2805 O O . VAL B 1 18 ? -3.908 -51.375 14.562 1 76.88 18 VAL B O 1
ATOM 2808 N N . ASN B 1 19 ? -3.971 -53.688 14.359 1 77.5 19 ASN B N 1
ATOM 2809 C CA . ASN B 1 19 ? -2.789 -53.812 15.211 1 77.5 19 ASN B CA 1
ATOM 2810 C C . ASN B 1 19 ? -1.525 -53.344 14.477 1 77.5 19 ASN B C 1
ATOM 2812 O O . ASN B 1 19 ? -0.921 -54.156 13.742 1 77.5 19 ASN B O 1
ATOM 2816 N N . ALA B 1 20 ? -1.108 -52.094 14.711 1 75.75 20 ALA B N 1
ATOM 2817 C CA . ALA B 1 20 ? -0.023 -51.438 14.008 1 75.75 20 ALA B CA 1
ATOM 2818 C C . ALA B 1 20 ? 1.287 -52.188 14.148 1 75.75 20 ALA B C 1
ATOM 2820 O O . ALA B 1 20 ? 2.117 -52.188 13.234 1 75.75 20 ALA B O 1
ATOM 2821 N N . SER B 1 21 ? 1.421 -52.75 15.266 1 77.06 21 SER B N 1
ATOM 2822 C CA . SER B 1 21 ? 2.68 -53.438 15.562 1 77.06 21 SER B CA 1
ATOM 2823 C C . SER B 1 21 ? 2.902 -54.625 14.641 1 77.06 21 SER B C 1
ATOM 2825 O O . SER B 1 21 ? 4.027 -55.094 14.508 1 77.06 21 SER B O 1
ATOM 2827 N N . LYS B 1 22 ? 1.924 -55 13.992 1 77.06 22 LYS B N 1
ATOM 2828 C CA . LYS B 1 22 ? 2.018 -56.188 13.148 1 77.06 22 LYS B CA 1
ATOM 2829 C C . LYS B 1 22 ? 2.551 -55.844 11.758 1 77.06 22 LYS B C 1
ATOM 2831 O O . LYS B 1 22 ? 2.994 -56.719 11.023 1 77.06 22 LYS B O 1
ATOM 2836 N N . PHE B 1 23 ? 2.396 -54.625 11.453 1 80.81 23 PHE B N 1
ATOM 2837 C CA . PHE B 1 23 ? 2.748 -54.219 10.094 1 80.81 23 PHE B CA 1
ATOM 2838 C C . PHE B 1 23 ? 4.059 -53.438 10.078 1 80.81 23 PHE B C 1
ATOM 2840 O O . PHE B 1 23 ? 4.219 -52.469 10.82 1 80.81 23 PHE B O 1
ATOM 2847 N N . ILE B 1 24 ? 4.918 -53.969 9.188 1 78.06 24 ILE B N 1
ATOM 2848 C CA . ILE B 1 24 ? 6.246 -53.375 9.234 1 78.06 24 ILE B CA 1
ATOM 2849 C C . ILE B 1 24 ? 6.582 -52.75 7.871 1 78.06 24 ILE B C 1
ATOM 2851 O O . ILE B 1 24 ? 7.473 -51.906 7.766 1 78.06 24 ILE B O 1
ATOM 2855 N N . ASN B 1 25 ? 5.789 -53.25 6.895 1 86.69 25 ASN B N 1
ATOM 2856 C CA . ASN B 1 25 ? 6.145 -52.781 5.559 1 86.69 25 ASN B CA 1
ATOM 2857 C C . ASN B 1 25 ? 4.949 -52.156 4.844 1 86.69 25 ASN B C 1
ATOM 2859 O O . ASN B 1 25 ? 3.814 -52.594 5.023 1 86.69 25 ASN B O 1
ATOM 2863 N N . LEU B 1 26 ? 5.207 -51.125 4.164 1 88.69 26 LEU B N 1
ATOM 2864 C CA . LEU B 1 26 ? 4.25 -50.5 3.256 1 88.69 26 LEU B CA 1
ATOM 2865 C C . LEU B 1 26 ? 4.758 -50.531 1.819 1 88.69 26 LEU B C 1
ATOM 2867 O O . LEU B 1 26 ? 5.934 -50.281 1.565 1 88.69 26 LEU B O 1
ATOM 2871 N N . SER B 1 27 ? 3.895 -51 0.939 1 87.88 27 SER B N 1
ATOM 2872 C CA . SER B 1 27 ? 4.336 -51.062 -0.451 1 87.88 27 SER B CA 1
ATOM 2873 C C . SER B 1 27 ? 3.258 -50.531 -1.396 1 87.88 27 SER B C 1
ATOM 2875 O O . SER B 1 27 ? 2.078 -50.5 -1.043 1 87.88 27 SER B O 1
ATOM 2877 N N . GLN B 1 28 ? 3.705 -49.938 -2.502 1 86.25 28 GLN B N 1
ATOM 2878 C CA . GLN B 1 28 ? 2.877 -49.594 -3.652 1 86.25 28 GLN B CA 1
ATOM 2879 C C . GLN B 1 28 ? 3.418 -50.219 -4.934 1 86.25 28 GLN B C 1
ATOM 2881 O O . GLN B 1 28 ? 4.57 -50 -5.305 1 86.25 28 GLN B O 1
ATOM 2886 N N . ALA B 1 29 ? 2.561 -50.906 -5.652 1 80.75 29 ALA B N 1
ATOM 2887 C CA . ALA B 1 29 ? 2.973 -51.594 -6.871 1 80.75 29 ALA B CA 1
ATOM 2888 C C . ALA B 1 29 ? 4.297 -52.344 -6.668 1 80.75 29 ALA B C 1
ATOM 2890 O O . ALA B 1 29 ? 5.23 -52.188 -7.453 1 80.75 29 ALA B O 1
ATOM 2891 N N . GLN B 1 30 ? 4.48 -53 -5.574 1 78.75 30 GLN B N 1
ATOM 2892 C CA . GLN B 1 30 ? 5.59 -53.875 -5.238 1 78.75 30 GLN B CA 1
ATOM 2893 C C . GLN B 1 30 ? 6.832 -53.094 -4.852 1 78.75 30 GLN B C 1
ATOM 2895 O O . GLN B 1 30 ? 7.922 -53.656 -4.719 1 78.75 30 GLN B O 1
ATOM 2900 N N . ARG B 1 31 ? 6.715 -51.812 -4.75 1 87.06 31 ARG B N 1
ATOM 2901 C CA . ARG B 1 31 ? 7.816 -50.969 -4.262 1 87.06 31 ARG B CA 1
ATOM 2902 C C . ARG B 1 31 ? 7.582 -50.562 -2.816 1 87.06 31 ARG B C 1
ATOM 2904 O O . ARG B 1 31 ? 6.477 -50.156 -2.455 1 87.06 31 ARG B O 1
ATOM 2911 N N . GLU B 1 32 ? 8.594 -50.719 -2.143 1 86.56 32 GLU B N 1
ATOM 2912 C CA . GLU B 1 32 ? 8.5 -50.344 -0.737 1 86.56 32 GLU B CA 1
ATOM 2913 C C . GLU B 1 32 ? 8.375 -48.812 -0.586 1 86.56 32 GLU B C 1
ATOM 2915 O O . GLU B 1 32 ? 9.047 -48.062 -1.287 1 86.56 32 GLU B O 1
ATOM 2920 N N . VAL B 1 33 ? 7.516 -48.375 0.235 1 86.25 33 VAL B N 1
ATOM 2921 C CA . VAL B 1 33 ? 7.27 -46.969 0.545 1 86.25 33 VAL B CA 1
ATOM 2922 C C . VAL B 1 33 ? 7.539 -46.719 2.025 1 86.25 33 VAL B C 1
ATOM 2924 O O . VAL B 1 33 ? 6.855 -47.281 2.893 1 86.25 33 VAL B O 1
ATOM 2927 N N . PRO B 1 34 ? 8.547 -45.906 2.311 1 85.19 34 PRO B N 1
ATOM 2928 C CA . PRO B 1 34 ? 8.773 -45.562 3.717 1 85.19 34 PRO B CA 1
ATOM 2929 C C . PRO B 1 34 ? 7.566 -44.875 4.355 1 85.19 34 PRO B C 1
ATOM 2931 O O . PRO B 1 34 ? 6.887 -44.062 3.707 1 85.19 34 PRO B O 1
ATOM 2934 N N . PHE B 1 35 ? 7.23 -45.312 5.551 1 86.25 35 PHE B N 1
ATOM 2935 C CA . PHE B 1 35 ? 6.113 -44.688 6.258 1 86.25 35 PHE B CA 1
ATOM 2936 C C . PHE B 1 35 ? 6.375 -44.656 7.758 1 86.25 35 PHE B C 1
ATOM 2938 O O . PHE B 1 35 ? 7.312 -45.281 8.242 1 86.25 35 PHE B O 1
ATOM 2945 N N . LYS B 1 36 ? 5.746 -43.75 8.461 1 87.31 36 LYS B N 1
ATOM 2946 C CA . LYS B 1 36 ? 5.766 -43.688 9.922 1 87.31 36 LYS B CA 1
ATOM 2947 C C . LYS B 1 36 ? 4.352 -43.719 10.492 1 87.31 36 LYS B C 1
ATOM 2949 O O . LYS B 1 36 ? 3.441 -43.094 9.938 1 87.31 36 LYS B O 1
ATOM 2954 N N . TRP B 1 37 ? 4.25 -44.531 11.508 1 87.06 37 TRP B N 1
ATOM 2955 C CA . TRP B 1 37 ? 2.977 -44.531 12.227 1 87.06 37 TRP B CA 1
ATOM 2956 C C . TRP B 1 37 ? 2.797 -43.219 13.008 1 87.06 37 TRP B C 1
ATOM 2958 O O . TRP B 1 37 ? 3.74 -42.719 13.633 1 87.06 37 TRP B O 1
ATOM 2968 N N . VAL B 1 38 ? 1.629 -42.688 12.836 1 85.44 38 VAL B N 1
ATOM 2969 C CA . VAL B 1 38 ? 1.323 -41.469 13.586 1 85.44 38 VAL B CA 1
ATOM 2970 C C . VAL B 1 38 ? -0.015 -41.625 14.305 1 85.44 38 VAL B C 1
ATOM 2972 O O . VAL B 1 38 ? -0.779 -42.531 14.016 1 85.44 38 VAL B O 1
ATOM 2975 N N . ASN B 1 39 ? -0.26 -40.688 15.297 1 84.5 39 ASN B N 1
ATOM 2976 C CA . ASN B 1 39 ? -1.504 -40.719 16.062 1 84.5 39 ASN B CA 1
ATOM 2977 C C . ASN B 1 39 ? -2.666 -40.156 15.258 1 84.5 39 ASN B C 1
ATOM 2979 O O . ASN B 1 39 ? -2.609 -39 14.812 1 84.5 39 ASN B O 1
ATOM 2983 N N . ALA B 1 40 ? -3.67 -40.969 15.031 1 81.5 40 ALA B N 1
ATOM 2984 C CA . ALA B 1 40 ? -4.832 -40.5 14.273 1 81.5 40 ALA B CA 1
ATOM 2985 C C . ALA B 1 40 ? -5.75 -39.656 15.141 1 81.5 40 ALA B C 1
ATOM 2987 O O . ALA B 1 40 ? -6.621 -38.938 14.625 1 81.5 40 ALA B O 1
ATOM 2988 N N . GLY B 1 41 ? -5.469 -39.531 16.406 1 76.31 41 GLY B N 1
ATOM 2989 C CA . GLY B 1 41 ? -6.34 -38.812 17.312 1 76.31 41 GLY B CA 1
ATOM 2990 C C . GLY B 1 41 ? -7.594 -39.594 17.672 1 76.31 41 GLY B C 1
ATOM 2991 O O . GLY B 1 41 ? -8.156 -39.406 18.75 1 76.31 41 GLY B O 1
ATOM 2992 N N . ASP B 1 42 ? -8.172 -40.375 16.781 1 79.38 42 ASP B N 1
ATOM 2993 C CA . ASP B 1 42 ? -9.32 -41.281 16.984 1 79.38 42 ASP B CA 1
ATOM 2994 C C . ASP B 1 42 ? -8.867 -42.688 17.344 1 79.38 42 ASP B C 1
ATOM 2996 O O . ASP B 1 42 ? -8.141 -43.312 16.578 1 79.38 42 ASP B O 1
ATOM 3000 N N . PRO B 1 43 ? -9.297 -43.156 18.5 1 80.94 43 PRO B N 1
ATOM 3001 C CA . PRO B 1 43 ? -8.875 -44.5 18.938 1 80.94 43 PRO B CA 1
ATOM 3002 C C . PRO B 1 43 ? -9.289 -45.594 17.969 1 80.94 43 PRO B C 1
ATOM 3004 O O . PRO B 1 43 ? -8.727 -46.688 17.984 1 80.94 43 PRO B O 1
ATOM 3007 N N . GLN B 1 44 ? -10.219 -45.375 17.203 1 84.75 44 GLN B N 1
ATOM 3008 C CA . GLN B 1 44 ? -10.719 -46.406 16.266 1 84.75 44 GLN B CA 1
ATOM 3009 C C . GLN B 1 44 ? -9.977 -46.344 14.938 1 84.75 44 GLN B C 1
ATOM 3011 O O . GLN B 1 44 ? -10.273 -47.094 14.016 1 84.75 44 GLN B O 1
ATOM 3016 N N . GLN B 1 45 ? -9.039 -45.438 14.898 1 83.81 45 GLN B N 1
ATOM 3017 C CA . GLN B 1 45 ? -8.305 -45.25 13.648 1 83.81 45 GLN B CA 1
ATOM 3018 C C . GLN B 1 45 ? -6.801 -45.281 13.883 1 83.81 45 GLN B C 1
ATOM 3020 O O . GLN B 1 45 ? -6.344 -45.062 15.008 1 83.81 45 GLN B O 1
ATOM 3025 N N . VAL B 1 46 ? -6.113 -45.75 12.891 1 82.06 46 VAL B N 1
ATOM 3026 C CA . VAL B 1 46 ? -4.66 -45.594 12.859 1 82.06 46 VAL B CA 1
ATOM 3027 C C . VAL B 1 46 ? -4.254 -44.75 11.648 1 82.06 46 VAL B C 1
ATOM 3029 O O . VAL B 1 46 ? -5.035 -44.594 10.711 1 82.06 46 VAL B O 1
ATOM 3032 N N . ALA B 1 47 ? -3.137 -44.125 11.789 1 86.31 47 ALA B N 1
ATOM 3033 C CA . ALA B 1 47 ? -2.691 -43.25 10.719 1 86.31 47 ALA B CA 1
ATOM 3034 C C . ALA B 1 47 ? -1.224 -43.5 10.383 1 86.31 47 ALA B C 1
ATOM 3036 O O . ALA B 1 47 ? -0.433 -43.875 11.25 1 86.31 47 ALA B O 1
ATOM 3037 N N . ILE B 1 48 ? -0.951 -43.406 9.078 1 85.94 48 ILE B N 1
ATOM 3038 C CA . ILE B 1 48 ? 0.438 -43.469 8.625 1 85.94 48 ILE B CA 1
ATOM 3039 C C . ILE B 1 48 ? 0.787 -42.156 7.895 1 85.94 48 ILE B C 1
ATOM 3041 O O . ILE B 1 48 ? -0.079 -41.562 7.273 1 85.94 48 ILE B O 1
ATOM 3045 N N . GLU B 1 49 ? 1.95 -41.781 8.023 1 85.31 49 GLU B N 1
ATOM 3046 C CA . GLU B 1 49 ? 2.52 -40.656 7.301 1 85.31 49 GLU B CA 1
ATOM 3047 C C . GLU B 1 49 ? 3.496 -41.125 6.223 1 85.31 49 GLU B C 1
ATOM 3049 O O . GLU B 1 49 ? 4.379 -41.938 6.488 1 85.31 49 GLU B O 1
ATOM 3054 N N . VAL B 1 50 ? 3.191 -40.719 5.016 1 81.75 50 VAL B N 1
ATOM 3055 C CA . VAL B 1 50 ? 3.986 -41.125 3.865 1 81.75 50 VAL B CA 1
ATOM 3056 C C . VAL B 1 50 ? 4.504 -39.906 3.117 1 81.75 50 VAL B C 1
ATOM 3058 O O . VAL B 1 50 ? 3.783 -38.906 2.961 1 81.75 50 VAL B O 1
ATOM 3061 N N . ASN B 1 51 ? 5.781 -40 2.705 1 81.44 51 ASN B N 1
ATOM 3062 C CA . ASN B 1 51 ? 6.324 -38.906 1.896 1 81.44 51 ASN B CA 1
ATOM 3063 C C .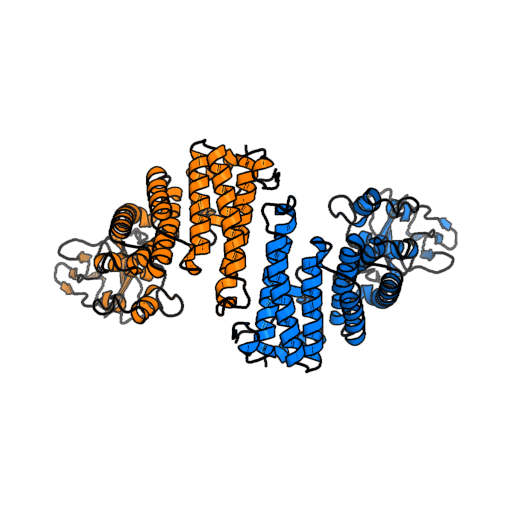 ASN B 1 51 ? 5.711 -38.875 0.5 1 81.44 51 ASN B C 1
ATOM 3065 O O . ASN B 1 51 ? 5.613 -39.938 -0.159 1 81.44 51 ASN B O 1
ATOM 3069 N N . ILE B 1 52 ? 5.371 -37.75 0.09 1 77.88 52 ILE B N 1
ATOM 3070 C CA . ILE B 1 52 ? 4.633 -37.531 -1.148 1 77.88 52 ILE B CA 1
ATOM 3071 C C . ILE B 1 52 ? 5.449 -38.031 -2.334 1 77.88 52 ILE B C 1
ATOM 3073 O O . ILE B 1 52 ? 4.891 -38.5 -3.332 1 77.88 52 ILE B O 1
ATOM 3077 N N . ARG B 1 53 ? 6.703 -38.094 -2.207 1 78.44 53 ARG B N 1
ATOM 3078 C CA . ARG B 1 53 ? 7.594 -38.469 -3.299 1 78.44 53 ARG B CA 1
ATOM 3079 C C . ARG B 1 53 ? 7.547 -39.969 -3.539 1 78.44 53 ARG B C 1
ATOM 3081 O O . ARG B 1 53 ? 7.93 -40.438 -4.609 1 78.44 53 ARG B O 1
ATOM 3088 N N . ASP B 1 54 ? 7.035 -40.625 -2.619 1 73.88 54 ASP B N 1
ATOM 3089 C CA . ASP B 1 54 ? 7.316 -42.062 -2.602 1 73.88 54 ASP B CA 1
ATOM 3090 C C . ASP B 1 54 ? 6.113 -42.875 -3.088 1 73.88 54 ASP B C 1
ATOM 3092 O O . ASP B 1 54 ? 6.102 -44.094 -3 1 73.88 54 ASP B O 1
ATOM 3096 N N . PHE B 1 55 ? 5.078 -42.156 -3.439 1 70 55 PHE B N 1
ATOM 3097 C CA . PHE B 1 55 ? 3.938 -42.938 -3.887 1 70 55 PHE B CA 1
ATOM 3098 C C . PHE B 1 55 ? 3.055 -42.125 -4.828 1 70 55 PHE B C 1
ATOM 3100 O O . PHE B 1 55 ? 3.215 -40.906 -4.945 1 70 55 PHE B O 1
ATOM 3107 N N . SER B 1 56 ? 2.283 -42.875 -5.562 1 74.12 56 SER B N 1
ATOM 3108 C CA . SER B 1 56 ? 1.291 -42.312 -6.469 1 74.12 56 SER B CA 1
ATOM 3109 C C . SER B 1 56 ? -0.114 -42.406 -5.883 1 74.12 56 SER B C 1
ATOM 3111 O O . SER B 1 56 ? -0.519 -43.469 -5.418 1 74.12 56 SER B O 1
ATOM 3113 N N . VAL B 1 57 ? -0.867 -41.344 -5.965 1 73.31 57 VAL B N 1
ATOM 3114 C CA . VAL B 1 57 ? -2.201 -41.281 -5.379 1 73.31 57 VAL B CA 1
ATOM 3115 C C . VAL B 1 57 ? -3.139 -42.219 -6.133 1 73.31 57 VAL B C 1
ATOM 3117 O O . VAL B 1 57 ? -4.18 -42.625 -5.605 1 73.31 57 VAL B O 1
ATOM 3120 N N . TYR B 1 58 ? -2.812 -42.594 -7.195 1 73.75 58 TYR B N 1
ATOM 3121 C CA . TYR B 1 58 ? -3.746 -43.375 -8 1 73.75 58 TYR B CA 1
ATOM 3122 C C . TYR B 1 58 ? -3.502 -44.875 -7.828 1 73.75 58 TYR B C 1
ATOM 3124 O O . TYR B 1 58 ? -4.242 -45.688 -8.375 1 73.75 58 TYR B O 1
ATOM 3132 N N . GLU B 1 59 ? -2.57 -45.094 -6.973 1 76.69 59 GLU B N 1
ATOM 3133 C CA . GLU B 1 59 ? -2.295 -46.531 -6.746 1 76.69 59 GLU B CA 1
ATOM 3134 C C . GLU B 1 59 ? -2.568 -46.906 -5.297 1 76.69 59 GLU B C 1
ATOM 3136 O O . GLU B 1 59 ? -2.514 -46.062 -4.398 1 76.69 59 GLU B O 1
ATOM 3141 N N . SER B 1 60 ? -2.938 -48.156 -5.184 1 81.69 60 SER B N 1
ATOM 3142 C CA . SER B 1 60 ? -3.258 -48.625 -3.846 1 81.69 60 SER B CA 1
ATOM 3143 C C . SER B 1 60 ? -1.992 -48.938 -3.045 1 81.69 60 SER B C 1
ATOM 3145 O O . SER B 1 60 ? -0.975 -49.344 -3.611 1 81.69 60 SER B O 1
ATOM 3147 N N . LEU B 1 61 ? -2.123 -48.688 -1.731 1 85.25 61 LEU B N 1
ATOM 3148 C CA . LEU B 1 61 ? -1.054 -49.062 -0.807 1 85.25 61 LEU B CA 1
ATOM 3149 C C . LEU B 1 61 ? -1.353 -50.375 -0.119 1 85.25 61 LEU B C 1
ATOM 3151 O O . LEU B 1 61 ? -2.518 -50.719 0.104 1 85.25 61 LEU B O 1
ATOM 3155 N N . LEU B 1 62 ? -0.285 -51.094 0.101 1 88.56 62 LEU B N 1
ATOM 3156 C CA . LEU B 1 62 ? -0.401 -52.406 0.765 1 88.56 62 LEU B CA 1
ATOM 3157 C C . LEU B 1 62 ? 0.474 -52.438 2.014 1 88.56 62 LEU B C 1
ATOM 3159 O O . LEU B 1 62 ? 1.688 -52.25 1.936 1 88.56 62 LEU B O 1
ATOM 3163 N N . LEU B 1 63 ? -0.205 -52.625 3.143 1 88.38 63 LEU B N 1
ATOM 3164 C CA . LEU B 1 63 ? 0.506 -52.875 4.391 1 88.38 63 LEU B CA 1
ATOM 3165 C C . LEU B 1 63 ? 0.727 -54.375 4.582 1 88.38 63 LEU B C 1
ATOM 3167 O O . LEU B 1 63 ? -0.219 -55.156 4.508 1 88.38 63 LEU B O 1
ATOM 3171 N N . THR B 1 64 ? 1.979 -54.688 4.781 1 87.25 64 THR B N 1
ATOM 3172 C CA . THR B 1 64 ? 2.254 -56.094 4.891 1 87.25 64 THR B CA 1
ATOM 3173 C C . THR B 1 64 ? 3.084 -56.406 6.133 1 87.25 64 THR B C 1
ATOM 3175 O O . THR B 1 64 ? 3.822 -55.531 6.617 1 87.25 64 THR B O 1
ATOM 3178 N N . SER B 1 65 ? 2.727 -57.469 6.73 1 81.81 65 SER B N 1
ATOM 3179 C CA . SER B 1 65 ? 3.578 -58.156 7.691 1 81.81 65 SER B CA 1
ATOM 3180 C C . SER B 1 65 ? 3.869 -59.594 7.246 1 81.81 65 SER B C 1
ATOM 3182 O O . SER B 1 65 ? 3.479 -60 6.148 1 81.81 65 SER B O 1
ATOM 3184 N N . ASP B 1 66 ? 4.688 -60.344 8.008 1 79.31 66 ASP B N 1
ATOM 3185 C CA . ASP B 1 66 ? 4.984 -61.719 7.672 1 79.31 66 ASP B CA 1
ATOM 3186 C C . ASP B 1 66 ? 3.701 -62.531 7.555 1 79.31 66 ASP B C 1
ATOM 3188 O O . ASP B 1 66 ? 3.619 -63.469 6.734 1 79.31 66 ASP B O 1
ATOM 3192 N N . GLU B 1 67 ? 2.652 -62.156 8.195 1 83 67 GLU B N 1
ATOM 3193 C CA . GLU B 1 67 ? 1.468 -63.031 8.297 1 83 67 GLU B CA 1
ATOM 3194 C C . GLU B 1 67 ? 0.237 -62.312 7.727 1 83 67 GLU B C 1
ATOM 3196 O O . GLU B 1 67 ? -0.774 -62.969 7.445 1 83 67 GLU B O 1
ATOM 3201 N N . HIS B 1 68 ? 0.364 -61.062 7.648 1 82.31 68 HIS B N 1
ATOM 3202 C CA . HIS B 1 68 ? -0.856 -60.344 7.324 1 82.31 68 HIS B CA 1
ATOM 3203 C C . HIS B 1 68 ? -0.631 -59.375 6.16 1 82.31 68 HIS B C 1
ATOM 3205 O O . HIS B 1 68 ? 0.485 -58.906 5.953 1 82.31 68 HIS B O 1
ATOM 3211 N N . GLU B 1 69 ? -1.716 -59.281 5.379 1 85.5 69 GLU B N 1
ATOM 3212 C CA . GLU B 1 69 ? -1.774 -58.281 4.312 1 85.5 69 GLU B CA 1
ATOM 3213 C C . GLU B 1 69 ? -3.035 -57.438 4.422 1 85.5 69 GLU B C 1
ATOM 3215 O O . GLU B 1 69 ? -4.125 -57.938 4.656 1 85.5 69 GLU B O 1
ATOM 3220 N N . LEU B 1 70 ? -2.822 -56.125 4.461 1 85 70 LEU B N 1
ATOM 3221 C CA . LEU B 1 70 ? -3.947 -55.188 4.512 1 85 70 LEU B CA 1
ATOM 3222 C C . LEU B 1 70 ? -3.844 -54.156 3.396 1 85 70 LEU B C 1
ATOM 3224 O O . LEU B 1 70 ? -2.902 -53.344 3.369 1 85 70 LEU B O 1
ATOM 3228 N N . GLU B 1 71 ? -4.812 -54.25 2.541 1 85.5 71 GLU B N 1
ATOM 3229 C CA . GLU B 1 71 ? -4.879 -53.25 1.484 1 85.5 71 GLU B CA 1
ATOM 3230 C C . GLU B 1 71 ? -5.57 -51.969 1.974 1 85.5 71 GLU B C 1
ATOM 3232 O O . GLU B 1 71 ? -6.664 -52.031 2.537 1 85.5 71 GLU B O 1
ATOM 3237 N N . LEU B 1 72 ? -4.832 -50.875 1.863 1 82.81 72 LEU B N 1
ATOM 3238 C CA . LEU B 1 72 ? -5.43 -49.594 2.201 1 82.81 72 LEU B CA 1
ATOM 3239 C C . LEU B 1 72 ? -6.172 -49 1.004 1 82.81 72 LEU B C 1
ATOM 3241 O O . LEU B 1 72 ? -5.781 -47.969 0.471 1 82.81 72 LEU B O 1
ATOM 3245 N N . ALA B 1 73 ? -7.25 -49.688 0.717 1 72.38 73 ALA B N 1
ATOM 3246 C CA . ALA B 1 73 ? -8.062 -49.281 -0.422 1 72.38 73 ALA B CA 1
ATOM 3247 C C . ALA B 1 73 ? -8.734 -47.938 -0.154 1 72.38 73 ALA B C 1
ATOM 3249 O O . ALA B 1 73 ? -9.266 -47.719 0.934 1 72.38 73 ALA B O 1
ATOM 3250 N N . GLY B 1 74 ? -8.586 -47.062 -1.024 1 72.38 74 GLY B N 1
ATOM 3251 C CA . GLY B 1 74 ? -9.305 -45.812 -0.938 1 72.38 74 GLY B CA 1
ATOM 3252 C C . GLY B 1 74 ? -8.602 -44.781 -0.077 1 72.38 74 GLY B C 1
ATOM 3253 O O . GLY B 1 74 ? -9.172 -43.719 0.239 1 72.38 74 GLY B O 1
ATOM 3254 N N . ALA B 1 75 ? -7.414 -45.062 0.352 1 73.81 75 ALA B N 1
ATOM 3255 C CA . ALA B 1 75 ? -6.68 -44.219 1.265 1 73.81 75 ALA B CA 1
ATOM 3256 C C . ALA B 1 75 ? -6.52 -42.812 0.679 1 73.81 75 ALA B C 1
ATOM 3258 O O . ALA B 1 75 ? -6.441 -41.812 1.418 1 73.81 75 ALA B O 1
ATOM 3259 N N . PHE B 1 76 ? -6.648 -42.75 -0.611 1 77.19 76 PHE B N 1
ATOM 3260 C CA . PHE B 1 76 ? -6.375 -41.469 -1.25 1 77.19 76 PHE B CA 1
ATOM 3261 C C . PHE B 1 76 ? -7.621 -40.938 -1.947 1 77.19 76 PHE B C 1
ATOM 3263 O O . PHE B 1 76 ? -7.543 -39.969 -2.736 1 77.19 76 PHE B O 1
ATOM 3270 N N . GLU B 1 77 ? -8.742 -41.531 -1.597 1 77.62 77 GLU B N 1
ATOM 3271 C CA . GLU B 1 77 ? -9.969 -41.156 -2.295 1 77.62 77 GLU B CA 1
ATOM 3272 C C . GLU B 1 77 ? -10.328 -39.688 -2.074 1 77.62 77 GLU B C 1
ATOM 3274 O O . GLU B 1 77 ? -10.82 -39.031 -2.984 1 77.62 77 GLU B O 1
ATOM 3279 N N . LYS B 1 78 ? -10.016 -39.25 -0.922 1 78.56 78 LYS B N 1
ATOM 3280 C CA . LYS B 1 78 ? -10.367 -37.875 -0.62 1 78.56 78 LYS B CA 1
ATOM 3281 C C . LYS B 1 78 ? -9.523 -36.906 -1.438 1 78.56 78 LYS B C 1
ATOM 3283 O O . LYS B 1 78 ? -9.891 -35.719 -1.588 1 78.56 78 LYS B O 1
ATOM 3288 N N . PHE B 1 79 ? -8.422 -37.406 -1.989 1 82.06 79 PHE B N 1
ATOM 3289 C CA . PHE B 1 79 ? -7.508 -36.562 -2.732 1 82.06 79 PHE B CA 1
ATOM 3290 C C . PHE B 1 79 ? -7.688 -36.75 -4.234 1 82.06 79 PHE B C 1
ATOM 3292 O O . PHE B 1 79 ? -7.059 -36.062 -5.031 1 82.06 79 PHE B O 1
ATOM 3299 N N . ARG B 1 80 ? -8.555 -37.625 -4.516 1 84.25 80 ARG B N 1
ATOM 3300 C CA . ARG B 1 80 ? -8.711 -37.938 -5.934 1 84.25 80 ARG B CA 1
ATOM 3301 C C . ARG B 1 80 ? -9.602 -36.906 -6.621 1 84.25 80 ARG B C 1
ATOM 3303 O O . ARG B 1 80 ? -10.711 -36.625 -6.16 1 84.25 80 ARG B O 1
ATOM 3310 N N . LEU B 1 81 ? -9.094 -36.406 -7.75 1 88.44 81 LEU B N 1
ATOM 3311 C CA . LEU B 1 81 ? -9.875 -35.531 -8.594 1 88.44 81 LEU B CA 1
ATOM 3312 C C . LEU B 1 81 ? -10.711 -36.312 -9.602 1 88.44 81 LEU B C 1
ATOM 3314 O O . LEU B 1 81 ? -10.32 -37.406 -10.008 1 88.44 81 LEU B O 1
ATOM 3318 N N . ASP B 1 82 ? -11.844 -35.812 -9.875 1 89.62 82 ASP B N 1
ATOM 3319 C CA . ASP B 1 82 ? -12.656 -36.375 -10.938 1 89.62 82 ASP B CA 1
ATOM 3320 C C . ASP B 1 82 ? -12.07 -36.062 -12.312 1 89.62 82 ASP B C 1
ATOM 3322 O O . ASP B 1 82 ? -12.227 -34.969 -12.812 1 89.62 82 ASP B O 1
ATOM 3326 N N . GLU B 1 83 ? -11.508 -37.094 -12.922 1 89.69 83 GLU B N 1
ATOM 3327 C CA . GLU B 1 83 ? -10.781 -36.938 -14.18 1 89.69 83 GLU B CA 1
ATOM 3328 C C . GLU B 1 83 ? -11.719 -36.438 -15.281 1 89.69 83 GLU B C 1
ATOM 3330 O O . GLU B 1 83 ? -11.281 -35.719 -16.203 1 89.69 83 GLU B O 1
ATOM 3335 N N . LYS B 1 84 ? -12.953 -36.75 -15.258 1 91.88 84 LYS B N 1
ATOM 3336 C CA . LYS B 1 84 ? -13.93 -36.375 -16.281 1 91.88 84 LYS B CA 1
ATOM 3337 C C . LYS B 1 84 ? -14.305 -34.906 -16.172 1 91.88 84 LYS B C 1
ATOM 3339 O O . LYS B 1 84 ? -14.883 -34.344 -17.094 1 91.88 84 LYS B O 1
ATOM 3344 N N . LYS B 1 85 ? -13.93 -34.344 -15.047 1 93.5 85 LYS B N 1
ATOM 3345 C CA . LYS B 1 85 ? -14.352 -32.969 -14.797 1 93.5 85 LYS B CA 1
ATOM 3346 C C . LYS B 1 85 ? -13.156 -32.031 -14.82 1 93.5 85 LYS B C 1
ATOM 3348 O O . LYS B 1 85 ? -13.25 -30.891 -14.352 1 93.5 85 LYS B O 1
ATOM 3353 N N . LEU B 1 86 ? -12.055 -32.438 -15.383 1 92.5 86 LEU B N 1
ATOM 3354 C CA . LEU B 1 86 ? -10.836 -31.625 -15.344 1 92.5 86 LEU B CA 1
ATOM 3355 C C . LEU B 1 86 ? -10.938 -30.453 -16.328 1 92.5 86 LEU B C 1
ATOM 3357 O O . LEU B 1 86 ? -10.156 -29.5 -16.234 1 92.5 86 LEU B O 1
ATOM 3361 N N . ALA B 1 87 ? -11.891 -30.531 -17.234 1 90.06 87 ALA B N 1
ATOM 3362 C CA . ALA B 1 87 ? -12.117 -29.422 -18.156 1 90.06 87 ALA B CA 1
ATOM 3363 C C . ALA B 1 87 ? -13.18 -28.469 -17.625 1 90.06 87 ALA B C 1
ATOM 3365 O O . ALA B 1 87 ? -13.391 -27.391 -18.172 1 90.06 87 ALA B O 1
ATOM 3366 N N . ASP B 1 88 ? -13.812 -28.906 -16.578 1 92.69 88 ASP B N 1
ATOM 3367 C CA . ASP B 1 88 ? -14.844 -28.078 -15.953 1 92.69 88 ASP B CA 1
ATOM 3368 C C . ASP B 1 88 ? -14.234 -27.016 -15.047 1 92.69 88 ASP B C 1
ATOM 3370 O O . ASP B 1 88 ? -13.727 -27.328 -13.969 1 92.69 88 ASP B O 1
ATOM 3374 N N . GLU B 1 89 ? -14.391 -25.812 -15.461 1 91.38 89 GLU B N 1
ATOM 3375 C CA . GLU B 1 89 ? -13.781 -24.688 -14.766 1 91.38 89 GLU B CA 1
ATOM 3376 C C . GLU B 1 89 ? -14.289 -24.578 -13.328 1 91.38 89 GLU B C 1
ATOM 3378 O O . GLU B 1 89 ? -13.516 -24.281 -12.414 1 91.38 89 GLU B O 1
ATOM 3383 N N . PHE B 1 90 ? -15.516 -24.781 -13.188 1 92 90 PHE B N 1
ATOM 3384 C CA . PHE B 1 90 ? -16.109 -24.672 -11.859 1 92 90 PHE B CA 1
ATOM 3385 C C . PHE B 1 90 ? -15.578 -25.766 -10.938 1 92 90 PHE B C 1
ATOM 3387 O O . PHE B 1 90 ? -15.234 -25.5 -9.789 1 92 90 PHE B O 1
ATOM 3394 N N . TYR B 1 91 ? -15.531 -26.922 -11.477 1 92.88 91 TYR B N 1
ATOM 3395 C CA . TYR B 1 91 ? -15.031 -28.031 -10.695 1 92.88 91 TYR B CA 1
ATOM 3396 C C . TYR B 1 91 ? -13.57 -27.828 -10.305 1 92.88 91 TYR B C 1
ATOM 3398 O O . TYR B 1 91 ? -13.227 -27.906 -9.125 1 92.88 91 TYR B O 1
ATOM 3406 N N . VAL B 1 92 ? -12.719 -27.5 -11.219 1 93.19 92 VAL B N 1
ATOM 3407 C CA . VAL B 1 92 ? -11.289 -27.391 -10.977 1 93.19 92 VAL B CA 1
ATOM 3408 C C . VAL B 1 92 ? -11.008 -26.219 -10.039 1 93.19 92 VAL B C 1
ATOM 3410 O O . VAL B 1 92 ? -10.203 -26.328 -9.109 1 93.19 92 VAL B O 1
ATOM 3413 N N . THR B 1 93 ? -11.656 -25.109 -10.281 1 91.81 93 THR B N 1
ATOM 3414 C CA . THR B 1 93 ? -11.469 -23.938 -9.422 1 91.81 93 THR B CA 1
ATOM 3415 C C . THR B 1 93 ? -11.867 -24.25 -7.984 1 91.81 93 THR B C 1
ATOM 3417 O O . THR B 1 93 ? -11.141 -23.922 -7.047 1 91.81 93 THR B O 1
ATOM 3420 N N . GLY B 1 94 ? -12.898 -24.906 -7.824 1 90.38 94 GLY B N 1
ATOM 3421 C CA . GLY B 1 94 ? -13.375 -25.25 -6.496 1 90.38 94 GLY B CA 1
ATOM 3422 C C . GLY B 1 94 ? -12.523 -26.297 -5.812 1 90.38 94 GLY B C 1
ATOM 3423 O O . GLY B 1 94 ? -12.281 -26.219 -4.605 1 90.38 94 GLY B O 1
ATOM 3424 N N . ALA B 1 95 ? -12.031 -27.172 -6.566 1 89.5 95 ALA B N 1
ATOM 3425 C CA . ALA B 1 95 ? -11.328 -28.328 -6.008 1 89.5 95 ALA B CA 1
ATOM 3426 C C . ALA B 1 95 ? -9.867 -27.984 -5.715 1 89.5 95 ALA B C 1
ATOM 3428 O O . ALA B 1 95 ? -9.281 -28.516 -4.766 1 89.5 95 ALA B O 1
ATOM 3429 N N . ILE B 1 96 ? -9.281 -27.109 -6.516 1 90.44 96 ILE B N 1
ATOM 3430 C CA . ILE B 1 96 ? -7.828 -26.969 -6.422 1 90.44 96 ILE B CA 1
ATOM 3431 C C . ILE B 1 96 ? -7.457 -25.5 -6.277 1 90.44 96 ILE B C 1
ATOM 3433 O O . ILE B 1 96 ? -6.609 -25.141 -5.453 1 90.44 96 ILE B O 1
ATOM 3437 N N . ILE B 1 97 ? -8.078 -24.578 -7.023 1 88 97 ILE B N 1
ATOM 3438 C CA . ILE B 1 97 ? -7.559 -23.219 -7.234 1 88 97 ILE B CA 1
ATOM 3439 C C . ILE B 1 97 ? -8.039 -22.312 -6.113 1 88 97 ILE B C 1
ATOM 3441 O O . ILE B 1 97 ? -7.246 -21.578 -5.523 1 88 97 ILE B O 1
ATOM 3445 N N . ASN B 1 98 ? -9.273 -22.406 -5.77 1 85.06 98 ASN B N 1
ATOM 3446 C CA . ASN B 1 98 ? -9.875 -21.5 -4.797 1 85.06 98 ASN B CA 1
ATOM 3447 C C . ASN B 1 98 ? -9.562 -21.922 -3.365 1 85.06 98 ASN B C 1
ATOM 3449 O O . ASN B 1 98 ? -10.078 -22.938 -2.891 1 85.06 98 ASN B O 1
ATOM 3453 N N . ALA B 1 99 ? -8.867 -21.156 -2.648 1 76.44 99 ALA B N 1
ATOM 3454 C CA . ALA B 1 99 ? -8.414 -21.469 -1.299 1 76.44 99 ALA B CA 1
ATOM 3455 C C . ALA B 1 99 ? -9.594 -21.609 -0.34 1 76.44 99 ALA B C 1
ATOM 3457 O O . ALA B 1 99 ? -9.555 -22.438 0.579 1 76.44 99 ALA B O 1
ATOM 3458 N N . ALA B 1 100 ? -10.586 -20.859 -0.579 1 70.38 100 ALA B N 1
ATOM 3459 C CA . ALA B 1 100 ? -11.727 -20.828 0.329 1 70.38 100 ALA B CA 1
ATOM 3460 C C . ALA B 1 100 ? -12.555 -22.109 0.21 1 70.38 100 ALA B C 1
ATOM 3462 O O . ALA B 1 100 ? -13.219 -22.516 1.168 1 70.38 100 ALA B O 1
ATOM 3463 N N . THR B 1 101 ? -12.484 -22.75 -0.802 1 77.06 101 THR B N 1
ATOM 3464 C CA . THR B 1 101 ? -13.398 -23.859 -1.03 1 77.06 101 THR B CA 1
ATOM 3465 C C . THR B 1 101 ? -12.648 -25.188 -1.028 1 77.06 101 THR B C 1
ATOM 3467 O O . THR B 1 101 ? -13.242 -26.234 -0.762 1 77.06 101 THR B O 1
ATOM 3470 N N . ARG B 1 102 ? -11.445 -25.266 -1.265 1 76.88 102 ARG B N 1
ATOM 3471 C CA . ARG B 1 102 ? -10.742 -26.531 -1.501 1 76.88 102 ARG B CA 1
ATOM 3472 C C . ARG B 1 102 ? -10.594 -27.328 -0.209 1 76.88 102 ARG B C 1
ATOM 3474 O O . ARG B 1 102 ? -10.578 -28.562 -0.231 1 76.88 102 ARG B O 1
ATOM 3481 N N . GLY B 1 103 ? -10.531 -26.75 0.984 1 76.38 103 GLY B N 1
ATOM 3482 C CA . GLY B 1 103 ? -10.531 -27.453 2.258 1 76.38 103 GLY B CA 1
ATOM 3483 C C . GLY B 1 103 ? -9.297 -28.312 2.475 1 76.38 103 GLY B C 1
ATOM 3484 O O . GLY B 1 103 ? -9.359 -29.359 3.109 1 76.38 103 GLY B O 1
ATOM 3485 N N . MET B 1 104 ? -8.219 -28.125 1.805 1 81.38 104 MET B N 1
ATOM 3486 C CA . MET B 1 104 ? -6.984 -28.906 1.932 1 81.38 104 MET B CA 1
ATOM 3487 C C . MET B 1 104 ? -5.91 -28.109 2.658 1 81.38 104 MET B C 1
ATOM 3489 O O . MET B 1 104 ? -5.777 -26.891 2.443 1 81.38 104 MET B O 1
ATOM 3493 N N . GLU B 1 105 ? -5.219 -28.906 3.428 1 81.62 105 GLU B N 1
ATOM 3494 C CA . GLU B 1 105 ? -4.023 -28.312 4.008 1 81.62 105 GLU B CA 1
ATOM 3495 C C . GLU B 1 105 ? -2.918 -28.156 2.967 1 81.62 105 GLU B C 1
ATOM 3497 O O . GLU B 1 105 ? -2.988 -28.75 1.89 1 81.62 105 GLU B O 1
ATOM 3502 N N . ASN B 1 106 ? -1.902 -27.453 3.275 1 83.44 106 ASN B N 1
ATOM 3503 C CA . ASN B 1 106 ? -0.864 -27.094 2.318 1 83.44 106 ASN B CA 1
ATOM 3504 C C . ASN B 1 106 ? -0.172 -28.328 1.748 1 83.44 106 ASN B C 1
ATOM 3506 O O . ASN B 1 106 ? 0.033 -28.422 0.537 1 83.44 106 ASN B O 1
ATOM 3510 N N . ASN B 1 107 ? 0.084 -29.219 2.6 1 83.81 107 ASN B N 1
ATOM 3511 C CA . ASN B 1 107 ? 0.755 -30.422 2.127 1 83.81 107 ASN B CA 1
ATOM 3512 C C . ASN B 1 107 ? -0.176 -31.297 1.283 1 83.81 107 ASN B C 1
ATOM 3514 O O . ASN B 1 107 ? 0.262 -31.922 0.322 1 83.81 107 ASN B O 1
ATOM 3518 N N . GLU B 1 108 ? -1.366 -31.297 1.682 1 84.38 108 GLU B N 1
ATOM 3519 C CA . GLU B 1 108 ? -2.355 -32.031 0.904 1 84.38 108 GLU B CA 1
ATOM 3520 C C . GLU B 1 108 ? -2.533 -31.422 -0.484 1 84.38 108 GLU B C 1
ATOM 3522 O O . GLU B 1 108 ? -2.604 -32.156 -1.48 1 84.38 108 GLU B O 1
ATOM 3527 N N . LEU B 1 109 ? -2.6 -30.156 -0.464 1 89.62 109 LEU B N 1
ATOM 3528 C CA . LEU B 1 109 ? -2.727 -29.453 -1.737 1 89.62 109 LEU B CA 1
ATOM 3529 C C . LEU B 1 109 ? -1.523 -29.734 -2.633 1 89.62 109 LEU B C 1
ATOM 3531 O O . LEU B 1 109 ? -1.676 -29.938 -3.838 1 89.62 109 LEU B O 1
ATOM 3535 N N . PHE B 1 110 ? -0.386 -29.688 -2.01 1 90.31 110 PHE B N 1
ATOM 3536 C CA . PHE B 1 110 ? 0.82 -30.016 -2.76 1 90.31 110 PHE B CA 1
ATOM 3537 C C . PHE B 1 110 ? 0.709 -31.406 -3.377 1 90.31 110 PHE B C 1
ATOM 3539 O O . PHE B 1 110 ? 0.983 -31.594 -4.566 1 90.31 110 PHE B O 1
ATOM 3546 N N . PHE B 1 111 ? 0.267 -32.281 -2.605 1 88 111 PHE B N 1
ATOM 3547 C CA . PHE B 1 111 ? 0.123 -33.688 -3.027 1 88 111 PHE B CA 1
ATOM 3548 C C . PHE B 1 111 ? -0.883 -33.781 -4.168 1 88 111 PHE B C 1
ATOM 3550 O O . PHE B 1 111 ? -0.597 -34.406 -5.191 1 88 111 PHE B O 1
ATOM 3557 N N . VAL B 1 112 ? -1.968 -33.188 -3.99 1 88.5 112 VAL B N 1
ATOM 3558 C CA . VAL B 1 112 ? -3.041 -33.281 -4.973 1 88.5 112 VAL B CA 1
ATOM 3559 C C . VAL B 1 112 ? -2.605 -32.625 -6.273 1 88.5 112 VAL B C 1
ATOM 3561 O O . VAL B 1 112 ? -2.787 -33.156 -7.359 1 88.5 112 VAL B O 1
ATOM 3564 N N . ALA B 1 113 ? -2.043 -31.453 -6.18 1 92.62 113 ALA B N 1
ATOM 3565 C CA . ALA B 1 113 ? -1.6 -30.719 -7.359 1 92.62 113 ALA B CA 1
ATOM 3566 C C . ALA B 1 113 ? -0.516 -31.484 -8.109 1 92.62 113 ALA B C 1
ATOM 3568 O O . ALA B 1 113 ? -0.546 -31.578 -9.336 1 92.62 113 ALA B O 1
ATOM 3569 N N . PHE B 1 114 ? 0.38 -32.031 -7.371 1 91.75 114 PHE B N 1
ATOM 3570 C CA . PHE B 1 114 ? 1.476 -32.781 -7.98 1 91.75 114 PHE B CA 1
ATOM 3571 C C . PHE B 1 114 ? 0.949 -34 -8.75 1 91.75 114 PHE B C 1
ATOM 3573 O O . PHE B 1 114 ? 1.348 -34.219 -9.891 1 91.75 114 PHE B O 1
ATOM 3580 N N . ASN B 1 115 ? 0.09 -34.719 -8.148 1 87.94 115 ASN B N 1
ATOM 3581 C CA . ASN B 1 115 ? -0.48 -35.875 -8.812 1 87.94 115 ASN B CA 1
ATOM 3582 C C . ASN B 1 115 ? -1.369 -35.5 -9.984 1 87.94 115 ASN B C 1
ATOM 3584 O O . ASN B 1 115 ? -1.45 -36.219 -10.977 1 87.94 115 ASN B O 1
ATOM 3588 N N . ALA B 1 116 ? -1.975 -34.375 -9.836 1 91.44 116 ALA B N 1
ATOM 3589 C CA . ALA B 1 116 ? -2.852 -33.875 -10.898 1 91.44 116 ALA B CA 1
ATOM 3590 C C . ALA B 1 116 ? -2.064 -33.594 -12.18 1 91.44 116 ALA B C 1
ATOM 3592 O O . ALA B 1 116 ? -2.621 -33.625 -13.273 1 91.44 116 ALA B O 1
ATOM 3593 N N . LEU B 1 117 ? -0.788 -33.375 -12.102 1 92.69 117 LEU B N 1
ATOM 3594 C CA . LEU B 1 117 ? 0.047 -33.125 -13.266 1 92.69 117 LEU B CA 1
ATOM 3595 C C . LEU B 1 117 ? 0.042 -34.312 -14.211 1 92.69 117 LEU B C 1
ATOM 3597 O O . LEU B 1 117 ? 0.169 -34.156 -15.422 1 92.69 117 LEU B O 1
ATOM 3601 N N . GLU B 1 118 ? -0.169 -35.438 -13.656 1 88.19 118 GLU B N 1
ATOM 3602 C CA . GLU B 1 118 ? -0.093 -36.656 -14.438 1 88.19 118 GLU B CA 1
ATOM 3603 C C . GLU B 1 118 ? -1.374 -36.875 -15.234 1 88.19 118 GLU B C 1
ATOM 3605 O O . GLU B 1 118 ? -1.357 -37.562 -16.266 1 88.19 118 GLU B O 1
ATOM 3610 N N . ILE B 1 119 ? -2.369 -36.344 -14.727 1 90.12 119 ILE B N 1
ATOM 3611 C CA . ILE B 1 119 ? -3.639 -36.688 -15.352 1 90.12 119 ILE B CA 1
ATOM 3612 C C . ILE B 1 119 ? -4.215 -35.5 -16.078 1 90.12 119 ILE B C 1
ATOM 3614 O O . ILE B 1 119 ? -5.086 -35.625 -16.953 1 90.12 119 ILE B O 1
ATOM 3618 N N . MET B 1 120 ? -3.836 -34.25 -15.773 1 93.56 120 MET B N 1
ATOM 3619 C CA . MET B 1 120 ? -4.324 -33.062 -16.422 1 93.56 120 MET B CA 1
ATOM 3620 C C . MET B 1 120 ? -3.781 -32.938 -17.844 1 93.56 120 MET B C 1
ATOM 3622 O O . MET B 1 120 ? -2.572 -33.062 -18.062 1 93.56 120 MET B O 1
ATOM 3626 N N . PRO B 1 121 ? -4.676 -32.812 -18.812 1 94.19 121 PRO B N 1
ATOM 3627 C CA . PRO B 1 121 ? -4.156 -32.562 -20.172 1 94.19 121 PRO B CA 1
ATOM 3628 C C . PRO B 1 121 ? -3.225 -31.375 -20.234 1 94.19 121 PRO B C 1
ATOM 3630 O O . PRO B 1 121 ? -3.549 -30.297 -19.703 1 94.19 121 PRO B O 1
ATOM 3633 N N . VAL B 1 122 ? -2.115 -31.484 -20.938 1 95.44 122 VAL B N 1
ATOM 3634 C CA . VAL B 1 122 ? -1.038 -30.5 -20.922 1 95.44 122 VAL B CA 1
ATOM 3635 C C . VAL B 1 122 ? -1.501 -29.219 -21.594 1 95.44 122 VAL B C 1
ATOM 3637 O O . VAL B 1 122 ? -1.021 -28.125 -21.281 1 95.44 122 VAL B O 1
ATOM 3640 N N . ASN B 1 123 ? -2.395 -29.281 -22.547 1 93.19 123 ASN B N 1
ATOM 3641 C CA . ASN B 1 123 ? -2.863 -28.094 -23.266 1 93.19 123 ASN B CA 1
ATOM 3642 C C . ASN B 1 123 ? -3.963 -27.375 -22.5 1 93.19 123 ASN B C 1
ATOM 3644 O O . ASN B 1 123 ? -4.441 -26.312 -22.938 1 93.19 123 ASN B O 1
ATOM 3648 N N . ASN B 1 124 ? -4.406 -27.969 -21.391 1 94.56 124 ASN B N 1
ATOM 3649 C CA . ASN B 1 124 ? -5.359 -27.312 -20.5 1 94.56 124 ASN B CA 1
ATOM 3650 C C . ASN B 1 124 ? -4.691 -26.188 -19.703 1 94.56 124 ASN B C 1
ATOM 3652 O O . ASN B 1 124 ? -3.627 -26.391 -19.109 1 94.56 124 ASN B O 1
ATOM 3656 N N . HIS B 1 125 ? -5.344 -25.047 -19.688 1 95 125 HIS B N 1
ATOM 3657 C CA . HIS B 1 125 ? -4.719 -23.906 -19.031 1 95 125 HIS B CA 1
ATOM 3658 C C . HIS B 1 125 ? -4.52 -24.156 -17.547 1 95 125 HIS B C 1
ATOM 3660 O O . HIS B 1 125 ? -3.637 -23.562 -16.922 1 95 125 HIS B O 1
ATOM 3666 N N . PHE B 1 126 ? -5.23 -25.047 -16.953 1 95.94 126 PHE B N 1
ATOM 3667 C CA . PHE B 1 126 ? -5.094 -25.359 -15.531 1 95.94 126 PHE B CA 1
ATOM 3668 C C . PHE B 1 126 ? -3.803 -26.141 -15.273 1 95.94 126 PHE B C 1
ATOM 3670 O O . PHE B 1 126 ? -3.367 -26.266 -14.125 1 95.94 126 PHE B O 1
ATOM 3677 N N . TYR B 1 127 ? -3.275 -26.672 -16.344 1 97 127 TYR B N 1
ATOM 3678 C CA . TYR B 1 127 ? -1.952 -27.266 -16.188 1 97 127 TYR B CA 1
ATOM 3679 C C . TYR B 1 127 ? -0.95 -26.234 -15.664 1 97 127 TYR B C 1
ATOM 3681 O O . TYR B 1 127 ? -0.15 -26.531 -14.773 1 97 127 TYR B O 1
ATOM 3689 N N . GLY B 1 128 ? -1.052 -25.016 -16.188 1 97.5 128 GLY B N 1
ATOM 3690 C CA . GLY B 1 128 ? -0.24 -23.922 -15.688 1 97.5 128 GLY B CA 1
ATOM 3691 C C . GLY B 1 128 ? -0.556 -23.562 -14.242 1 97.5 128 GLY B C 1
ATOM 3692 O O . GLY B 1 128 ? 0.34 -23.203 -13.477 1 97.5 128 GLY B O 1
ATOM 3693 N N . ALA B 1 129 ? -1.785 -23.688 -13.898 1 97.06 129 ALA B N 1
ATOM 3694 C CA . ALA B 1 129 ? -2.197 -23.422 -12.523 1 97.06 129 ALA B CA 1
ATOM 3695 C C . ALA B 1 129 ? -1.543 -24.406 -11.555 1 97.06 129 ALA B C 1
ATOM 3697 O O . ALA B 1 129 ? -1.123 -24.031 -10.461 1 97.06 129 ALA B O 1
ATOM 3698 N N . LEU B 1 130 ? -1.484 -25.625 -11.969 1 96.31 130 LEU B N 1
ATOM 3699 C CA . LEU B 1 130 ? -0.862 -26.641 -11.133 1 96.31 130 LEU B CA 1
ATOM 3700 C C . LEU B 1 130 ? 0.615 -26.344 -10.906 1 96.31 130 LEU B C 1
ATOM 3702 O O . LEU B 1 130 ? 1.102 -26.391 -9.773 1 96.31 130 LEU B O 1
ATOM 3706 N N . ILE B 1 131 ? 1.278 -26 -11.945 1 97.75 131 ILE B N 1
ATOM 3707 C CA . ILE B 1 131 ? 2.691 -25.641 -11.844 1 97.75 131 ILE B CA 1
ATOM 3708 C C . ILE B 1 131 ? 2.865 -24.469 -10.875 1 97.75 131 ILE B C 1
ATOM 3710 O O . ILE B 1 131 ? 3.775 -24.484 -10.047 1 97.75 131 ILE B O 1
ATOM 3714 N N . THR B 1 132 ? 1.992 -23.484 -10.984 1 96.56 132 THR B N 1
ATOM 3715 C CA . THR B 1 132 ? 2.021 -22.312 -10.109 1 96.56 132 THR B CA 1
ATOM 3716 C C . THR B 1 132 ? 1.876 -22.734 -8.648 1 96.56 132 THR B C 1
ATOM 3718 O O . THR B 1 132 ? 2.686 -22.344 -7.805 1 96.56 132 THR B O 1
ATOM 3721 N N . LEU B 1 133 ? 0.915 -23.547 -8.398 1 93.94 133 LEU B N 1
ATOM 3722 C CA . LEU B 1 133 ? 0.608 -23.984 -7.043 1 93.94 133 LEU B CA 1
ATOM 3723 C C . LEU B 1 133 ? 1.761 -24.797 -6.461 1 93.94 133 LEU B C 1
ATOM 3725 O O . LEU B 1 133 ? 2.166 -24.578 -5.316 1 93.94 133 LEU B O 1
ATOM 3729 N N . ILE B 1 134 ? 2.275 -25.688 -7.176 1 94.19 134 ILE B N 1
ATOM 3730 C CA . ILE B 1 134 ? 3.373 -26.531 -6.723 1 94.19 134 ILE B CA 1
ATOM 3731 C C . ILE B 1 134 ? 4.602 -25.672 -6.43 1 94.19 134 ILE B C 1
ATOM 3733 O O . ILE B 1 134 ? 5.312 -25.906 -5.453 1 94.19 134 ILE B O 1
ATOM 3737 N N . SER B 1 135 ? 4.82 -24.688 -7.254 1 93.88 135 SER B N 1
ATOM 3738 C CA . SER B 1 135 ? 5.934 -23.766 -7.027 1 93.88 135 SER B CA 1
ATOM 3739 C C . SER B 1 135 ? 5.785 -23.031 -5.699 1 93.88 135 SER B C 1
ATOM 3741 O O . SER B 1 135 ? 6.742 -22.938 -4.93 1 93.88 135 SER B O 1
ATOM 3743 N N . TYR B 1 136 ? 4.609 -22.562 -5.457 1 90.5 136 TYR B N 1
ATOM 3744 C CA . TYR B 1 136 ? 4.371 -21.891 -4.188 1 90.5 136 TYR B CA 1
ATOM 3745 C C . TYR B 1 136 ? 4.57 -22.844 -3.014 1 90.5 136 TYR B C 1
ATOM 3747 O O . TYR B 1 136 ? 5.16 -22.469 -1.997 1 90.5 136 TYR B O 1
ATOM 3755 N N . LYS B 1 137 ? 4.086 -24 -3.191 1 87.75 137 LYS B N 1
ATOM 3756 C CA . LYS B 1 137 ? 4.164 -24.984 -2.115 1 87.75 137 LYS B CA 1
ATOM 3757 C C . LYS B 1 137 ? 5.594 -25.484 -1.932 1 87.75 137 LYS B C 1
ATOM 3759 O O . LYS B 1 137 ? 5.984 -25.875 -0.83 1 87.75 137 LYS B O 1
ATOM 3764 N N . TYR B 1 138 ? 6.336 -25.516 -2.977 1 87.94 138 TYR B N 1
ATOM 3765 C CA . TYR B 1 138 ? 7.754 -25.859 -2.879 1 87.94 138 TYR B CA 1
ATOM 3766 C C . TYR B 1 138 ? 8.453 -24.953 -1.861 1 87.94 138 TYR B C 1
ATOM 3768 O O . TYR B 1 138 ? 9.227 -25.438 -1.03 1 87.94 138 TYR B O 1
ATOM 3776 N N . LEU B 1 139 ? 8.156 -23.719 -1.853 1 82.25 139 LEU B N 1
ATOM 3777 C CA . LEU B 1 139 ? 8.867 -22.719 -1.058 1 82.25 139 LEU B CA 1
ATOM 3778 C C . LEU B 1 139 ? 8.523 -22.859 0.422 1 82.25 139 LEU B C 1
ATOM 3780 O O . LEU B 1 139 ? 9.219 -22.297 1.278 1 82.25 139 LEU B O 1
ATOM 3784 N N . GLU B 1 140 ? 7.555 -23.656 0.712 1 80.5 140 GLU B N 1
ATOM 3785 C CA . GLU B 1 140 ? 7.176 -23.891 2.102 1 80.5 140 GLU B CA 1
ATOM 3786 C C . GLU B 1 140 ? 8.055 -24.953 2.74 1 80.5 140 GLU B C 1
ATOM 3788 O O . GLU B 1 140 ? 8.227 -24.984 3.961 1 80.5 140 GLU B O 1
ATOM 3793 N N . ALA B 1 141 ? 8.547 -25.859 1.928 1 80.38 141 ALA B N 1
ATOM 3794 C CA . ALA B 1 141 ? 9.391 -26.938 2.439 1 80.38 141 ALA B CA 1
ATOM 3795 C C . ALA B 1 141 ? 10.461 -27.328 1.422 1 80.38 141 ALA B C 1
ATOM 3797 O O . ALA B 1 141 ? 10.539 -28.484 1.013 1 80.38 141 ALA B O 1
ATOM 3798 N N . PRO B 1 142 ? 11.242 -26.422 1.154 1 81.31 142 PRO B N 1
ATOM 3799 C CA . PRO B 1 142 ? 12.203 -26.672 0.077 1 81.31 142 PRO B CA 1
ATOM 3800 C C . PRO B 1 142 ? 13.172 -27.812 0.4 1 81.31 142 PRO B C 1
ATOM 3802 O O . PRO B 1 142 ? 13.609 -28.531 -0.502 1 81.31 142 PRO B O 1
ATOM 3805 N N . GLU B 1 143 ? 13.523 -28.031 1.655 1 79.31 143 GLU B N 1
ATOM 3806 C CA . GLU B 1 143 ? 14.469 -29.047 2.07 1 79.31 143 GLU B CA 1
ATOM 3807 C C . GLU B 1 143 ? 13.961 -30.453 1.731 1 79.31 143 GLU B C 1
ATOM 3809 O O . GLU B 1 143 ? 14.75 -31.375 1.533 1 79.31 143 GLU B O 1
ATOM 3814 N N . TYR B 1 144 ? 12.656 -30.562 1.583 1 80.56 144 TYR B N 1
ATOM 3815 C CA . TYR B 1 144 ? 12.078 -31.875 1.37 1 80.56 144 TYR B CA 1
ATOM 3816 C C . TYR B 1 144 ? 11.578 -32.031 -0.063 1 80.56 144 TYR B C 1
ATOM 3818 O O . TYR B 1 144 ? 11.172 -33.125 -0.472 1 80.56 144 TYR B O 1
ATOM 3826 N N . ARG B 1 145 ? 11.688 -30.938 -0.857 1 85.12 145 ARG B N 1
ATOM 3827 C CA . ARG B 1 145 ? 11 -30.969 -2.146 1 85.12 145 ARG B CA 1
ATOM 3828 C C . ARG B 1 145 ? 11.969 -30.688 -3.289 1 85.12 145 ARG B C 1
ATOM 3830 O O . ARG B 1 145 ? 11.555 -30.266 -4.371 1 85.12 145 ARG B O 1
ATOM 3837 N N . GLY B 1 146 ? 13.195 -30.938 -3.125 1 86 146 GLY B N 1
ATOM 3838 C CA . GLY B 1 146 ? 14.195 -30.703 -4.152 1 86 146 GLY B CA 1
ATOM 3839 C C . GLY B 1 146 ? 13.922 -31.469 -5.434 1 86 146 GLY B C 1
ATOM 3840 O O . GLY B 1 146 ? 14.172 -30.969 -6.531 1 86 146 GLY B O 1
ATOM 3841 N N . TRP B 1 147 ? 13.305 -32.656 -5.301 1 87.94 147 TRP B N 1
ATOM 3842 C CA . TRP B 1 147 ? 13.062 -33.562 -6.418 1 87.94 147 TRP B CA 1
ATOM 3843 C C . TRP B 1 147 ? 12 -33 -7.355 1 87.94 147 TRP B C 1
ATOM 3845 O O . TRP B 1 147 ? 11.898 -33.438 -8.508 1 87.94 147 TRP B O 1
ATOM 3855 N N . VAL B 1 148 ? 11.281 -32 -6.922 1 92.75 148 VAL B N 1
ATOM 3856 C CA . VAL B 1 148 ? 10.148 -31.469 -7.66 1 92.75 148 VAL B CA 1
ATOM 3857 C C . VAL B 1 148 ? 10.648 -30.562 -8.789 1 92.75 148 VAL B C 1
ATOM 3859 O O . VAL B 1 148 ? 9.961 -30.391 -9.797 1 92.75 148 VAL B O 1
ATOM 3862 N N . ILE B 1 149 ? 11.781 -30.016 -8.711 1 95.44 149 ILE B N 1
ATOM 3863 C CA . ILE B 1 149 ? 12.297 -29.016 -9.641 1 95.44 149 ILE B CA 1
ATOM 3864 C C . ILE B 1 149 ? 12.391 -29.625 -11.039 1 95.44 149 ILE B C 1
ATOM 3866 O O . ILE B 1 149 ? 11.961 -29 -12.016 1 95.44 149 ILE B O 1
ATOM 3870 N N . GLY B 1 150 ? 12.945 -30.859 -11.117 1 95.19 150 GLY B N 1
ATOM 3871 C CA . GLY B 1 150 ? 13.047 -31.516 -12.406 1 95.19 150 GLY B CA 1
ATOM 3872 C C . GLY B 1 150 ? 11.695 -31.766 -13.055 1 95.19 150 GLY B C 1
ATOM 3873 O O . GLY B 1 150 ? 11.523 -31.531 -14.25 1 95.19 150 GLY B O 1
ATOM 3874 N N . VAL B 1 151 ? 10.789 -32.188 -12.273 1 94.12 151 VAL B N 1
ATOM 3875 C CA . VAL B 1 151 ? 9.438 -32.469 -12.758 1 94.12 151 VAL B CA 1
ATOM 3876 C C . VAL B 1 151 ? 8.789 -31.172 -13.266 1 94.12 151 VAL B C 1
ATOM 3878 O O . VAL B 1 151 ? 8.18 -31.156 -14.336 1 94.12 151 VAL B O 1
ATOM 3881 N N . LEU B 1 152 ? 8.977 -30.094 -12.547 1 97.44 152 LEU B N 1
ATOM 3882 C CA . LEU B 1 152 ? 8.375 -28.828 -12.914 1 97.44 152 LEU B CA 1
ATOM 3883 C C . LEU B 1 152 ? 9.008 -28.266 -14.18 1 97.44 152 LEU B C 1
ATOM 3885 O O . LEU B 1 152 ? 8.32 -27.656 -15.008 1 97.44 152 LEU B O 1
ATOM 3889 N N . LEU B 1 153 ? 10.273 -28.453 -14.32 1 98 153 LEU B N 1
ATOM 3890 C CA . LEU B 1 153 ? 10.945 -27.984 -15.523 1 98 153 LEU B CA 1
ATOM 3891 C C . LEU B 1 153 ? 10.383 -28.656 -16.766 1 98 153 LEU B C 1
ATOM 3893 O O . LEU B 1 153 ? 10.047 -28 -17.75 1 98 153 LEU B O 1
ATOM 3897 N N . GLU B 1 154 ? 10.273 -29.938 -16.656 1 97.5 154 GLU B N 1
ATOM 3898 C CA . GLU B 1 154 ? 9.703 -30.703 -17.766 1 97.5 154 GLU B CA 1
ATOM 3899 C C . GLU B 1 154 ? 8.25 -30.297 -18.031 1 97.5 154 GLU B C 1
ATOM 3901 O O . GLU B 1 154 ? 7.859 -30.078 -19.172 1 97.5 154 GLU B O 1
ATOM 3906 N N . SER B 1 155 ? 7.52 -30.203 -16.984 1 97.69 155 SER B N 1
ATOM 3907 C CA . SER B 1 155 ? 6.102 -29.859 -17.078 1 97.69 155 SER B CA 1
ATOM 3908 C C . SER B 1 155 ? 5.902 -28.484 -17.688 1 97.69 155 SER B C 1
ATOM 3910 O O . SER B 1 155 ? 5.035 -28.297 -18.547 1 97.69 155 SER B O 1
ATOM 3912 N N . LYS B 1 156 ? 6.652 -27.516 -17.25 1 98.5 156 LYS B N 1
ATOM 3913 C CA . LYS B 1 156 ? 6.531 -26.156 -17.766 1 98.5 156 LYS B CA 1
ATOM 3914 C C . LYS B 1 156 ? 6.863 -26.094 -19.25 1 98.5 156 LYS B C 1
ATOM 3916 O O . LYS B 1 156 ? 6.18 -25.422 -20.016 1 98.5 156 LYS B O 1
ATOM 3921 N N . THR B 1 157 ? 7.91 -26.828 -19.641 1 97.88 157 THR B N 1
ATOM 3922 C CA . THR B 1 157 ? 8.289 -26.875 -21.047 1 97.88 157 THR B CA 1
ATOM 3923 C C . THR B 1 157 ? 7.16 -27.469 -21.891 1 97.88 157 THR B C 1
ATOM 3925 O O . THR B 1 157 ? 6.766 -26.906 -22.906 1 97.88 157 THR B O 1
ATOM 3928 N N . LYS B 1 158 ? 6.641 -28.594 -21.406 1 97.75 158 LYS B N 1
ATOM 3929 C CA . LYS B 1 158 ? 5.551 -29.266 -22.109 1 97.75 158 LYS B CA 1
ATOM 3930 C C . LYS B 1 158 ? 4.332 -28.344 -22.219 1 97.75 158 LYS B C 1
ATOM 3932 O O . LYS B 1 158 ? 3.684 -28.297 -23.266 1 97.75 158 LYS B O 1
ATOM 3937 N N . PHE B 1 159 ? 4.035 -27.656 -21.188 1 98.12 159 PHE B N 1
ATOM 3938 C CA . PHE B 1 159 ? 2.883 -26.766 -21.156 1 98.12 159 PHE B CA 1
ATOM 3939 C C . PHE B 1 159 ? 3.049 -25.641 -22.172 1 98.12 159 PHE B C 1
ATOM 3941 O O . PHE B 1 159 ? 2.15 -25.375 -22.969 1 98.12 159 PHE B O 1
ATOM 3948 N N . ASP B 1 160 ? 4.199 -24.969 -22.141 1 97.5 160 ASP B N 1
ATOM 3949 C CA . ASP B 1 160 ? 4.449 -23.859 -23.047 1 97.5 160 ASP B CA 1
ATOM 3950 C C . ASP B 1 160 ? 4.387 -24.297 -24.5 1 97.5 160 ASP B C 1
ATOM 3952 O O . ASP B 1 160 ? 3.857 -23.594 -25.359 1 97.5 160 ASP B O 1
ATOM 3956 N N . GLU B 1 161 ? 4.852 -25.453 -24.797 1 96.69 161 GLU B N 1
ATOM 3957 C CA . GLU B 1 161 ? 4.867 -25.969 -26.156 1 96.69 161 GLU B CA 1
ATOM 3958 C C . GLU B 1 161 ? 3.465 -26.359 -26.609 1 96.69 161 GLU B C 1
ATOM 3960 O O . GLU B 1 161 ? 3.154 -26.312 -27.812 1 96.69 161 GLU B O 1
ATOM 3965 N N . ALA B 1 162 ? 2.66 -26.734 -25.688 1 96.44 162 ALA B N 1
ATOM 3966 C CA . ALA B 1 162 ? 1.324 -27.219 -26 1 96.44 162 ALA B CA 1
ATOM 3967 C C . ALA B 1 162 ? 0.359 -26.062 -26.266 1 96.44 162 ALA B C 1
ATOM 3969 O O . ALA B 1 162 ? -0.723 -26.266 -26.812 1 96.44 162 ALA B O 1
ATOM 3970 N N . VAL B 1 163 ? 0.704 -24.859 -25.828 1 92.31 163 VAL B N 1
ATOM 3971 C CA . VAL B 1 163 ? -0.15 -23.688 -26.031 1 92.31 163 VAL B CA 1
ATOM 3972 C C . VAL B 1 163 ? -0.005 -23.188 -27.469 1 92.31 163 VAL B C 1
ATOM 3974 O O . VAL B 1 163 ? 1.046 -22.672 -27.844 1 92.31 163 VAL B O 1
ATOM 3977 N N . GLU B 1 164 ? -1.036 -23.312 -28.219 1 90.12 164 GLU B N 1
ATOM 3978 C CA . GLU B 1 164 ? -1.001 -22.938 -29.625 1 90.12 164 GLU B CA 1
ATOM 3979 C C . GLU B 1 164 ? -1.106 -21.422 -29.781 1 90.12 164 GLU B C 1
ATOM 3981 O O . GLU B 1 164 ? -0.406 -20.828 -30.609 1 90.12 164 GLU B O 1
ATOM 3986 N N . TYR B 1 165 ? -2.059 -20.859 -29.094 1 91.94 165 TYR B N 1
ATOM 3987 C CA . TYR B 1 165 ? -2.197 -19.406 -29.109 1 91.94 165 TYR B CA 1
ATOM 3988 C C . TYR B 1 165 ? -2.564 -18.891 -27.719 1 91.94 165 TYR B C 1
ATOM 3990 O O . TYR B 1 165 ? -3.131 -19.625 -26.906 1 91.94 165 TYR B O 1
ATOM 3998 N N . CYS B 1 166 ? -2.305 -17.641 -27.453 1 94.19 166 CYS B N 1
ATOM 3999 C CA . CYS B 1 166 ? -2.473 -17.031 -26.141 1 94.19 166 CYS B CA 1
ATOM 4000 C C . CYS B 1 166 ? -3.908 -16.562 -25.938 1 94.19 166 CYS B C 1
ATOM 4002 O O . CYS B 1 166 ? -4.383 -15.68 -26.641 1 94.19 166 CYS B O 1
ATOM 4004 N N . THR B 1 167 ? -4.602 -17.188 -25.125 1 95.38 167 THR B N 1
ATOM 4005 C CA . THR B 1 167 ? -5.922 -16.781 -24.672 1 95.38 167 THR B CA 1
ATOM 4006 C C . THR B 1 167 ? -5.844 -16.109 -23.297 1 95.38 167 THR B C 1
ATOM 4008 O O . THR B 1 167 ? -4.797 -16.141 -22.656 1 95.38 167 THR B O 1
ATOM 4011 N N . PRO B 1 168 ? -6.922 -15.453 -22.797 1 95.44 168 PRO B N 1
ATOM 4012 C CA . PRO B 1 168 ? -6.883 -14.852 -21.453 1 95.44 168 PRO B CA 1
ATOM 4013 C C . PRO B 1 168 ? -6.488 -15.844 -20.375 1 95.44 168 PRO B C 1
ATOM 4015 O O . PRO B 1 168 ? -5.688 -15.523 -19.484 1 95.44 168 PRO B O 1
ATOM 4018 N N . ASN B 1 169 ? -6.98 -17.062 -20.516 1 94.81 169 ASN B N 1
ATOM 4019 C CA . ASN B 1 169 ? -6.688 -18.078 -19.516 1 94.81 169 ASN B CA 1
ATOM 4020 C C . ASN B 1 169 ? -5.234 -18.547 -19.594 1 94.81 169 ASN B C 1
ATOM 4022 O O . ASN B 1 169 ? -4.562 -18.672 -18.562 1 94.81 169 ASN B O 1
ATOM 4026 N N . THR B 1 170 ? -4.785 -18.75 -20.797 1 95.75 170 THR B N 1
ATOM 4027 C CA . THR B 1 170 ? -3.408 -19.203 -20.938 1 95.75 170 THR B CA 1
ATOM 4028 C C . THR B 1 170 ? -2.43 -18.078 -20.609 1 95.75 170 THR B C 1
ATOM 4030 O O . THR B 1 170 ? -1.331 -18.328 -20.109 1 95.75 170 THR B O 1
ATOM 4033 N N . ALA B 1 171 ? -2.787 -16.844 -20.875 1 97.06 171 ALA B N 1
ATOM 4034 C CA . ALA B 1 171 ? -1.959 -15.711 -20.453 1 97.06 171 ALA B CA 1
ATOM 4035 C C . ALA B 1 171 ? -1.793 -15.688 -18.922 1 97.06 171 ALA B C 1
ATOM 4037 O O . ALA B 1 171 ? -0.674 -15.578 -18.422 1 97.06 171 ALA B O 1
ATOM 4038 N N . ARG B 1 172 ? -2.861 -15.852 -18.266 1 97 172 ARG B N 1
ATOM 4039 C CA . ARG B 1 172 ? -2.85 -15.82 -16.812 1 97 172 ARG B CA 1
ATOM 4040 C C . ARG B 1 172 ? -1.947 -16.906 -16.25 1 97 172 ARG B C 1
ATOM 4042 O O . ARG B 1 172 ? -0.983 -16.625 -15.539 1 97 172 ARG B O 1
ATOM 4049 N N . TRP B 1 173 ? -2.24 -18.094 -16.656 1 97.44 173 TRP B N 1
ATOM 4050 C CA . TRP B 1 173 ? -1.587 -19.219 -16 1 97.44 173 TRP B CA 1
ATOM 4051 C C . TRP B 1 173 ? -0.199 -19.469 -16.578 1 97.44 173 TRP B C 1
ATOM 4053 O O . TRP B 1 173 ? 0.701 -19.938 -15.891 1 97.44 173 TRP B O 1
ATOM 4063 N N . GLY B 1 174 ? -0.02 -19.141 -17.906 1 98.06 174 GLY B N 1
ATOM 4064 C CA . GLY B 1 174 ? 1.312 -19.219 -18.484 1 98.06 174 GLY B CA 1
ATOM 4065 C C . GLY B 1 174 ? 2.307 -18.297 -17.797 1 98.06 174 GLY B C 1
ATOM 4066 O O . GLY B 1 174 ? 3.414 -18.719 -17.453 1 98.06 174 GLY B O 1
ATOM 4067 N N . ILE B 1 175 ? 1.92 -17.109 -17.5 1 98.38 175 ILE B N 1
ATOM 4068 C CA . ILE B 1 175 ? 2.77 -16.125 -16.859 1 98.38 175 ILE B CA 1
ATOM 4069 C C . ILE B 1 175 ? 2.953 -16.484 -15.383 1 98.38 175 ILE B C 1
ATOM 4071 O O . ILE B 1 175 ? 4.07 -16.453 -14.867 1 98.38 175 ILE B O 1
ATOM 4075 N N . SER B 1 176 ? 1.877 -16.859 -14.727 1 97.62 176 SER B N 1
ATOM 4076 C CA . SER B 1 176 ? 1.939 -17.203 -13.312 1 97.62 176 SER B CA 1
ATOM 4077 C C . SER B 1 176 ? 2.877 -18.375 -13.062 1 97.62 176 SER B C 1
ATOM 4079 O O . SER B 1 176 ? 3.699 -18.344 -12.141 1 97.62 176 SER B O 1
ATOM 4081 N N . SER B 1 177 ? 2.711 -19.375 -13.883 1 98.19 177 SER B N 1
ATOM 4082 C CA . SER B 1 177 ? 3.549 -20.562 -13.703 1 98.19 177 SER B CA 1
ATOM 4083 C C . SER B 1 177 ? 5.016 -20.25 -13.984 1 98.19 177 SER B C 1
ATOM 4085 O O . SER B 1 177 ? 5.902 -20.703 -13.266 1 98.19 177 SER B O 1
ATOM 4087 N N . ALA B 1 178 ? 5.27 -19.438 -14.969 1 98.62 178 ALA B N 1
ATOM 4088 C CA . ALA B 1 178 ? 6.645 -19.062 -15.297 1 98.62 178 ALA B CA 1
ATOM 4089 C C . ALA B 1 178 ? 7.285 -18.281 -14.164 1 98.62 178 ALA B C 1
ATOM 4091 O O . ALA B 1 178 ? 8.414 -18.578 -13.75 1 98.62 178 ALA B O 1
ATOM 4092 N N . THR B 1 179 ? 6.566 -17.359 -13.648 1 97.88 179 THR B N 1
ATOM 4093 C CA . THR B 1 179 ? 7.109 -16.453 -12.633 1 97.88 179 THR B CA 1
ATOM 4094 C C . THR B 1 179 ? 7.344 -17.203 -11.32 1 97.88 179 THR B C 1
ATOM 4096 O O . THR B 1 179 ? 8.414 -17.094 -10.719 1 97.88 179 THR B O 1
ATOM 4099 N N . ALA B 1 180 ? 6.32 -17.938 -10.898 1 96.25 180 ALA B N 1
ATOM 4100 C CA . ALA B 1 180 ? 6.438 -18.688 -9.648 1 96.25 180 ALA B CA 1
ATOM 4101 C C . ALA B 1 180 ? 7.57 -19.703 -9.727 1 96.25 180 ALA B C 1
ATOM 4103 O O . ALA B 1 180 ? 8.375 -19.828 -8.797 1 96.25 180 ALA B O 1
ATOM 4104 N N . PHE B 1 181 ? 7.676 -20.375 -10.805 1 97.38 181 PHE B N 1
ATOM 4105 C CA . PHE B 1 181 ? 8.688 -21.422 -10.953 1 97.38 181 PHE B CA 1
ATOM 4106 C C . PHE B 1 181 ? 10.07 -20.812 -11.117 1 97.38 181 PHE B C 1
ATOM 4108 O O . PHE B 1 181 ? 11.055 -21.328 -10.578 1 97.38 181 PHE B O 1
ATOM 4115 N N . ALA B 1 182 ? 10.172 -19.75 -11.852 1 97.62 182 ALA B N 1
ATOM 4116 C CA . ALA B 1 182 ? 11.461 -19.062 -11.984 1 97.62 182 ALA B CA 1
ATOM 4117 C C . ALA B 1 182 ? 12.008 -18.656 -10.625 1 97.62 182 ALA B C 1
ATOM 4119 O O . ALA B 1 182 ? 13.219 -18.734 -10.391 1 97.62 182 ALA B O 1
ATOM 4120 N N . LEU B 1 183 ? 11.141 -18.203 -9.797 1 94.88 183 LEU B N 1
ATOM 4121 C CA . LEU B 1 183 ? 11.578 -17.812 -8.461 1 94.88 183 LEU B CA 1
ATOM 4122 C C . LEU B 1 183 ? 12.156 -19.016 -7.719 1 94.88 183 LEU B C 1
ATOM 4124 O O . LEU B 1 183 ? 13.195 -18.906 -7.062 1 94.88 183 LEU B O 1
ATOM 4128 N N . VAL B 1 184 ? 11.469 -20.141 -7.824 1 93.38 184 VAL B N 1
ATOM 4129 C CA . VAL B 1 184 ? 11.969 -21.375 -7.234 1 93.38 184 VAL B CA 1
ATOM 4130 C C . VAL B 1 184 ? 13.352 -21.703 -7.801 1 93.38 184 VAL B C 1
ATOM 4132 O O . VAL B 1 184 ? 14.273 -22.031 -7.051 1 93.38 184 VAL B O 1
ATOM 4135 N N . LEU B 1 185 ? 13.508 -21.594 -9.055 1 96.25 185 LEU B N 1
ATOM 4136 C CA . LEU B 1 185 ? 14.773 -21.906 -9.727 1 96.25 185 LEU B CA 1
ATOM 4137 C C . LEU B 1 185 ? 15.875 -20.969 -9.25 1 96.25 185 LEU B C 1
ATOM 4139 O O . LEU B 1 185 ? 16.984 -21.406 -8.93 1 96.25 185 LEU B O 1
ATOM 4143 N N . LEU B 1 186 ? 15.57 -19.719 -9.148 1 95.31 186 LEU B N 1
ATOM 4144 C CA . LEU B 1 186 ? 16.562 -18.734 -8.742 1 95.31 186 LEU B CA 1
ATOM 4145 C C . LEU B 1 186 ? 16.969 -18.922 -7.285 1 95.31 186 LEU B C 1
ATOM 4147 O O . LEU B 1 186 ? 18.125 -18.703 -6.918 1 95.31 186 LEU B O 1
ATOM 4151 N N . LEU B 1 187 ? 16.047 -19.312 -6.52 1 91.81 187 LEU B N 1
ATOM 4152 C CA . LEU B 1 187 ? 16.344 -19.594 -5.117 1 91.81 187 LEU B CA 1
ATOM 4153 C C . LEU B 1 187 ? 17.25 -20.812 -4.984 1 91.81 187 LEU B C 1
ATOM 4155 O O . LEU B 1 187 ? 17.891 -21 -3.951 1 91.81 187 LEU B O 1
ATOM 4159 N N . ASN B 1 188 ? 17.234 -21.625 -5.977 1 91.81 188 ASN B N 1
ATOM 4160 C CA . ASN B 1 188 ? 18.109 -22.797 -6.008 1 91.81 188 ASN B CA 1
ATOM 4161 C C . ASN B 1 188 ? 19.312 -22.578 -6.91 1 91.81 188 ASN B C 1
ATOM 4163 O O . ASN B 1 188 ? 19.984 -23.531 -7.316 1 91.81 188 ASN B O 1
ATOM 4167 N N . ASP B 1 189 ? 19.562 -21.406 -7.309 1 94.06 189 ASP B N 1
ATOM 4168 C CA . ASP B 1 189 ? 20.719 -20.938 -8.07 1 94.06 189 ASP B CA 1
ATOM 4169 C C . ASP B 1 189 ? 20.797 -21.625 -9.43 1 94.06 189 ASP B C 1
ATOM 4171 O O . ASP B 1 189 ? 21.891 -21.922 -9.922 1 94.06 189 ASP B O 1
ATOM 4175 N N . ARG B 1 190 ? 19.625 -22.016 -9.93 1 96.06 190 ARG B N 1
ATOM 4176 C CA . ARG B 1 190 ? 19.5 -22.531 -11.289 1 96.06 190 ARG B CA 1
ATOM 4177 C C . ARG B 1 190 ? 19.172 -21.406 -12.266 1 96.06 190 ARG B C 1
ATOM 4179 O O . ARG B 1 190 ? 18.094 -21.391 -12.867 1 96.06 190 ARG B O 1
ATOM 4186 N N . ILE B 1 191 ? 20.094 -20.609 -12.57 1 98.06 191 ILE B N 1
ATOM 4187 C CA . ILE B 1 191 ? 19.906 -19.328 -13.234 1 98.06 191 ILE B CA 1
ATOM 4188 C C . ILE B 1 191 ? 19.562 -19.547 -14.703 1 98.06 191 ILE B C 1
ATOM 4190 O O . ILE B 1 191 ? 18.641 -18.922 -15.234 1 98.06 191 ILE B O 1
ATOM 4194 N N . GLU B 1 192 ? 20.281 -20.453 -15.359 1 98 192 GLU B N 1
ATOM 4195 C CA . GLU B 1 192 ? 20.047 -20.703 -16.781 1 98 192 GLU B CA 1
ATOM 4196 C C . GLU B 1 192 ? 18.641 -21.25 -17.031 1 98 192 GLU B C 1
ATOM 4198 O O . GLU B 1 192 ? 17.953 -20.812 -17.953 1 98 192 GLU B O 1
ATOM 4203 N N . ASP B 1 193 ? 18.25 -22.141 -16.172 1 98.38 193 ASP B N 1
ATOM 4204 C CA . ASP B 1 193 ? 16.906 -22.688 -16.281 1 98.38 193 ASP B CA 1
ATOM 4205 C C . ASP B 1 193 ? 15.859 -21.594 -16.078 1 98.38 193 ASP B C 1
ATOM 4207 O O . ASP B 1 193 ? 14.867 -21.531 -16.812 1 98.38 193 ASP B O 1
ATOM 4211 N N . ALA B 1 194 ? 16.078 -20.766 -15.086 1 98.56 194 ALA B N 1
ATOM 4212 C CA . ALA B 1 194 ? 15.141 -19.688 -14.789 1 98.56 194 ALA B CA 1
ATOM 4213 C C . ALA B 1 194 ? 15.031 -18.719 -15.969 1 98.56 194 ALA B C 1
ATOM 4215 O O . ALA B 1 194 ? 13.93 -18.312 -16.328 1 98.56 194 ALA B O 1
ATOM 4216 N N . GLU B 1 195 ? 16.156 -18.438 -16.516 1 98.44 195 GLU B N 1
ATOM 4217 C CA . GLU B 1 195 ? 16.156 -17.547 -17.672 1 98.44 195 GLU B CA 1
ATOM 4218 C C . GLU B 1 195 ? 15.359 -18.141 -18.828 1 98.44 195 GLU B C 1
ATOM 4220 O O . GLU B 1 195 ? 14.578 -17.438 -19.484 1 98.44 195 GLU B O 1
ATOM 4225 N N . GLY B 1 196 ? 15.586 -19.406 -19.078 1 98.19 196 GLY B N 1
ATOM 4226 C CA . GLY B 1 196 ? 14.828 -20.062 -20.125 1 98.19 196 GLY B CA 1
ATOM 4227 C C . GLY B 1 196 ? 13.328 -20.016 -19.906 1 98.19 196 GLY B C 1
ATOM 4228 O O . GLY B 1 196 ? 12.57 -19.734 -20.844 1 98.19 196 GLY B O 1
ATOM 4229 N N . VAL B 1 197 ? 12.891 -20.234 -18.703 1 98.69 197 VAL B N 1
ATOM 4230 C CA . VAL B 1 197 ? 11.477 -20.219 -18.344 1 98.69 197 VAL B CA 1
ATOM 4231 C C . VAL B 1 197 ? 10.898 -18.828 -18.547 1 98.69 197 VAL B C 1
ATOM 4233 O O . VAL B 1 197 ? 9.828 -18.672 -19.141 1 98.69 197 VAL B O 1
ATOM 4236 N N . ILE B 1 198 ? 11.609 -17.828 -18.109 1 98.5 198 ILE B N 1
ATOM 4237 C CA . ILE B 1 198 ? 11.164 -16.438 -18.188 1 98.5 198 ILE B CA 1
ATOM 4238 C C . ILE B 1 198 ? 11.109 -16 -19.641 1 98.5 198 ILE B C 1
ATOM 4240 O O . ILE B 1 198 ? 10.125 -15.398 -20.078 1 98.5 198 ILE B O 1
ATOM 4244 N N . ASP B 1 199 ? 12.086 -16.328 -20.438 1 97.56 199 ASP B N 1
ATOM 4245 C CA . ASP B 1 199 ? 12.125 -15.945 -21.844 1 97.56 199 ASP B CA 1
ATOM 4246 C C . ASP B 1 199 ? 10.961 -16.578 -22.609 1 97.56 199 ASP B C 1
ATOM 4248 O O . ASP B 1 199 ? 10.359 -15.93 -23.469 1 97.56 199 ASP B O 1
ATOM 4252 N N . SER B 1 200 ? 10.75 -17.797 -22.312 1 97.69 200 SER B N 1
ATOM 4253 C CA . SER B 1 200 ? 9.625 -18.453 -22.953 1 97.69 200 SER B CA 1
ATOM 4254 C C . SER B 1 200 ? 8.312 -17.734 -22.656 1 97.69 200 SER B C 1
ATOM 4256 O O . SER B 1 200 ? 7.512 -17.5 -23.562 1 97.69 200 SER B O 1
ATOM 4258 N N . ALA B 1 201 ? 8.117 -17.375 -21.422 1 97.75 201 ALA B N 1
ATOM 4259 C CA . ALA B 1 201 ? 6.891 -16.703 -21.016 1 97.75 201 ALA B CA 1
ATOM 4260 C C . ALA B 1 201 ? 6.758 -15.344 -21.703 1 97.75 201 ALA B C 1
ATOM 4262 O O . ALA B 1 201 ? 5.688 -15 -22.219 1 97.75 201 ALA B O 1
ATOM 4263 N N . LEU B 1 202 ? 7.832 -14.57 -21.75 1 96.62 202 LEU B N 1
ATOM 4264 C CA . LEU B 1 202 ? 7.82 -13.227 -22.328 1 96.62 202 LEU B CA 1
ATOM 4265 C C . LEU B 1 202 ? 7.574 -13.273 -23.828 1 96.62 202 LEU B C 1
ATOM 4267 O O . LEU B 1 202 ? 7.023 -12.336 -24.406 1 96.62 202 LEU B O 1
ATOM 4271 N N . ARG B 1 203 ? 7.918 -14.344 -24.438 1 94.44 203 ARG B N 1
ATOM 4272 C CA . ARG B 1 203 ? 7.73 -14.508 -25.875 1 94.44 203 ARG B CA 1
ATOM 4273 C C . ARG B 1 203 ? 6.32 -14.992 -26.188 1 94.44 203 ARG B C 1
ATOM 4275 O O . ARG B 1 203 ? 5.727 -14.586 -27.188 1 94.44 203 ARG B O 1
ATOM 4282 N N . ARG B 1 204 ? 5.727 -15.742 -25.344 1 95.81 204 ARG B N 1
ATOM 4283 C CA . ARG B 1 204 ? 4.551 -16.531 -25.703 1 95.81 204 ARG B CA 1
ATOM 4284 C C . ARG B 1 204 ? 3.273 -15.883 -25.188 1 95.81 204 ARG B C 1
ATOM 4286 O O . ARG B 1 204 ? 2.199 -16.062 -25.766 1 95.81 204 ARG B O 1
ATOM 4293 N N . TYR B 1 205 ? 3.338 -15.195 -24.125 1 97 205 TYR B N 1
ATOM 4294 C CA . TYR B 1 205 ? 2.098 -14.797 -23.469 1 97 205 TYR B CA 1
ATOM 4295 C C . TYR B 1 205 ? 1.945 -13.273 -23.469 1 97 205 TYR B C 1
ATOM 4297 O O . TYR B 1 205 ? 2.934 -12.547 -23.375 1 97 205 TYR B O 1
ATOM 4305 N N . GLU B 1 206 ? 0.67 -12.844 -23.609 1 95.69 206 GLU B N 1
ATOM 4306 C CA . GLU B 1 206 ? 0.294 -11.438 -23.625 1 95.69 206 GLU B CA 1
ATOM 4307 C C . GLU B 1 206 ? -0.421 -11.031 -22.344 1 95.69 206 GLU B C 1
ATOM 4309 O O . GLU B 1 206 ? -1.606 -11.32 -22.172 1 95.69 206 GLU B O 1
ATOM 4314 N N . PRO B 1 207 ? 0.297 -10.25 -21.438 1 96.06 207 PRO B N 1
ATOM 4315 C CA . PRO B 1 207 ? -0.275 -9.961 -20.125 1 96.06 207 PRO B CA 1
ATOM 4316 C C . PRO B 1 207 ? -1.54 -9.109 -20.203 1 96.06 207 PRO B C 1
ATOM 4318 O O . PRO B 1 207 ? -2.412 -9.211 -19.344 1 96.06 207 PRO B O 1
ATOM 4321 N N . ASN B 1 208 ? -1.788 -8.336 -21.266 1 93.5 208 ASN B N 1
ATOM 4322 C CA . ASN B 1 208 ? -2.906 -7.402 -21.375 1 93.5 208 ASN B CA 1
ATOM 4323 C C . ASN B 1 208 ? -4.227 -8.133 -21.594 1 93.5 208 ASN B C 1
ATOM 4325 O O . ASN B 1 208 ? -5.301 -7.539 -21.484 1 93.5 208 ASN B O 1
ATOM 4329 N N . LEU B 1 209 ? -4.152 -9.391 -21.828 1 94.25 209 LEU B N 1
ATOM 4330 C CA . LEU B 1 209 ? -5.359 -10.164 -22.094 1 94.25 209 LEU B CA 1
ATOM 4331 C C . LEU B 1 209 ? -6.074 -10.516 -20.797 1 94.25 209 LEU B C 1
ATOM 4333 O O . LEU B 1 209 ? -7.242 -10.914 -20.812 1 94.25 209 LEU B O 1
ATOM 4337 N N . ASN B 1 210 ? -5.363 -10.422 -19.688 1 95.31 210 ASN B N 1
ATOM 4338 C CA . ASN B 1 210 ? -5.965 -10.812 -18.406 1 95.31 210 ASN B CA 1
ATOM 4339 C C . ASN B 1 210 ? -5.344 -10.047 -17.25 1 95.31 210 ASN B C 1
ATOM 4341 O O . ASN B 1 210 ? -4.191 -10.289 -16.875 1 95.31 210 ASN B O 1
ATOM 4345 N N . GLN B 1 211 ? -6.129 -9.305 -16.5 1 94.94 211 GLN B N 1
ATOM 4346 C CA . GLN B 1 211 ? -5.648 -8.445 -15.422 1 94.94 211 GLN B CA 1
ATOM 4347 C C . GLN B 1 211 ? -5.086 -9.273 -14.266 1 94.94 211 GLN B C 1
ATOM 4349 O O . GLN B 1 211 ? -4.277 -8.781 -13.477 1 94.94 211 GLN B O 1
ATOM 4354 N N . LEU B 1 212 ? -5.469 -10.523 -14.211 1 94.81 212 LEU B N 1
ATOM 4355 C CA . LEU B 1 212 ? -5.027 -11.391 -13.117 1 94.81 212 LEU B CA 1
ATOM 4356 C C . LEU B 1 212 ? -3.568 -11.789 -13.297 1 94.81 212 LEU B C 1
ATOM 4358 O O . LEU B 1 212 ? -2.945 -12.32 -12.375 1 94.81 212 LEU B O 1
ATOM 4362 N N . SER B 1 213 ? -3.01 -11.445 -14.43 1 96.44 213 SER B N 1
ATOM 4363 C CA . SER B 1 213 ? -1.619 -11.805 -14.688 1 96.44 213 SER B CA 1
ATOM 4364 C C . SER B 1 213 ? -0.682 -10.641 -14.367 1 96.44 213 SER B C 1
ATOM 4366 O O . SER B 1 213 ? 0.539 -10.812 -14.344 1 96.44 213 SER B O 1
ATOM 4368 N N . TYR B 1 214 ? -1.165 -9.453 -14.086 1 97.94 214 TYR B N 1
ATOM 4369 C CA . TYR B 1 214 ? -0.378 -8.227 -14.031 1 97.94 214 TYR B CA 1
ATOM 4370 C C . TYR B 1 214 ? 0.708 -8.32 -12.969 1 97.94 214 TYR B C 1
ATOM 4372 O O . TYR B 1 214 ? 1.874 -8.016 -13.234 1 97.94 214 TYR B O 1
ATOM 4380 N N . TRP B 1 215 ? 0.332 -8.766 -11.781 1 97.75 215 TRP B N 1
ATOM 4381 C CA . TRP B 1 215 ? 1.303 -8.922 -10.703 1 97.75 215 TRP B CA 1
ATOM 4382 C C . TRP B 1 215 ? 2.441 -9.844 -11.125 1 97.75 215 TRP B C 1
ATOM 4384 O O . TRP B 1 215 ? 3.615 -9.484 -11.008 1 97.75 215 TRP B O 1
ATOM 4394 N N . ASN B 1 216 ? 2.07 -10.961 -11.617 1 97.38 216 ASN B N 1
ATOM 4395 C CA . ASN B 1 216 ? 3.059 -11.961 -12 1 97.38 216 ASN B CA 1
ATOM 4396 C C . ASN B 1 216 ? 3.902 -11.5 -13.18 1 97.38 216 ASN B C 1
ATOM 4398 O O . ASN B 1 216 ? 5.098 -11.789 -13.25 1 97.38 216 ASN B O 1
ATOM 4402 N N . TYR B 1 217 ? 3.301 -10.844 -14.094 1 98.38 217 TYR B N 1
ATOM 4403 C CA . TYR B 1 217 ? 4.07 -10.367 -15.242 1 98.38 217 TYR B CA 1
ATOM 4404 C C . TYR B 1 217 ? 5.09 -9.32 -14.812 1 98.38 217 TYR B C 1
ATOM 4406 O O . TYR B 1 217 ? 6.234 -9.336 -15.273 1 98.38 217 TYR B O 1
ATOM 4414 N N . CYS B 1 218 ? 4.629 -8.406 -13.984 1 98.56 218 CYS B N 1
ATOM 4415 C CA . CYS B 1 218 ? 5.566 -7.422 -13.453 1 98.56 218 CYS B CA 1
ATOM 4416 C C . CYS B 1 218 ? 6.75 -8.102 -12.781 1 98.56 218 CYS B C 1
ATOM 4418 O O . CYS B 1 218 ? 7.902 -7.742 -13.031 1 98.56 218 CYS B O 1
ATOM 4420 N N . GLN B 1 219 ? 6.457 -9.078 -11.977 1 97.81 219 GLN B N 1
ATOM 4421 C CA . GLN B 1 219 ? 7.5 -9.844 -11.305 1 97.81 219 GLN B CA 1
ATOM 4422 C C . GLN B 1 219 ? 8.375 -10.586 -12.312 1 97.81 219 GLN B C 1
ATOM 4424 O O . GLN B 1 219 ? 9.586 -10.688 -12.125 1 97.81 219 GLN B O 1
ATOM 4429 N N . CYS B 1 220 ? 7.77 -11.055 -13.273 1 98.25 220 CYS B N 1
ATOM 4430 C CA . CYS B 1 220 ? 8.5 -11.727 -14.344 1 98.25 220 CYS B CA 1
ATOM 4431 C C . CYS B 1 220 ? 9.539 -10.797 -14.961 1 98.25 220 CYS B C 1
ATOM 4433 O O . CYS B 1 220 ? 10.695 -11.18 -15.141 1 98.25 220 CYS B O 1
ATOM 4435 N N . LEU B 1 221 ? 9.164 -9.609 -15.258 1 98.56 221 LEU B N 1
ATOM 4436 C CA . LEU B 1 221 ? 10.07 -8.609 -15.82 1 98.56 221 LEU B CA 1
ATOM 4437 C C . LEU B 1 221 ? 11.203 -8.297 -14.844 1 98.56 221 LEU B C 1
ATOM 4439 O O . LEU B 1 221 ? 12.359 -8.172 -15.258 1 98.56 221 LEU B O 1
ATOM 4443 N N . ILE B 1 222 ? 10.891 -8.195 -13.586 1 98.69 222 ILE B N 1
ATOM 4444 C CA . ILE B 1 222 ? 11.875 -7.875 -12.562 1 98.69 222 ILE B CA 1
ATOM 4445 C C . ILE B 1 222 ? 12.883 -9.016 -12.445 1 98.69 222 ILE B C 1
ATOM 4447 O O . ILE B 1 222 ? 14.094 -8.781 -12.344 1 98.69 222 ILE B O 1
ATOM 4451 N N . LEU B 1 223 ? 12.391 -10.195 -12.469 1 98.31 223 LEU B N 1
ATOM 4452 C CA . LEU B 1 223 ? 13.289 -11.344 -12.383 1 98.31 223 LEU B CA 1
ATOM 4453 C C . LEU B 1 223 ? 14.203 -11.406 -13.602 1 98.31 223 LEU B C 1
ATOM 4455 O O . LEU B 1 223 ? 15.398 -11.695 -13.469 1 98.31 223 LEU B O 1
ATOM 4459 N N . LYS B 1 224 ? 13.664 -11.148 -14.766 1 98.69 224 LYS B N 1
ATOM 4460 C CA . LYS B 1 224 ? 14.5 -11.078 -15.961 1 98.69 224 LYS B CA 1
ATOM 4461 C C . LYS B 1 224 ? 15.586 -10.016 -15.812 1 98.69 224 LYS B C 1
ATOM 4463 O O . LYS B 1 224 ? 16.75 -10.266 -16.125 1 98.69 224 LYS B O 1
ATOM 4468 N N . ALA B 1 225 ? 15.211 -8.867 -15.336 1 98.75 225 ALA B N 1
ATOM 4469 C CA . ALA B 1 225 ? 16.156 -7.77 -15.125 1 98.75 225 ALA B CA 1
ATOM 4470 C C . ALA B 1 225 ? 17.234 -8.164 -14.117 1 98.75 225 ALA B C 1
ATOM 4472 O O . ALA B 1 225 ? 18.406 -7.844 -14.297 1 98.75 225 ALA B O 1
ATOM 4473 N N . ALA B 1 226 ? 16.812 -8.844 -13.062 1 98.56 226 ALA B N 1
ATOM 4474 C CA . ALA B 1 226 ? 17.75 -9.289 -12.031 1 98.56 226 ALA B CA 1
ATOM 4475 C C . ALA B 1 226 ? 18.766 -10.281 -12.594 1 98.56 226 ALA B C 1
ATOM 4477 O O . ALA B 1 226 ? 19.953 -10.234 -12.25 1 98.56 226 ALA B O 1
ATOM 4478 N N . ILE B 1 227 ? 18.25 -11.164 -13.414 1 98.62 227 ILE B N 1
ATOM 4479 C CA . ILE B 1 227 ? 19.141 -12.125 -14.047 1 98.62 227 ILE B CA 1
ATOM 4480 C C . ILE B 1 227 ? 20.172 -11.383 -14.898 1 98.62 227 ILE B C 1
ATOM 4482 O O . ILE B 1 227 ? 21.359 -11.719 -14.875 1 98.62 227 ILE B O 1
ATOM 4486 N N . LEU B 1 228 ? 19.75 -10.422 -15.633 1 98.31 228 LEU B N 1
ATOM 4487 C CA . LEU B 1 228 ? 20.656 -9.609 -16.438 1 98.31 228 LEU B CA 1
ATOM 4488 C C . LEU B 1 228 ? 21.672 -8.883 -15.555 1 98.31 228 LEU B C 1
ATOM 4490 O O . LEU B 1 228 ? 22.844 -8.805 -15.891 1 98.31 228 LEU B O 1
ATOM 4494 N N . ALA B 1 229 ? 21.234 -8.32 -14.445 1 97.94 229 ALA B N 1
ATOM 4495 C CA . ALA B 1 229 ? 22.141 -7.652 -13.508 1 97.94 229 ALA B CA 1
ATOM 4496 C C . ALA B 1 229 ? 23.172 -8.625 -12.953 1 97.94 229 ALA B C 1
ATOM 4498 O O . ALA B 1 229 ? 24.359 -8.297 -12.875 1 97.94 229 ALA B O 1
ATOM 4499 N N . PHE B 1 230 ? 22.656 -9.781 -12.578 1 97.75 230 PHE B N 1
ATOM 4500 C CA . PHE B 1 230 ? 23.531 -10.836 -12.078 1 97.75 230 PHE B CA 1
ATOM 4501 C C . PHE B 1 230 ? 24.625 -11.156 -13.094 1 97.75 230 PHE B C 1
ATOM 4503 O O . PHE B 1 230 ? 25.766 -11.422 -12.719 1 97.75 230 PHE B O 1
ATOM 4510 N N . ALA B 1 231 ? 24.328 -11.094 -14.328 1 97.12 231 ALA B N 1
ATOM 4511 C CA . ALA B 1 231 ? 25.25 -11.406 -15.414 1 97.12 231 ALA B CA 1
ATOM 4512 C C . ALA B 1 231 ? 26.141 -10.211 -15.75 1 97.12 231 ALA B C 1
ATOM 4514 O O . ALA B 1 231 ? 26.922 -10.258 -16.703 1 97.12 231 ALA B O 1
ATOM 4515 N N . GLY B 1 232 ? 26 -9.102 -15.094 1 95.69 232 GLY B N 1
ATOM 4516 C CA . GLY B 1 232 ? 26.812 -7.926 -15.32 1 95.69 232 GLY B CA 1
ATOM 4517 C C . GLY B 1 232 ? 26.328 -7.078 -16.484 1 95.69 232 GLY B C 1
ATOM 4518 O O . GLY B 1 232 ? 27.047 -6.188 -16.953 1 95.69 232 GLY B O 1
ATOM 4519 N N . ARG B 1 233 ? 25.172 -7.312 -16.984 1 97.06 233 ARG B N 1
ATOM 4520 C CA . ARG B 1 233 ? 24.594 -6.539 -18.078 1 97.06 233 ARG B CA 1
ATOM 4521 C C . ARG B 1 233 ? 23.719 -5.406 -17.547 1 97.06 233 ARG B C 1
ATOM 4523 O O . ARG B 1 233 ? 22.516 -5.359 -17.812 1 97.06 233 ARG B O 1
ATOM 4530 N N . ASN B 1 234 ? 24.281 -4.445 -17 1 94.81 234 ASN B N 1
ATOM 4531 C CA . ASN B 1 234 ? 23.625 -3.432 -16.172 1 94.81 234 ASN B CA 1
ATOM 4532 C C . ASN B 1 234 ? 22.734 -2.527 -17.016 1 94.81 234 ASN B C 1
ATOM 4534 O O . ASN B 1 234 ? 21.594 -2.234 -16.609 1 94.81 234 ASN B O 1
ATOM 4538 N N . LYS B 1 235 ? 23.156 -2.135 -18.156 1 94.81 235 LYS B N 1
ATOM 4539 C CA . LYS B 1 235 ? 22.359 -1.23 -18.984 1 94.81 235 LYS B CA 1
ATOM 4540 C C . LYS B 1 235 ? 21.062 -1.895 -19.422 1 94.81 235 LYS B C 1
ATOM 4542 O O . LYS B 1 235 ? 19.984 -1.313 -19.297 1 94.81 235 LYS B O 1
ATOM 4547 N N . GLU B 1 236 ? 21.203 -3.086 -19.938 1 96.81 236 GLU B N 1
ATOM 4548 C CA . GLU B 1 236 ? 20.016 -3.84 -20.344 1 96.81 236 GLU B CA 1
ATOM 4549 C C . GLU B 1 236 ? 19.094 -4.105 -19.156 1 96.81 236 GLU B C 1
ATOM 4551 O O . GLU B 1 236 ? 17.875 -3.994 -19.281 1 96.81 236 GLU B O 1
ATOM 4556 N N . SER B 1 237 ? 19.703 -4.469 -18.062 1 98.06 237 SER B N 1
ATOM 4557 C CA . SER B 1 237 ? 18.969 -4.691 -16.828 1 98.06 237 SER B CA 1
ATOM 4558 C C . SER B 1 237 ? 18.172 -3.449 -16.422 1 98.06 237 SER B C 1
ATOM 4560 O O . SER B 1 237 ? 16.969 -3.529 -16.156 1 98.06 237 SER B O 1
ATOM 4562 N N . GLY B 1 238 ? 18.844 -2.309 -16.438 1 97.31 238 GLY B N 1
ATOM 4563 C CA . GLY B 1 238 ? 18.203 -1.059 -16.062 1 97.31 238 GLY B CA 1
ATOM 4564 C C . GLY B 1 238 ? 16.969 -0.745 -16.891 1 97.31 238 GLY B C 1
ATOM 4565 O O . GLY B 1 238 ? 15.93 -0.375 -16.344 1 97.31 238 GLY B O 1
ATOM 4566 N N . TRP B 1 239 ? 17.078 -0.957 -18.156 1 96.56 239 TRP B N 1
ATOM 4567 C CA . TRP B 1 239 ? 15.945 -0.683 -19.031 1 96.56 239 TRP B CA 1
ATOM 4568 C C . TRP B 1 239 ? 14.812 -1.662 -18.781 1 96.56 239 TRP B C 1
ATOM 4570 O O . TRP B 1 239 ? 13.633 -1.295 -18.875 1 96.56 239 TRP B O 1
ATOM 4580 N N . LYS B 1 240 ? 15.172 -2.877 -18.516 1 97.88 240 LYS B N 1
ATOM 4581 C CA . LYS B 1 240 ? 14.148 -3.869 -18.203 1 97.88 240 LYS B CA 1
ATOM 4582 C C . LYS B 1 240 ? 13.438 -3.537 -16.891 1 97.88 240 LYS B C 1
ATOM 4584 O O . LYS B 1 240 ? 12.227 -3.736 -16.766 1 97.88 240 LYS B O 1
ATOM 4589 N N . PHE B 1 241 ? 14.211 -3.051 -15.875 1 98.19 241 PHE B N 1
ATOM 4590 C CA . PHE B 1 241 ? 13.586 -2.59 -14.633 1 98.19 241 PHE B CA 1
ATOM 4591 C C . PHE B 1 241 ? 12.641 -1.431 -14.906 1 98.19 241 PHE B C 1
ATOM 4593 O O . PHE B 1 241 ? 11.531 -1.386 -14.359 1 98.19 241 PHE B O 1
ATOM 4600 N N . LEU B 1 242 ? 13.016 -0.541 -15.789 1 97.31 242 LEU B N 1
ATOM 4601 C CA . LEU B 1 242 ? 12.148 0.589 -16.109 1 97.31 242 LEU B CA 1
ATOM 4602 C C . LEU B 1 242 ? 10.875 0.117 -16.797 1 97.31 242 LEU B C 1
ATOM 4604 O O . LEU B 1 242 ? 9.797 0.65 -16.547 1 97.31 242 LEU B O 1
ATOM 4608 N N . ALA B 1 243 ? 11.023 -0.861 -17.672 1 97.12 243 ALA B N 1
ATOM 4609 C CA . ALA B 1 243 ? 9.859 -1.447 -18.312 1 97.12 243 ALA B CA 1
ATOM 4610 C C . ALA B 1 243 ? 8.906 -2.051 -17.281 1 97.12 243 ALA B C 1
ATOM 4612 O O . ALA B 1 243 ? 7.684 -1.927 -17.422 1 97.12 243 ALA B O 1
ATOM 4613 N N . ALA B 1 244 ? 9.477 -2.705 -16.297 1 98.44 244 ALA B N 1
ATOM 4614 C CA . ALA B 1 244 ? 8.672 -3.279 -15.219 1 98.44 244 ALA B CA 1
ATOM 4615 C C . ALA B 1 244 ? 7.934 -2.191 -14.445 1 98.44 244 ALA B C 1
ATOM 4617 O O . ALA B 1 244 ? 6.758 -2.35 -14.102 1 98.44 244 ALA B O 1
ATOM 4618 N N . PHE B 1 245 ? 8.609 -1.088 -14.141 1 98.19 245 PHE B N 1
ATOM 4619 C CA . PHE B 1 245 ? 7.977 0.036 -13.461 1 98.19 245 PHE B CA 1
ATOM 4620 C C . PHE B 1 245 ? 6.789 0.554 -14.266 1 98.19 245 PHE B C 1
ATOM 4622 O O . PHE B 1 245 ? 5.691 0.717 -13.727 1 98.19 245 PHE B O 1
ATOM 4629 N N . ASP B 1 246 ? 6.992 0.803 -15.516 1 97.38 246 ASP B N 1
ATOM 4630 C CA . ASP B 1 246 ? 5.941 1.334 -16.375 1 97.38 246 ASP B CA 1
ATOM 4631 C C . ASP B 1 246 ? 4.758 0.374 -16.453 1 97.38 246 ASP B C 1
ATOM 4633 O O . ASP B 1 246 ? 3.602 0.803 -16.438 1 97.38 246 ASP B O 1
ATOM 4637 N N . PHE B 1 247 ? 5.113 -0.861 -16.594 1 98.06 247 PHE B N 1
ATOM 4638 C CA . PHE B 1 247 ? 4.039 -1.844 -16.625 1 98.06 247 PHE B CA 1
ATOM 4639 C C . PHE B 1 247 ? 3.23 -1.82 -15.336 1 98.06 247 PHE B C 1
ATOM 4641 O O . PHE B 1 247 ? 2 -1.896 -15.367 1 98.06 247 PHE B O 1
ATOM 4648 N N . SER B 1 248 ? 3.932 -1.801 -14.172 1 98.31 248 SER B N 1
ATOM 4649 C CA . SER B 1 248 ? 3.232 -1.775 -12.891 1 98.31 248 SER B CA 1
ATOM 4650 C C . SER B 1 248 ? 2.271 -0.593 -12.805 1 98.31 248 SER B C 1
ATOM 4652 O O . SER B 1 248 ? 1.137 -0.738 -12.352 1 98.31 248 SER B O 1
ATOM 4654 N N . ARG B 1 249 ? 2.693 0.581 -13.211 1 97.19 249 ARG B N 1
ATOM 4655 C CA . ARG B 1 249 ? 1.844 1.767 -13.242 1 97.19 249 ARG B CA 1
ATOM 4656 C C . ARG B 1 249 ? 0.591 1.522 -14.078 1 97.19 249 ARG B C 1
ATOM 4658 O O . ARG B 1 249 ? -0.524 1.792 -13.625 1 97.19 249 ARG B O 1
ATOM 4665 N N . LYS B 1 250 ? 0.786 1.011 -15.281 1 96.44 250 LYS B N 1
ATOM 4666 C CA . LYS B 1 250 ? -0.331 0.752 -16.188 1 96.44 250 LYS B CA 1
ATOM 4667 C C . LYS B 1 250 ? -1.292 -0.273 -15.586 1 96.44 250 LYS B C 1
ATOM 4669 O O . LYS B 1 250 ? -2.512 -0.132 -15.711 1 96.44 250 LYS B O 1
ATOM 4674 N N . ALA B 1 251 ? -0.671 -1.274 -15.031 1 97.81 251 ALA B N 1
ATOM 4675 C CA . ALA B 1 251 ? -1.463 -2.34 -14.43 1 97.81 251 ALA B CA 1
ATOM 4676 C C . ALA B 1 251 ? -2.338 -1.801 -13.297 1 97.81 251 ALA B C 1
ATOM 4678 O O . ALA B 1 251 ? -3.531 -2.102 -13.234 1 97.81 251 ALA B O 1
ATOM 4679 N N . ILE B 1 252 ? -1.778 -0.97 -12.398 1 98.19 252 ILE B N 1
ATOM 4680 C CA . ILE B 1 252 ? -2.537 -0.382 -11.297 1 98.19 252 ILE B CA 1
ATOM 4681 C C . ILE B 1 252 ? -3.682 0.462 -11.859 1 98.19 252 ILE B C 1
ATOM 4683 O O . ILE B 1 252 ? -4.82 0.354 -11.398 1 98.19 252 ILE B O 1
ATOM 4687 N N . ASN B 1 253 ? -3.402 1.242 -12.836 1 96.56 253 ASN B N 1
ATOM 4688 C CA . ASN B 1 253 ? -4.418 2.102 -13.438 1 96.56 253 ASN B CA 1
ATOM 4689 C C . ASN B 1 253 ? -5.566 1.285 -14.023 1 96.56 253 ASN B C 1
ATOM 4691 O O . ASN B 1 253 ? -6.715 1.729 -14.016 1 96.56 253 ASN B O 1
ATOM 4695 N N . ASP B 1 254 ? -5.203 0.181 -14.562 1 96.31 254 ASP B N 1
ATOM 4696 C CA . ASP B 1 254 ? -6.207 -0.68 -15.18 1 96.31 254 ASP B CA 1
ATOM 4697 C C . ASP B 1 254 ? -7.062 -1.373 -14.117 1 96.31 254 ASP B C 1
ATOM 4699 O O . ASP B 1 254 ? -8.281 -1.49 -14.273 1 96.31 254 ASP B O 1
ATOM 4703 N N . ILE B 1 255 ? -6.395 -1.822 -13.062 1 97.25 255 ILE B N 1
ATOM 4704 C CA . ILE B 1 255 ? -7.094 -2.568 -12.023 1 97.25 255 ILE B CA 1
ATOM 4705 C C . ILE B 1 255 ? -7.883 -1.604 -11.141 1 97.25 255 ILE B C 1
ATOM 4707 O O . ILE B 1 255 ? -9.07 -1.815 -10.891 1 97.25 255 ILE B O 1
ATOM 4711 N N . PHE B 1 256 ? -7.203 -0.548 -10.656 1 97.12 256 PHE B N 1
ATOM 4712 C CA . PHE B 1 256 ? -7.789 0.429 -9.75 1 97.12 256 PHE B CA 1
ATOM 4713 C C . PHE B 1 256 ? -8.625 1.448 -10.516 1 97.12 256 PHE B C 1
ATOM 4715 O O . PHE B 1 256 ? -8.281 2.631 -10.562 1 97.12 256 PHE B O 1
ATOM 4722 N N . HIS B 1 257 ? -9.672 0.937 -11.07 1 95 257 HIS B N 1
ATOM 4723 C CA . HIS B 1 257 ? -10.531 1.686 -11.984 1 95 257 HIS B CA 1
ATOM 4724 C C . HIS B 1 257 ? -12 1.507 -11.633 1 95 257 HIS B C 1
ATOM 4726 O O . HIS B 1 257 ? -12.43 0.409 -11.266 1 95 257 HIS B O 1
ATOM 4732 N N . SER B 1 258 ? -12.797 2.566 -11.789 1 92.19 258 SER B N 1
ATOM 4733 C CA . SER B 1 258 ? -14.188 2.58 -11.359 1 92.19 258 SER B CA 1
ATOM 4734 C C . SER B 1 258 ? -15.047 1.664 -12.234 1 92.19 258 SER B C 1
ATOM 4736 O O . SER B 1 258 ? -16.172 1.329 -11.867 1 92.19 258 SER B O 1
ATOM 4738 N N . ARG B 1 259 ? -14.531 1.243 -13.422 1 93.06 259 ARG B N 1
ATOM 4739 C CA . ARG B 1 259 ? -15.281 0.361 -14.305 1 93.06 259 ARG B CA 1
ATOM 4740 C C . ARG B 1 259 ? -14.898 -1.098 -14.078 1 93.06 259 ARG B C 1
ATOM 4742 O O . ARG B 1 259 ? -15.453 -1.997 -14.711 1 93.06 259 ARG B O 1
ATOM 4749 N N . ASN B 1 260 ? -13.93 -1.347 -13.289 1 94.06 260 ASN B N 1
ATOM 4750 C CA . ASN B 1 260 ? -13.57 -2.699 -12.875 1 94.06 260 ASN B CA 1
ATOM 4751 C C . ASN B 1 260 ? -14.445 -3.184 -11.719 1 94.06 260 ASN B C 1
ATOM 4753 O O . ASN B 1 260 ? -14.234 -2.805 -10.57 1 94.06 260 ASN B O 1
ATOM 4757 N N . ASP B 1 261 ? -15.367 -4.094 -12.031 1 92.94 261 ASP B N 1
ATOM 4758 C CA . ASP B 1 261 ? -16.328 -4.531 -11.031 1 92.94 261 ASP B CA 1
ATOM 4759 C C . ASP B 1 261 ? -15.688 -5.461 -10.008 1 92.94 261 ASP B C 1
ATOM 4761 O O . ASP B 1 261 ? -16.312 -5.844 -9.016 1 92.94 261 ASP B O 1
ATOM 4765 N N . TRP B 1 262 ? -14.359 -5.723 -10.227 1 92.88 262 TRP B N 1
ATOM 4766 C CA . TRP B 1 262 ? -13.633 -6.566 -9.281 1 92.88 262 TRP B CA 1
ATOM 4767 C C . TRP B 1 262 ? -12.555 -5.77 -8.562 1 92.88 262 TRP B C 1
ATOM 4769 O O . TRP B 1 262 ? -11.633 -6.348 -7.98 1 92.88 262 TRP B O 1
ATOM 4779 N N . VAL B 1 263 ? -12.648 -4.508 -8.617 1 95.44 263 VAL B N 1
ATOM 4780 C CA . VAL B 1 263 ? -11.586 -3.637 -8.133 1 95.44 263 VAL B CA 1
ATOM 4781 C C . VAL B 1 263 ? -11.297 -3.941 -6.664 1 95.44 263 VAL B C 1
ATOM 4783 O O . VAL B 1 263 ? -10.133 -4.035 -6.258 1 95.44 263 VAL B O 1
ATOM 4786 N N . LEU B 1 264 ? -12.258 -4.164 -5.816 1 95.06 264 LEU B N 1
ATOM 4787 C CA . LEU B 1 264 ? -12.055 -4.383 -4.387 1 95.06 264 LEU B CA 1
ATOM 4788 C C . LEU B 1 264 ? -11.367 -5.723 -4.133 1 95.06 264 LEU B C 1
ATOM 4790 O O . LEU B 1 264 ? -10.625 -5.867 -3.16 1 95.06 264 LEU B O 1
ATOM 4794 N N . GLY B 1 265 ? -11.609 -6.719 -5.016 1 93.44 265 GLY B N 1
ATOM 4795 C CA . GLY B 1 265 ? -10.969 -8.023 -4.906 1 93.44 265 GLY B CA 1
ATOM 4796 C C . GLY B 1 265 ? -9.523 -8.023 -5.371 1 93.44 265 GLY B C 1
ATOM 4797 O O . GLY B 1 265 ? -8.797 -8.992 -5.152 1 93.44 265 GLY B O 1
ATOM 4798 N N . GLN B 1 266 ? -9.102 -6.863 -5.949 1 95.06 266 GLN B N 1
ATOM 4799 C CA . GLN B 1 266 ? -7.77 -6.836 -6.547 1 95.06 266 GLN B CA 1
ATOM 4800 C C . GLN B 1 266 ? -6.914 -5.734 -5.934 1 95.06 266 GLN B C 1
ATOM 4802 O O . GLN B 1 266 ? -5.852 -5.395 -6.461 1 95.06 266 GLN B O 1
ATOM 4807 N N . ILE B 1 267 ? -7.336 -5.137 -4.812 1 95.88 267 ILE B N 1
ATOM 4808 C CA . ILE B 1 267 ? -6.594 -4.059 -4.176 1 95.88 267 ILE B CA 1
ATOM 4809 C C . ILE B 1 267 ? -5.23 -4.574 -3.715 1 95.88 267 ILE B C 1
ATOM 4811 O O . ILE B 1 267 ? -4.23 -3.859 -3.805 1 95.88 267 ILE B O 1
ATOM 4815 N N . SER B 1 268 ? -5.227 -5.797 -3.221 1 94.56 268 SER B N 1
ATOM 4816 C CA . SER B 1 268 ? -3.963 -6.391 -2.801 1 94.56 268 SER B CA 1
ATOM 4817 C C . SER B 1 268 ? -2.973 -6.461 -3.959 1 94.56 268 SER B C 1
ATOM 4819 O O . SER B 1 268 ? -1.768 -6.289 -3.764 1 94.56 268 SER B O 1
ATOM 4821 N N . ASP B 1 269 ? -3.461 -6.738 -5.152 1 96.19 269 ASP B N 1
ATOM 4822 C CA . ASP B 1 269 ? -2.604 -6.723 -6.332 1 96.19 269 ASP B CA 1
ATOM 4823 C C . ASP B 1 269 ? -2.016 -5.336 -6.57 1 96.19 269 ASP B C 1
ATOM 4825 O O . ASP B 1 269 ? -0.845 -5.203 -6.93 1 96.19 269 ASP B O 1
ATOM 4829 N N . CYS B 1 270 ? -2.852 -4.309 -6.371 1 98 270 CYS B N 1
ATOM 4830 C CA . CYS B 1 270 ? -2.387 -2.941 -6.566 1 98 270 CYS B CA 1
ATOM 4831 C C . CYS B 1 270 ? -1.267 -2.602 -5.594 1 98 270 CYS B C 1
ATOM 4833 O O . CYS B 1 270 ? -0.273 -1.981 -5.973 1 98 270 CYS B O 1
ATOM 4835 N N . HIS B 1 271 ? -1.396 -3.059 -4.359 1 97.38 271 HIS B N 1
ATOM 4836 C CA . HIS B 1 271 ? -0.337 -2.836 -3.381 1 97.38 271 HIS B CA 1
ATOM 4837 C C . HIS B 1 271 ? 0.943 -3.561 -3.781 1 97.38 271 HIS B C 1
ATOM 4839 O O . HIS B 1 271 ? 2.037 -3 -3.682 1 97.38 271 HIS B O 1
ATOM 4845 N N . ALA B 1 272 ? 0.798 -4.773 -4.168 1 96.88 272 ALA B N 1
ATOM 4846 C CA . ALA B 1 272 ? 1.958 -5.547 -4.602 1 96.88 272 ALA B CA 1
ATOM 4847 C C . ALA B 1 272 ? 2.648 -4.883 -5.785 1 96.88 272 ALA B C 1
ATOM 4849 O O . ALA B 1 272 ? 3.879 -4.797 -5.828 1 96.88 272 ALA B O 1
ATOM 4850 N N . LEU B 1 273 ? 1.819 -4.441 -6.727 1 98.19 273 LEU B N 1
ATOM 4851 C CA . LEU B 1 273 ? 2.344 -3.797 -7.922 1 98.19 273 LEU B CA 1
ATOM 4852 C C . LEU B 1 273 ? 3.062 -2.498 -7.57 1 98.19 273 LEU B C 1
ATOM 4854 O O . LEU B 1 273 ? 4.066 -2.15 -8.195 1 98.19 273 LEU B O 1
ATOM 4858 N N . LEU B 1 274 ? 2.584 -1.761 -6.586 1 98.25 274 LEU B N 1
ATOM 4859 C CA . LEU B 1 274 ? 3.271 -0.565 -6.109 1 98.25 274 LEU B CA 1
ATOM 4860 C C . LEU B 1 274 ? 4.641 -0.918 -5.539 1 98.25 274 LEU B C 1
ATOM 4862 O O . LEU B 1 274 ? 5.637 -0.263 -5.855 1 98.25 274 LEU B O 1
ATOM 4866 N N . ASN B 1 275 ? 4.695 -1.92 -4.758 1 97.75 275 ASN B N 1
ATOM 4867 C CA . ASN B 1 275 ? 5.949 -2.361 -4.156 1 97.75 275 ASN B CA 1
ATOM 4868 C C . ASN B 1 275 ? 6.941 -2.836 -5.211 1 97.75 275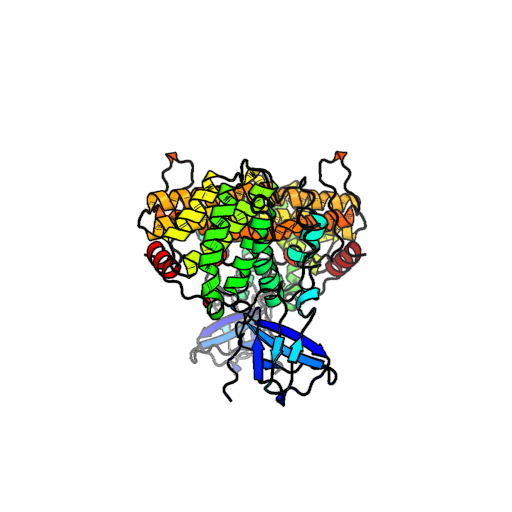 ASN B C 1
ATOM 4870 O O . ASN B 1 275 ? 8.133 -2.516 -5.141 1 97.75 275 ASN B O 1
ATOM 4874 N N . LEU B 1 276 ? 6.41 -3.598 -6.066 1 98.12 276 LEU B N 1
ATOM 4875 C CA . LEU B 1 276 ? 7.258 -4.105 -7.137 1 98.12 276 LEU B CA 1
ATOM 4876 C C . LEU B 1 276 ? 7.75 -2.967 -8.023 1 98.12 276 LEU B C 1
ATOM 4878 O O . LEU B 1 276 ? 8.914 -2.949 -8.43 1 98.12 276 LEU B O 1
ATOM 4882 N N . GLY B 1 277 ? 6.844 -2.025 -8.359 1 98.38 277 GLY B N 1
ATOM 4883 C CA . GLY B 1 277 ? 7.246 -0.859 -9.133 1 98.38 277 GLY B CA 1
ATOM 4884 C C . GLY B 1 277 ? 8.32 -0.036 -8.445 1 98.38 277 GLY B C 1
ATOM 4885 O O . GLY B 1 277 ? 9.266 0.427 -9.094 1 98.38 2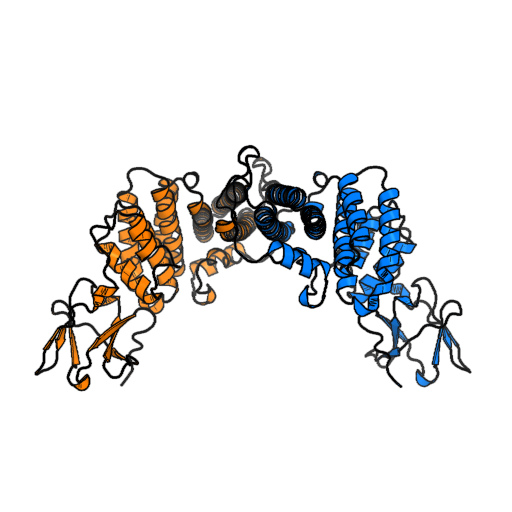77 GLY B O 1
ATOM 4886 N N . GLU B 1 278 ? 8.172 0.129 -7.188 1 98.12 278 GLU B N 1
ATOM 4887 C CA . GLU B 1 278 ? 9.195 0.833 -6.422 1 98.12 278 GLU B CA 1
ATOM 4888 C C . GLU B 1 278 ? 10.547 0.135 -6.531 1 98.12 278 GLU B C 1
ATOM 4890 O O . GLU B 1 278 ? 11.562 0.78 -6.793 1 98.12 278 GLU B O 1
ATOM 4895 N N . LEU B 1 279 ? 10.523 -1.143 -6.281 1 97.88 279 LEU B N 1
ATOM 4896 C CA . LEU B 1 279 ? 11.75 -1.922 -6.406 1 97.88 279 LEU B CA 1
ATOM 4897 C C . LEU B 1 279 ? 12.359 -1.75 -7.789 1 97.88 279 LEU B C 1
ATOM 4899 O O . LEU B 1 279 ? 13.562 -1.513 -7.914 1 97.88 279 LEU B O 1
ATOM 4903 N N . ALA B 1 280 ? 11.5 -1.881 -8.805 1 98.38 280 ALA B N 1
ATOM 4904 C CA . ALA B 1 280 ? 11.969 -1.775 -10.188 1 98.38 280 ALA B CA 1
ATOM 4905 C C . ALA B 1 280 ? 12.633 -0.426 -10.438 1 98.38 280 ALA B C 1
ATOM 4907 O O . ALA B 1 280 ? 13.703 -0.359 -11.039 1 98.38 280 ALA B O 1
ATOM 4908 N N . MET B 1 281 ? 12.055 0.616 -9.992 1 97.62 281 MET B N 1
ATOM 4909 C CA . MET B 1 281 ? 12.578 1.961 -10.211 1 97.62 281 MET B CA 1
ATOM 4910 C C . MET B 1 281 ? 13.906 2.152 -9.477 1 97.62 281 MET B C 1
ATOM 4912 O O . MET B 1 281 ? 14.852 2.723 -10.031 1 97.62 281 MET B O 1
ATOM 4916 N N . LYS B 1 282 ? 14 1.734 -8.242 1 97.75 282 LYS B N 1
ATOM 4917 C CA . LYS B 1 282 ? 15.242 1.801 -7.484 1 97.75 282 LYS B CA 1
ATOM 4918 C C . LYS B 1 282 ? 16.359 1.051 -8.203 1 97.75 282 LYS B C 1
ATOM 4920 O O . LYS B 1 282 ? 17.484 1.556 -8.32 1 97.75 282 LYS B O 1
ATOM 4925 N N . CYS B 1 283 ? 16 -0.156 -8.625 1 98.12 283 CYS B N 1
ATOM 4926 C CA . CYS B 1 283 ? 16.984 -0.968 -9.328 1 98.12 283 CYS B CA 1
ATOM 4927 C C . CYS B 1 283 ? 17.391 -0.307 -10.641 1 98.12 283 CYS B C 1
ATOM 4929 O O . CYS B 1 283 ? 18.562 -0.335 -11.008 1 98.12 283 CYS B O 1
ATOM 4931 N N . ALA B 1 284 ? 16.438 0.277 -11.359 1 97.19 284 ALA B N 1
ATOM 4932 C CA . ALA B 1 284 ? 16.734 0.974 -12.602 1 97.19 284 ALA B CA 1
ATOM 4933 C C . ALA B 1 284 ? 17.719 2.125 -12.367 1 97.19 284 ALA B C 1
ATOM 4935 O O . ALA B 1 284 ? 18.688 2.287 -13.109 1 97.19 284 ALA B O 1
ATOM 4936 N N . ALA B 1 285 ? 17.453 2.875 -11.383 1 96 285 ALA B N 1
ATOM 4937 C CA . ALA B 1 285 ? 18.312 4.008 -11.047 1 96 285 ALA B CA 1
ATOM 4938 C C . ALA B 1 285 ? 19.75 3.553 -10.781 1 96 285 ALA B C 1
ATOM 4940 O O . ALA B 1 285 ? 20.703 4.16 -11.273 1 96 285 ALA B O 1
ATOM 4941 N N . LYS B 1 286 ? 19.875 2.475 -10.023 1 96.44 286 LYS B N 1
ATOM 4942 C CA . LYS B 1 286 ? 21.203 1.95 -9.672 1 96.44 286 LYS B CA 1
ATOM 4943 C C . LYS B 1 286 ? 21.891 1.363 -10.898 1 96.44 286 LYS B C 1
ATOM 4945 O O . LYS B 1 286 ? 23.094 1.567 -11.094 1 96.44 286 LYS B O 1
ATOM 4950 N N . SER B 1 287 ? 21.172 0.633 -11.672 1 96.12 287 SER B N 1
ATOM 4951 C CA . SER B 1 287 ? 21.75 -0.074 -12.812 1 96.12 287 SER B CA 1
ATOM 4952 C C . SER B 1 287 ? 22.188 0.899 -13.898 1 96.12 287 SER B C 1
ATOM 4954 O O . SER B 1 287 ? 23.219 0.695 -14.547 1 96.12 287 SER B O 1
ATOM 4956 N N . LEU B 1 288 ? 21.406 1.915 -14.078 1 94.62 288 LEU B N 1
ATOM 4957 C CA . LEU B 1 288 ? 21.672 2.844 -15.172 1 94.62 288 LEU B CA 1
ATOM 4958 C C . LEU B 1 288 ? 22.578 3.979 -14.719 1 94.62 288 LEU B C 1
ATOM 4960 O O . LEU B 1 288 ? 23.266 4.602 -15.531 1 94.62 288 LEU B O 1
ATOM 4964 N N . GLY B 1 289 ? 22.641 4.277 -13.438 1 91.94 289 GLY B N 1
ATOM 4965 C CA . GLY B 1 289 ? 23.359 5.43 -12.93 1 91.94 289 GLY B CA 1
ATOM 4966 C C . GLY B 1 289 ? 22.734 6.754 -13.32 1 91.94 289 GLY B C 1
ATOM 4967 O O . GLY B 1 289 ? 22.422 7.578 -12.453 1 91.94 289 GLY B O 1
ATOM 4968 N N . ARG B 1 290 ? 22.594 6.938 -14.609 1 91.69 290 ARG B N 1
ATOM 4969 C CA . ARG B 1 290 ? 21.938 8.109 -15.172 1 91.69 290 ARG B CA 1
ATOM 4970 C C . ARG B 1 290 ? 20.969 7.715 -16.281 1 91.69 290 ARG B C 1
ATOM 4972 O O . ARG B 1 290 ? 21.328 6.965 -17.188 1 91.69 290 ARG B O 1
ATOM 4979 N N . ILE B 1 291 ? 19.766 8.203 -16.188 1 90.94 291 ILE B N 1
ATOM 4980 C CA . ILE B 1 291 ? 18.766 7.953 -17.234 1 90.94 291 ILE B CA 1
ATOM 4981 C C . ILE B 1 291 ? 18.781 9.086 -18.25 1 90.94 291 ILE B C 1
ATOM 4983 O O . ILE B 1 291 ? 18.531 10.242 -17.906 1 90.94 291 ILE B O 1
ATOM 4987 N N . PRO B 1 292 ? 19.047 8.789 -19.438 1 88.19 292 PRO B N 1
ATOM 4988 C CA . PRO B 1 292 ? 19.156 9.844 -20.453 1 88.19 292 PRO B CA 1
ATOM 4989 C C . PRO B 1 292 ? 17.844 10.57 -20.688 1 88.19 292 PRO B C 1
ATOM 4991 O O . PRO B 1 292 ? 16.781 9.93 -20.703 1 88.19 292 PRO B O 1
ATOM 4994 N N . SER B 1 293 ? 17.891 11.836 -21.047 1 87.81 293 SER B N 1
ATOM 4995 C CA . SER B 1 293 ? 16.688 12.656 -21.219 1 87.81 293 SER B CA 1
ATOM 4996 C C . SER B 1 293 ? 15.93 12.258 -22.469 1 87.81 293 SER B C 1
ATOM 4998 O O . SER B 1 293 ? 14.703 12.406 -22.531 1 87.81 293 SER B O 1
ATOM 5000 N N . GLU B 1 294 ? 16.625 11.758 -23.453 1 86.75 294 GLU B N 1
ATOM 5001 C CA . GLU B 1 294 ? 16 11.391 -24.719 1 86.75 294 GLU B CA 1
ATOM 5002 C C . GLU B 1 294 ? 14.992 10.258 -24.516 1 86.75 294 GLU B C 1
ATOM 5004 O O . GLU B 1 294 ? 14.109 10.055 -25.344 1 86.75 294 GLU B O 1
ATOM 5009 N N . SER B 1 295 ? 15.18 9.523 -23.391 1 86.38 295 SER B N 1
ATOM 5010 C CA . SER B 1 295 ? 14.258 8.438 -23.094 1 86.38 295 SER B CA 1
ATOM 5011 C C . SER B 1 295 ? 12.914 8.961 -22.594 1 86.38 295 SER B C 1
ATOM 5013 O O . SER B 1 295 ? 11.93 8.219 -22.547 1 86.38 295 SER B O 1
ATOM 5015 N N . ARG B 1 296 ? 12.789 10.211 -22.188 1 88.75 296 ARG B N 1
ATOM 5016 C CA . ARG B 1 296 ? 11.602 10.883 -21.672 1 88.75 296 ARG B CA 1
ATOM 5017 C C . ARG B 1 296 ? 11.234 10.352 -20.281 1 88.75 296 ARG B C 1
ATOM 5019 O O . ARG B 1 296 ? 10.117 10.578 -19.812 1 88.75 296 ARG B O 1
ATOM 5026 N N . TYR B 1 297 ? 12.164 9.547 -19.734 1 89.75 297 TYR B N 1
ATOM 5027 C CA . TYR B 1 297 ? 12.094 9.227 -18.312 1 89.75 297 TYR B CA 1
ATOM 5028 C C . TYR B 1 297 ? 12.805 10.273 -17.484 1 89.75 297 TYR B C 1
ATOM 5030 O O . TYR B 1 297 ? 13.766 10.898 -17.938 1 89.75 297 TYR B O 1
ATOM 5038 N N . ALA B 1 298 ? 12.227 10.531 -16.281 1 93.75 298 ALA B N 1
ATOM 5039 C CA . ALA B 1 298 ? 12.961 11.391 -15.359 1 93.75 298 ALA B CA 1
ATOM 5040 C C . ALA B 1 298 ? 14.25 10.719 -14.898 1 93.75 298 ALA B C 1
ATOM 5042 O O . ALA B 1 298 ? 14.32 9.492 -14.797 1 93.75 298 ALA B O 1
ATOM 5043 N N . ASP B 1 299 ? 15.258 11.531 -14.648 1 93.81 299 ASP B N 1
ATOM 5044 C CA . ASP B 1 299 ? 16.516 11.023 -14.109 1 93.81 299 ASP B CA 1
ATOM 5045 C C . ASP B 1 299 ? 16.422 10.781 -12.609 1 93.81 299 ASP B C 1
ATOM 5047 O O . ASP B 1 299 ? 16.797 11.641 -11.812 1 93.81 299 ASP B O 1
ATOM 5051 N N . ILE B 1 300 ? 16.016 9.602 -12.273 1 92.38 300 ILE B N 1
ATOM 5052 C CA . ILE B 1 300 ? 15.773 9.25 -10.883 1 92.38 300 ILE B CA 1
ATOM 5053 C C . ILE B 1 300 ? 17.094 8.805 -10.227 1 92.38 300 ILE B C 1
ATOM 5055 O O . ILE B 1 300 ? 17.828 7.996 -10.789 1 92.38 300 ILE B O 1
ATOM 5059 N N . LYS B 1 301 ? 17.281 9.422 -9.117 1 90.94 301 LYS B N 1
ATOM 5060 C CA . LYS B 1 301 ? 18.453 9.031 -8.336 1 90.94 301 LYS B CA 1
ATOM 5061 C C . LYS B 1 301 ? 18.047 8.281 -7.074 1 90.94 301 LYS B C 1
ATOM 5063 O O . LYS B 1 301 ? 17.047 8.617 -6.438 1 90.94 301 LYS B O 1
ATOM 5068 N N . TYR B 1 302 ? 18.844 7.215 -6.781 1 94.38 302 TYR B N 1
ATOM 5069 C CA . TYR B 1 302 ? 18.609 6.434 -5.574 1 94.38 302 TYR B CA 1
ATOM 5070 C C . TYR B 1 302 ? 19.922 5.965 -4.961 1 94.38 302 TYR B C 1
ATOM 5072 O O . TYR B 1 302 ? 20.734 5.336 -5.637 1 94.38 302 TYR B O 1
ATOM 5080 N N . SER B 1 303 ? 20.062 6.289 -3.672 1 92.19 303 SER B N 1
ATOM 5081 C CA . SER B 1 303 ? 21.312 5.945 -3 1 92.19 303 SER B CA 1
ATOM 5082 C C . SER B 1 303 ? 21.062 4.93 -1.885 1 92.19 303 SER B C 1
ATOM 5084 O O . SER B 1 303 ? 22.016 4.52 -1.204 1 92.19 303 SER B O 1
ATOM 5086 N N . GLY B 1 304 ? 19.875 4.535 -1.68 1 93.56 304 GLY B N 1
ATOM 5087 C CA . GLY B 1 304 ? 19.578 3.594 -0.613 1 93.56 304 GLY B CA 1
ATOM 5088 C C . GLY B 1 304 ? 19.922 2.16 -0.969 1 93.56 304 GLY B C 1
ATOM 5089 O O . GLY B 1 304 ? 20.5 1.901 -2.027 1 93.56 304 GLY B O 1
ATOM 5090 N N . LYS B 1 305 ? 19.578 1.219 -0.073 1 95.88 305 LYS B N 1
ATOM 5091 C CA . LYS B 1 305 ? 19.906 -0.193 -0.27 1 95.88 305 LYS B CA 1
ATOM 5092 C C . LYS B 1 305 ? 18.781 -0.911 -1.01 1 95.88 305 LYS B C 1
ATOM 5094 O O . LYS B 1 305 ? 17.594 -0.668 -0.744 1 95.88 305 LYS B O 1
ATOM 5099 N N . ILE B 1 306 ? 19.172 -1.768 -1.906 1 96.06 306 ILE B N 1
ATOM 5100 C CA . ILE B 1 306 ? 18.234 -2.578 -2.666 1 96.06 306 ILE B CA 1
ATOM 5101 C C . ILE B 1 306 ? 18.016 -3.914 -1.957 1 96.06 306 ILE B C 1
ATOM 5103 O O . ILE B 1 306 ? 18.969 -4.559 -1.526 1 96.06 306 ILE B O 1
ATOM 5107 N N . SER B 1 307 ? 16.75 -4.199 -1.795 1 93.69 307 SER B N 1
ATOM 5108 C CA . SER B 1 307 ? 16.344 -5.516 -1.323 1 93.69 307 SER B CA 1
ATOM 5109 C C . SER B 1 307 ? 15.273 -6.117 -2.229 1 93.69 307 SER B C 1
ATOM 5111 O O . SER B 1 307 ? 14.297 -5.445 -2.572 1 93.69 307 SER B O 1
ATOM 5113 N N . PHE B 1 308 ? 15.406 -7.359 -2.553 1 93.88 308 PHE B N 1
ATOM 5114 C CA . PHE B 1 308 ? 14.445 -8.023 -3.424 1 93.88 308 PHE B CA 1
ATOM 5115 C C . PHE B 1 308 ? 13.305 -8.633 -2.611 1 93.88 308 PHE B C 1
ATOM 5117 O O . PHE B 1 308 ? 12.531 -9.445 -3.127 1 93.88 308 PHE B O 1
ATOM 5124 N N . ALA B 1 309 ? 13.109 -8.227 -1.371 1 91.44 309 ALA B N 1
ATOM 5125 C CA . ALA B 1 309 ? 12.086 -8.742 -0.469 1 91.44 309 ALA B CA 1
ATOM 5126 C C . ALA B 1 309 ? 10.703 -8.68 -1.116 1 91.44 309 ALA B C 1
ATOM 5128 O O . ALA B 1 309 ? 9.898 -9.602 -0.974 1 91.44 309 ALA B O 1
ATOM 5129 N N . PRO B 1 310 ? 10.414 -7.648 -1.928 1 93.06 310 PRO B N 1
ATOM 5130 C CA . PRO B 1 310 ? 9.062 -7.539 -2.486 1 93.06 310 PRO B CA 1
ATOM 5131 C C . PRO B 1 310 ? 8.734 -8.672 -3.457 1 93.06 310 PRO B C 1
ATOM 5133 O O . PRO B 1 310 ? 7.559 -8.984 -3.666 1 93.06 310 PRO B O 1
ATOM 5136 N N . VAL B 1 311 ? 9.688 -9.297 -4.066 1 93.25 311 VAL B N 1
ATOM 5137 C CA . VAL B 1 311 ? 9.445 -10.352 -5.039 1 93.25 311 VAL B CA 1
ATOM 5138 C C . VAL B 1 311 ? 8.898 -11.594 -4.332 1 93.25 311 VAL B C 1
ATOM 5140 O O . VAL B 1 311 ? 8.289 -12.453 -4.961 1 93.25 311 VAL B O 1
ATOM 5143 N N . PHE B 1 312 ? 9.023 -11.625 -3.021 1 89.44 312 PHE B N 1
ATOM 5144 C CA . PHE B 1 312 ? 8.633 -12.805 -2.266 1 89.44 312 PHE B CA 1
ATOM 5145 C C . PHE B 1 312 ? 7.305 -12.586 -1.557 1 89.44 312 PHE B C 1
ATOM 5147 O O . PHE B 1 312 ? 6.906 -13.383 -0.705 1 89.44 312 PHE B O 1
ATOM 5154 N N . SER B 1 313 ? 6.668 -11.5 -1.867 1 85.25 313 SER B N 1
ATOM 5155 C CA . SER B 1 313 ? 5.484 -11.094 -1.112 1 85.25 313 SER B CA 1
ATOM 5156 C C . SER B 1 313 ? 4.406 -12.172 -1.146 1 85.25 313 SER B C 1
ATOM 5158 O O . SER B 1 313 ? 3.621 -12.297 -0.205 1 85.25 313 SER B O 1
ATOM 5160 N N . ARG B 1 314 ? 4.285 -12.922 -2.172 1 76.69 314 ARG B N 1
ATOM 5161 C CA . ARG B 1 314 ? 3.264 -13.961 -2.258 1 76.69 314 ARG B CA 1
ATOM 5162 C C . ARG B 1 314 ? 3.715 -15.234 -1.552 1 76.69 314 ARG B C 1
ATOM 5164 O O . ARG B 1 314 ? 2.938 -16.172 -1.41 1 76.69 314 ARG B O 1
ATOM 5171 N N . PHE B 1 315 ? 4.934 -15.188 -1.197 1 71.19 315 PHE B N 1
ATOM 5172 C CA . PHE B 1 315 ? 5.461 -16.406 -0.6 1 71.19 315 PHE B CA 1
ATOM 5173 C C . PHE B 1 315 ? 5.516 -16.281 0.918 1 71.19 315 PHE B C 1
ATOM 5175 O O . PHE B 1 315 ? 6.035 -15.305 1.45 1 71.19 315 PHE B O 1
ATOM 5182 N N . GLN B 1 316 ? 4.582 -16.906 1.518 1 58.25 316 GLN B N 1
ATOM 5183 C CA . GLN B 1 316 ? 4.469 -16.875 2.973 1 58.25 316 GLN B CA 1
ATOM 5184 C C . GLN B 1 316 ? 5.832 -17.062 3.635 1 58.25 316 GLN B C 1
ATOM 5186 O O . GLN B 1 316 ? 6.078 -16.531 4.719 1 58.25 316 GLN B O 1
ATOM 5191 N N . SER B 1 317 ? 6.652 -17.938 3.031 1 53.53 317 SER B N 1
ATOM 5192 C CA . SER B 1 317 ? 7.953 -18.219 3.631 1 53.53 317 SER B CA 1
ATOM 5193 C C . SER B 1 317 ? 8.969 -17.141 3.289 1 53.53 317 SER B C 1
ATOM 5195 O O . SER B 1 317 ? 8.953 -16.594 2.186 1 53.53 317 SER B O 1
ATOM 5197 N N . SER B 1 318 ? 9.414 -16.438 4.262 1 56.09 318 SER B N 1
ATOM 5198 C CA . SER B 1 318 ? 10.359 -15.32 4.176 1 56.09 318 SER B CA 1
ATOM 5199 C C . SER B 1 318 ? 11.648 -15.742 3.48 1 56.09 318 SER B C 1
ATOM 5201 O O . SER B 1 318 ? 12.055 -16.906 3.568 1 56.09 318 SER B O 1
ATOM 5203 N N . ARG B 1 319 ? 12.07 -14.859 2.475 1 59.72 319 ARG B N 1
ATOM 5204 C CA . ARG B 1 319 ? 13.414 -14.969 1.924 1 59.72 319 ARG B CA 1
ATOM 5205 C C . ARG B 1 319 ? 14.391 -15.492 2.969 1 59.72 319 ARG B C 1
ATOM 5207 O O . ARG B 1 319 ? 15.344 -16.203 2.635 1 59.72 319 ARG B O 1
ATOM 5214 N N . SER B 1 320 ? 14 -15.094 4.098 1 58.66 320 SER B N 1
ATOM 5215 C CA . SER B 1 320 ? 14.961 -15.375 5.16 1 58.66 320 SER B CA 1
ATOM 5216 C C . SER B 1 320 ? 15.172 -16.875 5.324 1 58.66 320 SER B C 1
ATOM 5218 O O . SER B 1 320 ? 16.203 -17.312 5.836 1 58.66 320 SER B O 1
ATOM 5220 N N . LYS B 1 321 ? 14.234 -17.562 4.801 1 61.41 321 LYS B N 1
ATOM 5221 C CA . LYS B 1 321 ? 14.406 -19 4.961 1 61.41 321 LYS B CA 1
ATOM 5222 C C . LYS B 1 321 ? 15.273 -19.578 3.844 1 61.41 321 LYS B C 1
ATOM 5224 O O . LYS B 1 321 ? 15.734 -20.719 3.934 1 61.41 321 LYS B O 1
ATOM 5229 N N . PHE B 1 322 ? 15.453 -18.641 2.893 1 68.19 322 PHE B N 1
ATOM 5230 C CA . PHE B 1 322 ? 16.156 -19.172 1.731 1 68.19 322 PHE B CA 1
ATOM 5231 C C . PHE B 1 322 ? 17.484 -18.438 1.531 1 68.19 322 PHE B C 1
ATOM 5233 O O . PHE B 1 322 ? 17.531 -17.203 1.562 1 68.19 322 PHE B O 1
ATOM 5240 N N . LYS B 1 323 ? 18.453 -19.188 1.748 1 75.38 323 LYS B N 1
ATOM 5241 C CA . LYS B 1 323 ? 19.734 -18.641 1.326 1 75.38 323 LYS B CA 1
ATOM 5242 C C . LYS B 1 323 ? 19.953 -18.812 -0.175 1 75.38 323 LYS B C 1
ATOM 5244 O O . LYS B 1 323 ? 19.844 -19.938 -0.692 1 75.38 323 LYS B O 1
ATOM 5249 N N . SER B 1 324 ? 19.891 -17.844 -0.955 1 86.94 324 SER B N 1
ATOM 5250 C CA . SER B 1 324 ? 20.141 -17.891 -2.391 1 86.94 324 SER B CA 1
ATOM 5251 C C . SER B 1 324 ? 21.328 -17 -2.764 1 86.94 324 SER B C 1
ATOM 5253 O O . SER B 1 324 ? 21.328 -15.805 -2.48 1 86.94 324 SER B O 1
ATOM 5255 N N . GLU B 1 325 ? 22.312 -17.625 -3.357 1 92.62 325 GLU B N 1
ATOM 5256 C CA . GLU B 1 325 ? 23.469 -16.875 -3.834 1 92.62 325 GLU B CA 1
ATOM 5257 C C . GLU B 1 325 ? 23.078 -15.875 -4.918 1 92.62 325 GLU B C 1
ATOM 5259 O O . GLU B 1 325 ? 23.625 -14.773 -4.977 1 92.62 325 GLU B O 1
ATOM 5264 N N . PHE B 1 326 ? 22.156 -16.312 -5.691 1 95.5 326 PHE B N 1
ATOM 5265 C CA . PHE B 1 326 ? 21.719 -15.453 -6.781 1 95.5 326 PHE B CA 1
ATOM 5266 C C . PHE B 1 326 ? 21.234 -14.109 -6.25 1 95.5 326 PHE B C 1
ATOM 5268 O O . PHE B 1 326 ? 21.703 -13.055 -6.688 1 95.5 326 PHE B O 1
ATOM 5275 N N . PHE B 1 327 ? 20.328 -14.109 -5.324 1 94.5 327 PHE B N 1
ATOM 5276 C CA . PHE B 1 327 ? 19.75 -12.859 -4.832 1 94.5 327 PHE B CA 1
ATOM 5277 C C . PHE B 1 327 ? 20.781 -12.078 -4.016 1 94.5 327 PHE B C 1
ATOM 5279 O O . PHE B 1 327 ? 20.828 -10.852 -4.086 1 94.5 327 PHE B O 1
ATOM 5286 N N . ASP B 1 328 ? 21.609 -12.781 -3.279 1 94 328 ASP B N 1
ATOM 5287 C CA . ASP B 1 328 ? 22.641 -12.125 -2.484 1 94 328 ASP B CA 1
ATOM 5288 C C . ASP B 1 328 ? 23.625 -11.383 -3.379 1 94 328 ASP B C 1
ATOM 5290 O O . ASP B 1 328 ? 23.922 -10.211 -3.141 1 94 328 ASP B O 1
ATOM 5294 N N . VAL B 1 329 ? 24.062 -12.047 -4.352 1 95.75 329 VAL B N 1
ATOM 5295 C CA . VAL B 1 329 ? 25.031 -11.477 -5.266 1 95.75 329 VAL B CA 1
ATOM 5296 C C . VAL B 1 329 ? 24.406 -10.328 -6.051 1 95.75 329 VAL B C 1
ATOM 5298 O O . VAL B 1 329 ? 25.031 -9.289 -6.262 1 95.75 329 VAL B O 1
ATOM 5301 N N . THR B 1 330 ? 23.203 -10.539 -6.512 1 96.88 330 THR B N 1
ATOM 5302 C CA . THR B 1 330 ? 22.516 -9.508 -7.277 1 96.88 330 THR B CA 1
ATOM 5303 C C . THR B 1 330 ? 22.328 -8.25 -6.434 1 96.88 330 THR B C 1
ATOM 5305 O O . THR B 1 330 ? 22.578 -7.137 -6.898 1 96.88 330 THR B O 1
ATOM 5308 N N . GLU B 1 331 ? 21.891 -8.445 -5.168 1 95.25 331 GLU B N 1
ATOM 5309 C CA . GLU B 1 331 ? 21.75 -7.305 -4.266 1 95.25 331 GLU B CA 1
ATOM 5310 C C . GLU B 1 331 ? 23.078 -6.625 -4 1 95.25 331 GLU B C 1
ATOM 5312 O O . GLU B 1 331 ? 23.172 -5.395 -4.008 1 95.25 331 GLU B O 1
ATOM 5317 N N . MET B 1 332 ? 24.078 -7.41 -3.812 1 94.94 332 MET B N 1
ATOM 5318 C CA . MET B 1 332 ? 25.406 -6.855 -3.598 1 94.94 332 MET B CA 1
ATOM 5319 C C . MET B 1 332 ? 25.859 -6.023 -4.793 1 94.94 332 MET B C 1
ATOM 5321 O O . MET B 1 332 ? 26.406 -4.93 -4.625 1 94.94 332 MET B O 1
ATOM 5325 N N . THR B 1 333 ? 25.578 -6.57 -5.93 1 94.81 333 THR B N 1
ATOM 5326 C CA . THR B 1 333 ? 25.969 -5.898 -7.164 1 94.81 333 THR B CA 1
ATOM 5327 C C . THR B 1 333 ? 25.234 -4.57 -7.316 1 94.81 333 THR B C 1
ATOM 5329 O O . THR B 1 333 ? 25.828 -3.557 -7.676 1 94.81 333 THR B O 1
ATOM 5332 N N . LEU B 1 334 ? 24.016 -4.547 -7.051 1 95.69 334 LEU B N 1
ATOM 5333 C CA . LEU B 1 334 ? 23.203 -3.355 -7.223 1 95.69 334 LEU B CA 1
ATOM 5334 C C . LEU B 1 334 ? 23.469 -2.342 -6.117 1 95.69 334 LEU B C 1
ATOM 5336 O O . LEU B 1 334 ? 23.203 -1.148 -6.281 1 95.69 334 LEU B O 1
ATOM 5340 N N . ASN B 1 335 ? 23.953 -2.84 -5.02 1 94.5 335 ASN B N 1
ATOM 5341 C CA . ASN B 1 335 ? 24.203 -1.951 -3.893 1 94.5 335 ASN B CA 1
ATOM 5342 C C . ASN B 1 335 ? 25.656 -1.463 -3.885 1 94.5 335 ASN B C 1
ATOM 5344 O O . ASN B 1 335 ? 26.062 -0.72 -2.988 1 94.5 335 ASN B O 1
ATOM 5348 N N . ALA B 1 336 ? 26.484 -1.876 -4.746 1 88.69 336 ALA B N 1
ATOM 5349 C CA . ALA B 1 336 ? 27.875 -1.444 -4.848 1 88.69 336 ALA B CA 1
ATOM 5350 C C . ALA B 1 336 ? 27.969 -0.026 -5.402 1 88.69 336 ALA B C 1
ATOM 5352 O O . ALA B 1 336 ? 27.109 0.409 -6.168 1 88.69 336 ALA B O 1
#

Foldseek 3Di:
DPQPCLDLQKDKFKDFDDPPVQFDFKDWPRHTFDWDWDDPVDPRMTMIIGGLVRDALVTWMWTDGPPDIDIPPCSNVLLDADLVCLLPPVRCCQCQVPPVRNPDDLNSSLSSLVNVLVRRDLQRLCLLVSLLSNLLSCLVGVVRCVVVLVVSLVSLVSNLVSHPAEAQSNQQSLLSNLQSSLVVCQLVVVLVSNLVSLVSSVVGHDNVNYLNRLLSVLSSLLSNLLSCLLVVNLQVSLVSLVVSLVSLVVSLPVLCDPPNPCNVVCVVVNVLSVVSSVLSNLLSCLSNVFDDCVVVDDTDHDQDFHDPQSSCVSRPDGCVVGDGPSRVSSRVSSND/DPPPCLDLQKDKFKDFDDPPVQFDFKDWPRHTFDWDWDDPVDPRMTMIIGGLVRDALVTWMWTDGPPDIDIPPCSNVLLDADLVCLLPPVRCCQCQVPPVRNPDDLNSSLSSLVNVLVRRDLQRLCLLVSLLSNLLSCLVPVVRCVVVLVVSLVSLVSNLVSHPAEAQSNQQSLLSNLQSSLVVCQLVVVLVSNLVSLVSSVVGHDNVNYLNRLLSVLSSLLSNLLSCLLVVNLQVSLVSLVVSLVSLVVSLPVLCDPPNPCNVVCVVVNVLSVVSSVLSNLLSCLSNVFDDCVVVDDGDHDLDFHDPQSSCVVRPDGCVVGDGPSRVSSRVSSND

Secondary structure (DSSP, 8-state):
-------SSEEEEEEE---GGG--EEEETTEE--EEEE--SSTTEEEEEEEGGG--TTS-EEEE-SS-EEEETTTTGGG---GGGTT-HHHHIIIII-HHHH---HHHHHHHHHHHHHHS-TTSHHHHHHHHHHHHHHTTSGGG-TTHHHHHHHHHHHHHHH--S--HHHHHHHHHHHHHHHHHHHHTT-HHHHHHHHHHHHHH--GGG-GGGHHHHHHHHHHHHHHHHHTT-HHHHHHHHHHHHHHHHHHHHHHS-TT-TTGGGGHHHHHHHHHHHHHHHHHHHHHHSS--GGGT-------S----GGGGTT-SS-GGG---HHHHHHHHHHH-/-------SSEEEEEEE---GGG--EEEETTEE--EEEE--SSTTEEEEEEEGGG--TTS-EEEE-SS-EEEETTTTGGG---GGGTT-HHHHIIIII-HHHH---HHHHHHHHHHHHHHS-TTSHHHHHHHHHHHHHHTTSGGG-TTHHHHHHHHHHHHHHH--S--HHHHHHHHHHHHHHHHHHHHTT-HHHHHHHHHHHHHH--GGG-GGGHHHHHHHHHHHHHHHHHTT-HHHHHHHHHHHHHHHHHHHHHHS-TT-TTGGGGHHHHHHHHHHHHHHHHHHHHHHSS--GGGT-------S----GGGGTT-SS-GGG---HHHHHHHHHHH-

Radius of gyration: 32.32 Å; Cα contacts (8 Å, |Δi|>4): 1043; chains: 2; bounding box: 56×103×78 Å

Organism: Pseudomonas putida (strain ATCC 47054 / DSM 6125 / CFBP 8728 / NCIMB 11950 / KT2440) (NCBI:txid160488)

Sequence (672 aa):
MKVTNIGLSSVVIEFASVNASKFINLSQAQREVPFKWVNAGDPQQVAIEVNIRDFSVYESLLLTSDEHELELAGAFEKFRLDEKKLADEFYVTGAIINAATRGMENNELFFVAFNALEIMPVNNHFYGALITLISYKYLEAPEYRGWVIGVLLESKTKFDEAVEYCTPNTARWGISSATAFALVLLLNDRIEDAEGVIDSALRRYEPNLNQLSYWNYCQCLILKAAILAFAGRNKESGWKFLAAFDFSRKAINDIFHSRNDWVLGQISDCHALLNLGELAMKCAAKSLGRIPSESRYADIKYSGKISFAPVFSRFQSSRSKFKSEFFDVTEMTLNAMKVTNIGLSSVVIEFASVNASKFINLSQAQREVPFKWVNAGDPQQVAIEVNIRDFSVYESLLLTSDEHELELAGAFEKFRLDEKKLADEFYVTGAIINAATRGMENNELFFVAFNALEIMPVNNHFYGALITLISYKYLEAPEYRGWVIGVLLESKTKFDEAVEYCTPNTARWGISSATAFALVLLLNDRIEDAEGVIDSALRRYEPNLNQLSYWNYCQCLILKAAILAFAGRNKESGWKFLAAFDFSRKAINDIFHSRNDWVLGQISDCHALLNLGELAMKCAAKSLGRIPSESRYADIKYSGKISFAPVFSRFQSSRSKFKSEFFDVTEMTLNA

Nearest PDB structures (foldseek):
  9dze-assembly1_B  TM=3.981E-01  e=1.549E+00  synthetic construct
  5osi-assembly3_H  TM=3.680E-01  e=4.726E+00  Homo sapiens
  1t72-assembly1_A  TM=3.313E-01  e=9.651E+00  Aquifex aeolicus
  9dze-assembly1_B  TM=4.065E-01  e=1.600E+00  synthetic construct
  5osi-assembly3_H  TM=2.847E-01  e=6.400E+00  Homo sapiens

pLDDT: mean 89.05, std 11.71, range [20.78, 98.75]

Solvent-accessible surface area (backbone atoms only — not comparable to full-atom values): 35784 Å² total; per-residue (Å²): 129,82,74,68,75,76,49,80,46,34,42,76,38,68,43,75,56,63,75,60,88,58,46,80,41,38,27,43,93,90,36,79,28,74,68,43,82,46,88,55,85,42,90,65,33,35,22,37,36,33,44,52,88,62,59,58,75,90,52,59,41,35,38,29,33,100,85,46,78,44,74,43,74,65,60,41,53,90,60,56,74,62,76,91,39,68,83,35,63,68,53,39,37,40,60,66,67,36,76,88,62,36,80,60,54,70,44,49,43,38,48,39,39,58,57,42,60,77,69,46,58,54,65,40,48,61,43,27,43,33,48,24,52,43,33,57,48,36,62,72,25,48,92,70,39,64,75,48,54,63,55,48,54,53,50,52,51,51,30,60,70,47,50,84,71,68,44,45,60,39,15,27,20,47,33,35,20,27,31,39,37,24,50,53,27,32,50,66,58,35,53,70,62,21,49,53,40,44,51,51,32,69,72,59,42,52,54,88,60,23,79,87,16,40,57,35,45,34,49,36,34,41,50,53,17,45,52,31,40,59,71,67,38,30,59,66,14,14,53,34,11,42,51,21,23,52,48,24,41,52,42,35,55,61,44,58,29,66,61,36,63,54,29,84,84,40,47,69,48,40,54,50,26,50,50,45,20,51,47,21,43,47,48,15,22,44,42,43,64,64,51,58,65,89,73,65,37,35,61,40,80,59,85,74,83,65,68,72,64,62,81,39,68,87,42,85,56,53,63,84,76,52,80,28,65,50,60,51,50,31,35,50,60,60,53,101,128,79,73,69,74,78,52,81,48,32,42,77,38,69,44,75,55,62,75,60,88,58,49,81,41,38,27,41,92,90,36,78,29,76,67,43,83,44,86,54,84,42,89,66,34,35,22,37,35,33,46,52,88,61,59,58,74,88,51,60,40,36,38,30,34,100,87,45,79,45,73,44,73,66,60,40,51,90,60,57,73,63,77,90,38,67,82,36,64,68,55,41,38,41,59,67,68,36,76,89,62,38,80,60,54,70,44,49,45,38,46,37,40,58,56,42,61,76,69,46,56,54,65,39,47,62,44,27,44,32,48,24,50,43,30,56,47,35,62,72,25,48,93,73,41,64,77,49,55,64,56,49,53,53,49,52,53,51,30,60,71,47,51,84,72,68,42,45,59,38,15,26,20,46,33,35,19,26,32,39,36,25,51,51,28,32,50,66,59,36,54,70,60,21,49,53,41,43,52,51,32,68,71,61,41,52,56,88,60,24,79,85,14,40,56,34,44,35,49,36,34,41,51,53,17,46,52,32,41,58,70,68,39,30,61,64,14,14,53,33,12,43,51,22,22,54,47,23,41,52,43,35,55,59,44,57,29,67,62,37,63,54,29,82,84,41,47,69,51,40,54,50,27,51,48,44,21,51,49,21,44,48,48,16,22,44,41,42,65,64,52,57,65,90,72,64,37,34,61,40,79,58,87,72,82,64,69,72,64,60,81,39,68,86,42,86,53,52,65,83,77,51,78,25,66,48,59,52,49,32,35,50,60,60,54,102